Protein AF-0000000065957667 (afdb_homodimer)

Foldseek 3Di:
DFDWFAPVRADLVVQQPWAEEQEDQPLQSVLLQLLLVVLNGHYEYAYQDCDPSVVVCVVVPHNHDHLQVSQLRGQEYEYPDPPLCVLVCCVPRHVVNDDANGEYEYQALLCVQLVSDDDDQRYWYKYKHFPDIRVVLNVQVVVPAHGAIEMATPHDNPVCNRNNRVSSCVSSRRSRVIYGYDYNLVRNLVVQLCCCQPNVNPLVVQLVVQLCVQVVVPDDSLVSLVVRPVCVVVLVVQCVVPNPVRSLVPDDPVCNVCCVPVVCVVCDVVSVVVSVVVSVCSNVCVVVVVVSVCVVVPVVVVVVVVVPCCPDPSNVSCVVCVVVVVVPDDDD/DFDWFAPVRADLVVQQPWEEEQEDQPLQSVLLQLLLVVLNGHYEYAYQDCDPSVVVCVVVPHNHDHLQVSQLRGQEYEYPDPPLCVLVCCVPRHVVNDDANGEYEYQALLCVQLVSDDDDQRYWYKYKHFPDIRVVLNVQVVVPAHGAIEMATPHDNPVCNRNNRVSSCVSSRRSRVIYGYDYNLVRNLVVQLCCCQPNVNPLVVQLVVQLCVQVVVPDDSLVSLVVRPVCVVVLVVQCVVPNPVRSLVPDDPVCNVCCVPVVCVVCDVVSVVVSVVVSVCSNVCVVVVVVSVCVVVPVVVVVVVVVPCCPDPSNVSCVVCVVVVVVPDDDD

Nearest PDB structures (foldseek):
  5yeq-assembly1_B  TM=9.707E-01  e=1.404E-56  Sulfolobus acidocaldarius
  4xeh-assembly1_A  TM=9.376E-01  e=7.202E-48  Ignisphaera aggregans DSM 17230
  7q03-assembly1_A  TM=9.725E-01  e=4.796E-42  Methanothermococcus thermolithotrophicus DSM 2095
  4kqw-assembly1_B  TM=9.805E-01  e=1.858E-39  Slackia exigua ATCC 700122
  1np3-assembly1_A  TM=9.211E-01  e=9.244E-39  Pseudomonas aeruginosa

Organism: Sulfolobus acidocaldarius (strain ATCC 33909 / DSM 639 / JCM 8929 / NBRC 15157 / NCIMB 11770) (NCBI:txid330779)

pLDDT: mean 97.59, std 3.09, range [61.75, 98.94]

Radius of gyration: 26.73 Å; Cα contacts (8 Å, |Δi|>4): 1376; chains: 2; bounding box: 49×82×60 Å

Secondary structure (DSSP, 8-state):
---EE-GGG--SHHHHTSEEEEE--SHHHHHHHHHHHHTT-EEEEEESSSSHHHHHHHHTT---EEHHHHHHT-SEEEE-S-HHHHHHHIIIIIGGG--TT-EEEESSSHHHHTTS----TTSEEEEEEESS-HHHHHHHHHTT----EEEEEEE-SSS-HHHHHHHHHHHTTGGGT-EEE--HHHHHHHHHHHHHHTTTHHHHHHHHHHHHHHHHTT--HHHHHIIIIITHHHHHHHHHHHHHHHHHHHS-HHHHHHHHHHHHHHS-HHHHHHHHHHHHHHHTTHHHHHHHHHHHTT-HHHHHHHHHHHTSHHHHHHHHHHHHHHHSS---/---EE-GGG--SHHHHTSEEEEE--SHHHHHHHHHHHHTT-EEEEEESSSSHHHHHHHHTT---EEHHHHHHT-SEEEE-S-HHHHHHHIIIIIGGG--TT-EEEESSSHHHHTTS----TTSEEEEEEESS-HHHHHHHHHTT----EEEEEEE-SSS-HHHHHHHHHHHTTGGGT-EEE--HHHHHHHHHHHHHHTTTHHHHHHHHHHHHHHHHTT--HHHHHIIIIITHHHHHHHHHHHHHHHHHHHS-HHHHHHHHHHHHHHS-HHHHHHHHHHHHHHHTTHHHHHHHHHHHTT-HHHHHHHHHHHTSHHHHHHHHHHHHHHHTS---

Sequence (664 aa):
MAKIYTDKDVSLDVIKEKRVAVLGYGSQGRAWALNLRDSGIKVSVGLEREGNSWKQAENDGFKPLRTEEAVRNSDIIIFLLPDMIQRTVYLERVKPYLKEGMDLVFAHGFNIHYRLIEPPSNVDVYMIAPKAPGPIVREYFAKGGGVPALVATYQDHSGKALQKALAVAKAIGATRAGVIETTFKEETETDLFGEQVDLVGGVMQLMRYAFQTLVEAGYQPEVAYFETINEMKLIVDLVYEKGFSGMLTAVSDTAKYGGMTVGKMVIDESVKERMKKALDNIRSGKFAEKWVEEYGKGANTIKEGMKEVDNSTEEKVGRSLRDIILRGKPKSMAKIYTDKDVSLDVIKEKRVAVLGYGSQGRAWALNLRDSGIKVSVGLEREGNSWKQAENDGFKPLRTEEAVRNSDIIIFLLPDMIQRTVYLERVKPYLKEGMDLVFAHGFNIHYRLIEPPSNVDVYMIAPKAPGPIVREYFAKGGGVPALVATYQDHSGKALQKALAVAKAIGATRAGVIETTFKEETETDLFGEQVDLVGGVMQLMRYAFQTLVEAGYQPEVAYFETINEMKLIVDLVYEKGFSGMLTAVSDTAKYGGMTVGKMVIDESVKERMKKALDNIRSGKFAEKWVEEYGKGANTIKEGMKEVDNSTEEKVGRSLRDIILRGKPKS

Solvent-accessible surface area (backbone atoms only — not comparable to full-atom values): 32528 Å² total; per-residue (Å²): 129,84,66,70,40,35,59,90,74,52,60,52,73,84,49,48,86,40,34,32,16,34,30,33,51,50,51,51,17,44,23,44,51,53,31,29,41,76,58,63,33,46,66,42,41,12,36,91,61,91,46,71,48,44,53,49,40,41,74,71,70,46,78,68,33,49,39,47,60,26,46,63,69,36,42,33,41,34,53,36,51,61,77,89,50,43,45,60,47,38,66,72,41,35,55,84,57,63,52,81,70,26,32,45,34,29,52,64,27,61,42,58,62,72,62,61,41,80,80,67,80,54,25,25,30,30,25,41,27,61,54,58,49,15,67,54,40,32,50,25,33,78,54,74,11,12,44,32,27,38,30,25,57,78,35,59,55,80,75,45,36,61,58,43,31,46,20,53,32,45,36,43,20,15,18,47,11,29,28,34,75,58,39,41,60,58,48,32,50,45,46,56,41,15,28,13,51,37,31,69,6,16,49,49,44,44,30,49,43,50,28,48,54,39,40,74,73,68,46,59,61,68,58,30,41,44,39,32,50,56,32,42,40,59,52,37,47,31,31,63,76,47,32,64,58,42,31,54,69,48,44,53,70,68,44,43,46,32,14,70,48,46,1,43,62,34,50,30,70,67,35,46,50,39,43,50,51,51,45,50,32,50,74,71,39,53,48,58,53,52,48,55,54,40,49,76,73,63,34,56,68,47,56,53,48,51,51,50,49,56,68,29,69,70,42,49,51,44,64,72,44,40,66,47,38,55,59,2,47,49,78,107,130,85,66,68,40,34,58,89,73,51,59,51,72,83,47,49,85,39,33,33,17,34,30,32,52,50,50,53,18,42,23,44,50,53,31,28,42,76,59,63,33,47,66,43,39,13,35,91,60,89,46,70,48,42,54,50,40,41,74,71,70,47,80,68,33,49,39,48,61,26,45,62,69,35,43,32,40,32,54,36,51,61,76,87,49,43,43,60,46,38,66,71,42,36,56,83,56,63,52,80,72,26,33,45,32,30,53,63,28,60,44,58,62,71,63,61,42,82,77,68,80,55,26,24,30,29,25,42,27,62,53,56,48,16,66,53,40,32,50,25,32,77,54,73,11,11,43,32,26,37,31,26,57,80,35,58,55,81,73,45,36,60,58,44,32,45,19,53,32,44,35,44,20,16,17,48,11,28,28,33,75,56,38,41,59,57,50,31,49,45,47,55,40,16,29,14,53,39,31,69,6,15,48,49,43,45,31,48,42,52,30,48,52,39,40,76,72,69,46,58,61,69,59,30,40,44,40,31,50,56,32,43,41,60,51,37,47,31,32,64,75,46,32,64,59,41,30,55,67,48,45,53,70,67,42,42,45,33,14,70,49,46,2,43,62,35,50,32,71,67,36,46,52,39,42,50,50,52,44,50,32,47,75,72,39,54,47,57,53,52,49,54,54,41,49,75,74,63,33,56,68,47,56,53,48,51,53,50,49,56,69,29,69,69,41,51,51,43,65,73,44,40,67,47,37,54,58,2,46,49,78,110

InterPro domains:
  IPR000506 Ketol-acid reductoisomerase, C-terminal [PF01450] (184-324)
  IPR000506 Ketol-acid reductoisomerase, C-terminal [PS51851] (183-328)
  IPR008927 6-phosphogluconate dehydrogenase-like, C-terminal domain superfamily [SSF48179] (184-325)
  IPR013023 Ketol-acid reductoisomerase [MF_00435] (2-329)
  IPR013023 Ketol-acid reductoisomerase [PTHR21371] (10-325)
  IPR013023 Ketol-acid reductoisomerase [TIGR00465] (15-325)
  IPR013116 Ketol-acid reductoisomerase, N-terminal [PF07991] (14-178)
  IPR013116 Ketol-acid reductoisomerase, N-terminal [PS51850] (2-182)
  IPR014359 Ketol-acid reductoisomerase, prokaryotic [PIRSF000116] (12-324)
  IPR036291 NAD(P)-binding domain superfamily [SSF51735] (3-183)

Structure (mmCIF, N/CA/C/O backbone):
data_AF-0000000065957667-model_v1
#
loop_
_entity.id
_entity.type
_entity.pdbx_description
1 polymer 'Ketol-acid reductoisomerase (NADP(+))'
#
loop_
_atom_site.group_PDB
_atom_site.id
_atom_site.type_symbol
_atom_site.label_atom_id
_atom_site.label_alt_id
_atom_site.label_comp_id
_atom_site.label_asym_id
_atom_site.label_entity_id
_atom_site.label_seq_id
_atom_site.pdbx_PDB_ins_code
_atom_site.Cartn_x
_atom_site.Cartn_y
_atom_site.Cartn_z
_atom_site.occupancy
_atom_site.B_iso_or_equiv
_atom_site.auth_seq_id
_atom_site.auth_comp_id
_atom_site.auth_asym_id
_atom_site.auth_atom_id
_atom_site.pdbx_PDB_model_num
ATOM 1 N N . MET A 1 1 ? 21.766 16.938 4.617 1 71.56 1 MET A N 1
ATOM 2 C CA . MET A 1 1 ? 20.688 16.109 5.129 1 71.56 1 MET A CA 1
ATOM 3 C C . MET A 1 1 ? 19.828 16.891 6.133 1 71.56 1 MET A C 1
ATOM 5 O O . MET A 1 1 ? 20.359 17.672 6.918 1 71.56 1 MET A O 1
ATOM 9 N N . ALA A 1 2 ? 18.438 16.703 5.875 1 83.94 2 ALA A N 1
ATOM 10 C CA . ALA A 1 2 ? 17.562 17.406 6.801 1 83.94 2 ALA A CA 1
ATOM 11 C C . ALA A 1 2 ? 17.766 16.922 8.234 1 83.94 2 ALA A C 1
ATOM 13 O O . ALA A 1 2 ? 18.141 15.773 8.461 1 83.94 2 ALA A O 1
ATOM 14 N N . LYS A 1 3 ? 17.672 17.844 9.188 1 89.44 3 LYS A N 1
ATOM 15 C CA . LYS A 1 3 ? 17.672 17.422 10.594 1 89.44 3 LYS A CA 1
ATOM 16 C C . LYS A 1 3 ? 16.391 16.672 10.945 1 89.44 3 LYS A C 1
ATOM 18 O O . LYS A 1 3 ? 15.289 17.156 10.688 1 89.44 3 LYS A O 1
ATOM 23 N N . ILE A 1 4 ? 16.547 15.477 11.492 1 95.75 4 ILE A N 1
ATOM 24 C CA . ILE A 1 4 ? 15.43 14.633 11.922 1 95.75 4 ILE A CA 1
ATOM 25 C C . ILE A 1 4 ? 15.367 14.609 13.445 1 95.75 4 ILE A C 1
ATOM 27 O O . ILE A 1 4 ? 16.328 14.219 14.109 1 95.75 4 ILE A O 1
ATOM 31 N N . TYR A 1 5 ? 14.289 15.047 14.023 1 98.12 5 TYR A N 1
ATOM 32 C CA . TYR A 1 5 ? 14.078 15.031 15.469 1 98.12 5 TYR A CA 1
ATOM 33 C C . TYR A 1 5 ? 13.422 13.727 15.906 1 98.12 5 TYR A C 1
ATOM 35 O O . TYR A 1 5 ? 12.469 13.266 15.273 1 98.12 5 TYR A O 1
ATOM 43 N N . THR A 1 6 ? 13.969 13.109 16.938 1 97.75 6 THR A N 1
ATOM 44 C CA . THR A 1 6 ? 13.406 11.914 17.547 1 97.75 6 THR A CA 1
ATOM 45 C C . THR A 1 6 ? 13.07 12.164 19.016 1 97.75 6 THR A C 1
ATOM 47 O O . THR A 1 6 ? 13.25 13.273 19.516 1 97.75 6 THR A O 1
ATOM 50 N N . ASP A 1 7 ? 12.617 11.172 19.703 1 97.12 7 ASP A N 1
ATOM 51 C CA . ASP A 1 7 ? 12.18 11.297 21.078 1 97.12 7 ASP A CA 1
ATOM 52 C C . ASP A 1 7 ? 13.297 11.852 21.969 1 97.12 7 ASP A C 1
ATOM 54 O O . ASP A 1 7 ? 13.039 12.586 22.922 1 97.12 7 ASP A O 1
ATOM 58 N N . LYS A 1 8 ? 14.453 11.523 21.625 1 96.62 8 LYS A N 1
ATOM 59 C CA . LYS A 1 8 ? 15.594 11.914 22.453 1 96.62 8 LYS A CA 1
ATOM 60 C C . LYS A 1 8 ? 15.898 13.398 22.297 1 96.62 8 LYS A C 1
ATOM 62 O O . LYS A 1 8 ? 16.562 14 23.141 1 96.62 8 LYS A O 1
ATOM 67 N N . ASP A 1 9 ? 15.352 13.977 21.266 1 98.06 9 ASP A N 1
ATOM 68 C CA . ASP A 1 9 ? 15.703 15.352 20.938 1 98.06 9 ASP A CA 1
ATOM 69 C C . ASP A 1 9 ? 14.672 16.344 21.469 1 98.06 9 ASP A C 1
ATOM 71 O O . ASP A 1 9 ? 14.883 17.547 21.438 1 98.06 9 ASP A O 1
ATOM 75 N N . VAL A 1 10 ? 13.531 15.852 22 1 98.44 10 VAL A N 1
ATOM 76 C CA . VAL A 1 10 ? 12.398 16.734 22.25 1 98.44 10 VAL A CA 1
ATOM 77 C C . VAL A 1 10 ? 11.859 16.516 23.656 1 98.44 10 VAL A C 1
ATOM 79 O O . VAL A 1 10 ? 11.711 15.367 24.094 1 98.44 10 VAL A O 1
ATOM 82 N N . SER A 1 11 ? 11.562 17.594 24.344 1 97.88 11 SER A N 1
ATOM 83 C CA . SER A 1 11 ? 10.961 17.578 25.672 1 97.88 11 SER A CA 1
ATOM 84 C C . SER A 1 11 ? 9.531 18.109 25.625 1 97.88 11 SER A C 1
ATOM 86 O O . SER A 1 11 ? 9.219 19.016 24.844 1 97.88 11 SER A O 1
ATOM 88 N N . LEU A 1 12 ? 8.68 17.625 26.531 1 98.19 12 LEU A N 1
ATOM 89 C CA . LEU A 1 12 ? 7.293 18.062 26.625 1 98.19 12 LEU A CA 1
ATOM 90 C C . LEU A 1 12 ? 7.18 19.281 27.547 1 98.19 12 LEU A C 1
ATOM 92 O O . LEU A 1 12 ? 6.105 19.875 27.672 1 98.19 12 LEU A O 1
ATOM 96 N N . ASP A 1 13 ? 8.18 19.703 28.125 1 97.69 13 ASP A N 1
ATOM 97 C CA . ASP A 1 13 ? 8.188 20.672 29.219 1 97.69 13 ASP A CA 1
ATOM 98 C C . ASP A 1 13 ? 7.516 21.969 28.828 1 97.69 13 ASP A C 1
ATOM 100 O O . ASP A 1 13 ? 6.82 22.594 29.625 1 97.69 13 ASP A O 1
ATOM 104 N N . VAL A 1 14 ? 7.688 22.312 27.578 1 97.69 14 VAL A N 1
ATOM 105 C CA . VAL A 1 14 ? 7.254 23.641 27.156 1 97.69 14 VAL A CA 1
ATOM 106 C C . VAL A 1 14 ? 5.734 23.672 27 1 97.69 14 VAL A C 1
ATOM 108 O O . VAL A 1 14 ? 5.129 24.734 26.969 1 97.69 14 VAL A O 1
ATOM 111 N N . ILE A 1 15 ? 5.078 22.422 27.031 1 98.12 15 ILE A N 1
ATOM 112 C CA . ILE A 1 15 ? 3.629 22.453 26.859 1 98.12 15 ILE A CA 1
ATOM 113 C C . ILE A 1 15 ? 2.951 21.688 27.984 1 98.12 15 ILE A C 1
ATOM 115 O O . ILE A 1 15 ? 1.722 21.641 28.062 1 98.12 15 ILE A O 1
ATOM 119 N N . LYS A 1 16 ? 3.676 21.172 28.906 1 97.31 16 LYS A N 1
ATOM 120 C CA . LYS A 1 16 ? 3.174 20.266 29.922 1 97.31 16 LYS A CA 1
ATOM 121 C C . LYS A 1 16 ? 2.133 20.938 30.797 1 97.31 16 LYS A C 1
ATOM 123 O O . LYS A 1 16 ? 1.164 20.312 31.234 1 97.31 16 LYS A O 1
ATOM 128 N N . GLU A 1 17 ? 2.357 22.203 31.094 1 97.25 17 GLU A N 1
ATOM 129 C CA . GLU A 1 17 ? 1.458 22.922 32 1 97.25 17 GLU A CA 1
ATOM 130 C C . GLU A 1 17 ? 0.449 23.766 31.219 1 97.25 17 GLU A C 1
ATOM 132 O O . GLU A 1 17 ? -0.314 24.531 31.812 1 97.25 17 GLU A O 1
ATOM 137 N N . LYS A 1 18 ? 0.496 23.703 29.938 1 98.31 18 LYS A N 1
ATOM 138 C CA . LYS A 1 18 ? -0.401 24.484 29.094 1 98.31 18 LYS A CA 1
ATOM 139 C C . LYS A 1 18 ? -1.732 23.766 28.891 1 98.31 18 LYS A C 1
ATOM 141 O O . LYS A 1 18 ? -1.795 22.531 28.938 1 98.31 18 LYS A O 1
ATOM 146 N N . ARG A 1 19 ? -2.793 24.578 28.734 1 98.69 19 ARG A N 1
ATOM 147 C CA . ARG A 1 19 ? -4.105 24.062 28.359 1 98.69 19 ARG A CA 1
ATOM 148 C C . ARG A 1 19 ? -4.289 24.094 26.844 1 98.69 19 ARG A C 1
ATOM 150 O O . ARG A 1 19 ? -4.152 25.141 26.219 1 98.69 19 ARG A O 1
ATOM 157 N N . VAL A 1 20 ? -4.543 22.891 26.281 1 98.88 20 VAL A N 1
ATOM 158 C CA . VAL A 1 20 ? -4.652 22.75 24.828 1 98.88 20 VAL A CA 1
ATOM 159 C C . VAL A 1 20 ? -6.117 22.562 24.438 1 98.88 20 VAL A C 1
ATOM 161 O O . VAL A 1 20 ? -6.797 21.688 24.969 1 98.88 20 VAL A O 1
ATOM 164 N N . ALA A 1 21 ? -6.629 23.375 23.562 1 98.88 21 ALA A N 1
ATOM 165 C CA . ALA A 1 21 ? -7.945 23.188 22.969 1 98.88 21 ALA A CA 1
ATOM 166 C C . ALA A 1 21 ? -7.828 22.594 21.562 1 98.88 21 ALA A C 1
ATOM 168 O O . ALA A 1 21 ? -7.246 23.203 20.672 1 98.88 21 ALA A O 1
ATOM 169 N N . VAL A 1 22 ? -8.312 21.375 21.375 1 98.88 22 VAL A N 1
ATOM 170 C CA . VAL A 1 22 ? -8.43 20.766 20.062 1 98.88 22 VAL A CA 1
ATOM 171 C C . VAL A 1 22 ? -9.789 21.094 19.453 1 98.88 22 VAL A C 1
ATOM 173 O O . VAL A 1 22 ? -10.828 20.703 19.984 1 98.88 22 VAL A O 1
ATOM 176 N N . LEU A 1 23 ? -9.766 21.875 18.406 1 98.81 23 LEU A N 1
ATOM 177 C CA . LEU A 1 23 ? -11.008 22.219 17.719 1 98.81 23 LEU A CA 1
ATOM 178 C C . LEU A 1 23 ? -11.336 21.203 16.641 1 98.81 23 LEU A C 1
ATOM 180 O O . LEU A 1 23 ? -10.578 21.031 15.68 1 98.81 23 LEU A O 1
ATOM 184 N N . GLY A 1 24 ? -12.516 20.531 16.766 1 98.19 24 GLY A N 1
ATOM 185 C CA . GLY A 1 24 ? -12.898 19.453 15.859 1 98.19 24 GLY A CA 1
ATOM 186 C C . GLY A 1 24 ? -12.594 18.078 16.406 1 98.19 24 GLY A C 1
ATOM 187 O O . GLY A 1 24 ? -11.609 17.891 17.125 1 98.19 24 GLY A O 1
ATOM 188 N N . TYR A 1 25 ? -13.391 17.141 16.016 1 98.25 25 TYR A N 1
ATOM 189 C CA . TYR A 1 25 ? -13.234 15.758 16.484 1 98.25 25 TYR A CA 1
ATOM 190 C C . TYR A 1 25 ? -13.547 14.766 15.375 1 98.25 25 TYR A C 1
ATOM 192 O O . TYR A 1 25 ? -14.203 13.75 15.617 1 98.25 25 TYR A O 1
ATOM 200 N N . GLY A 1 26 ? -13.086 15.172 14.18 1 95.62 26 GLY A N 1
ATOM 201 C CA . GLY A 1 26 ? -13.023 14.203 13.102 1 95.62 26 GLY A CA 1
ATOM 202 C C . GLY A 1 26 ? -11.859 13.242 13.227 1 95.62 26 GLY A C 1
ATOM 203 O O . GLY A 1 26 ? -11.438 12.914 14.336 1 95.62 26 GLY A O 1
ATOM 204 N N . SER A 1 27 ? -11.344 12.789 12.102 1 94.44 27 SER A N 1
ATOM 205 C CA . SER A 1 27 ? -10.305 11.766 12.047 1 94.44 27 SER A CA 1
ATOM 206 C C . SER A 1 27 ? -9.039 12.227 12.766 1 94.44 27 SER A C 1
ATOM 208 O O . SER A 1 27 ? -8.586 11.578 13.711 1 94.44 27 SER A O 1
ATOM 210 N N . GLN A 1 28 ? -8.445 13.336 12.367 1 97.62 28 GLN A N 1
ATOM 211 C CA . GLN A 1 28 ? -7.234 13.852 12.992 1 97.62 28 GLN A CA 1
ATOM 212 C C . GLN A 1 28 ? -7.531 14.406 14.391 1 97.62 28 GLN A C 1
ATOM 214 O O . GLN A 1 28 ? -6.727 14.242 15.305 1 97.62 28 GLN A O 1
ATOM 219 N N . GLY A 1 29 ? -8.703 15.078 14.516 1 98.44 29 GLY A N 1
ATOM 220 C CA . GLY A 1 29 ? -9.07 15.641 15.805 1 98.44 29 GLY A CA 1
ATOM 221 C C . GLY A 1 29 ? -9.125 14.609 16.906 1 98.44 29 GLY A C 1
ATOM 222 O O . GLY A 1 29 ? -8.57 14.82 18 1 98.44 29 GLY A O 1
ATOM 223 N N . ARG A 1 30 ? -9.805 13.516 16.609 1 98.38 30 ARG A N 1
ATOM 224 C CA . ARG A 1 30 ? -9.891 12.43 17.578 1 98.38 30 ARG A CA 1
ATOM 225 C C . ARG A 1 30 ? -8.508 11.875 17.906 1 98.38 30 ARG A C 1
ATOM 227 O O . ARG A 1 30 ? -8.18 11.672 19.078 1 98.38 30 ARG A O 1
ATOM 234 N N . ALA A 1 31 ? -7.695 11.648 16.906 1 98.69 31 ALA A N 1
ATOM 235 C CA . ALA A 1 31 ? -6.363 11.078 17.109 1 98.69 31 ALA A CA 1
ATOM 236 C C . ALA A 1 31 ? -5.508 11.984 17.984 1 98.69 31 ALA A C 1
ATOM 238 O O . ALA A 1 31 ? -4.887 11.531 18.953 1 98.69 31 ALA A O 1
ATOM 239 N N . TRP A 1 32 ? -5.5 13.312 17.688 1 98.88 32 TRP A N 1
ATOM 240 C CA . TRP A 1 32 ? -4.664 14.25 18.422 1 98.88 32 TRP A CA 1
ATOM 241 C C . TRP A 1 32 ? -5.145 14.391 19.859 1 98.88 32 TRP A C 1
ATOM 243 O O . TRP A 1 32 ? -4.344 14.359 20.797 1 98.88 32 TRP A O 1
ATOM 253 N N . ALA A 1 33 ? -6.469 14.523 20.016 1 98.94 33 ALA A N 1
ATOM 254 C CA . ALA A 1 33 ? -7.02 14.711 21.344 1 98.94 33 ALA A CA 1
ATOM 255 C C . ALA A 1 33 ? -6.672 13.531 22.25 1 98.94 33 ALA A C 1
ATOM 257 O O . ALA A 1 33 ? -6.203 13.719 23.375 1 98.94 33 ALA A O 1
ATOM 258 N N . LEU A 1 34 ? -6.883 12.352 21.734 1 98.88 34 LEU A N 1
ATOM 259 C CA . LEU A 1 34 ? -6.598 11.148 22.516 1 98.88 34 LEU A CA 1
ATOM 260 C C . LEU A 1 34 ? -5.105 11.023 22.797 1 98.88 34 LEU A C 1
ATOM 262 O O . LEU A 1 34 ? -4.707 10.695 23.922 1 98.88 34 LEU A O 1
ATOM 266 N N . ASN A 1 35 ? -4.234 11.281 21.75 1 98.88 35 ASN A N 1
ATOM 267 C CA . ASN A 1 35 ? -2.795 11.133 21.922 1 98.88 35 ASN A CA 1
ATOM 268 C C . ASN A 1 35 ? -2.23 12.164 22.891 1 98.88 35 ASN A C 1
ATOM 270 O O . ASN A 1 35 ? -1.373 11.852 23.719 1 98.88 35 ASN A O 1
ATOM 274 N N . LEU A 1 36 ? -2.693 13.406 22.797 1 98.88 36 LEU A N 1
ATOM 275 C CA . LEU A 1 36 ? -2.26 14.461 23.703 1 98.88 36 LEU A CA 1
ATOM 276 C C . LEU A 1 36 ? -2.648 14.125 25.141 1 98.88 36 LEU A C 1
ATOM 278 O O . LEU A 1 36 ? -1.815 14.203 26.047 1 98.88 36 LEU A O 1
ATOM 282 N N . ARG A 1 37 ? -3.914 13.719 25.344 1 98.75 37 ARG A N 1
ATOM 283 C CA . ARG A 1 37 ? -4.383 13.328 26.672 1 98.75 37 ARG A CA 1
ATOM 284 C C . ARG A 1 37 ? -3.541 12.188 27.234 1 98.75 37 ARG A C 1
ATOM 286 O O . ARG A 1 37 ? -3.109 12.242 28.391 1 98.75 37 ARG A O 1
ATOM 293 N N . ASP A 1 38 ? -3.309 11.227 26.375 1 98.69 38 ASP A N 1
ATOM 294 C CA . ASP A 1 38 ? -2.594 10.031 26.828 1 98.69 38 ASP A CA 1
ATOM 295 C C . ASP A 1 38 ? -1.114 10.336 27.062 1 98.69 38 ASP A C 1
ATOM 297 O O . ASP A 1 38 ? -0.401 9.539 27.672 1 98.69 38 ASP A O 1
ATOM 301 N N . SER A 1 39 ? -0.664 11.477 26.641 1 98.62 39 SER A N 1
ATOM 302 C CA . SER A 1 39 ? 0.708 11.914 26.875 1 98.62 39 SER A CA 1
ATOM 303 C C . SER A 1 39 ? 0.792 12.859 28.078 1 98.62 39 SER A C 1
ATOM 305 O O . SER A 1 39 ? 1.84 13.453 28.328 1 98.62 39 SER A O 1
ATOM 307 N N . GLY A 1 40 ? -0.323 13.086 28.734 1 98.31 40 GLY A N 1
ATOM 308 C CA . GLY A 1 40 ? -0.326 13.852 29.969 1 98.31 40 GLY A CA 1
ATOM 309 C C . GLY A 1 40 ? -0.589 15.328 29.75 1 98.31 40 GLY A C 1
ATOM 310 O O . GLY A 1 40 ? -0.343 16.141 30.641 1 98.31 40 GLY A O 1
ATOM 311 N N . ILE A 1 41 ? -1.013 15.695 28.609 1 98.75 41 ILE A N 1
ATOM 312 C CA . ILE A 1 41 ? -1.31 17.094 28.312 1 98.75 41 ILE A CA 1
ATOM 313 C C . ILE A 1 41 ? -2.76 17.391 28.672 1 98.75 41 ILE A C 1
ATOM 315 O O . ILE A 1 41 ? -3.643 16.562 28.5 1 98.75 41 ILE A O 1
ATOM 319 N N . LYS A 1 42 ? -3.027 18.578 29.234 1 98.44 42 LYS A N 1
ATOM 320 C CA . LYS A 1 42 ? -4.387 19.031 29.516 1 98.44 42 LYS A CA 1
ATOM 321 C C . LYS A 1 42 ? -5.113 19.438 28.25 1 98.44 42 LYS A C 1
ATOM 323 O O . LYS A 1 42 ? -4.824 20.5 27.672 1 98.44 42 LYS A O 1
ATOM 328 N N . VAL A 1 43 ? -6.102 18.594 27.875 1 98.69 43 VAL A N 1
ATOM 329 C CA . VAL A 1 43 ? -6.738 18.781 26.562 1 98.69 43 VAL A CA 1
ATOM 330 C C . VAL A 1 43 ? -8.234 19.016 26.75 1 98.69 43 VAL A C 1
ATOM 332 O O . VAL A 1 43 ? -8.883 18.344 27.562 1 98.69 43 VAL A O 1
ATOM 335 N N . SER A 1 44 ? -8.75 19.984 26.156 1 98.69 44 SER A N 1
ATOM 336 C CA . SER A 1 44 ? -10.188 20.156 25.953 1 98.69 44 SER A CA 1
ATOM 337 C C . SER A 1 44 ? -10.555 20.031 24.469 1 98.69 44 SER A C 1
ATOM 339 O O . SER A 1 44 ? -9.719 20.281 23.609 1 98.69 44 SER A O 1
ATOM 341 N N . VAL A 1 45 ? -11.773 19.594 24.203 1 98.81 45 VAL A N 1
ATOM 342 C CA . VAL A 1 45 ? -12.273 19.438 22.844 1 98.81 45 VAL A CA 1
ATOM 343 C C . VAL A 1 45 ? -13.352 20.484 22.578 1 98.81 45 VAL A C 1
ATOM 345 O O . VAL A 1 45 ? -14.336 20.578 23.312 1 98.81 45 VAL A O 1
ATOM 348 N N . GLY A 1 46 ? -13.133 21.344 21.578 1 98.69 46 GLY A N 1
ATOM 349 C CA . GLY A 1 46 ? -14.102 22.344 21.156 1 98.69 46 GLY A CA 1
ATOM 350 C C . GLY A 1 46 ? -14.891 21.938 19.938 1 98.69 46 GLY A C 1
ATOM 351 O O . GLY A 1 46 ? -14.305 21.672 18.875 1 98.69 46 GLY A O 1
ATOM 352 N N . LEU A 1 47 ? -16.203 21.938 20.016 1 98.38 47 LEU A N 1
ATOM 353 C CA . LEU A 1 47 ? -17.078 21.531 18.922 1 98.38 47 LEU A CA 1
ATOM 354 C C . LEU A 1 47 ? -18.188 22.562 18.703 1 98.38 47 LEU A C 1
ATOM 356 O O . LEU A 1 47 ? -18.594 23.25 19.641 1 98.38 47 LEU A O 1
ATOM 360 N N . GLU A 1 48 ? -18.594 22.672 17.484 1 94.75 48 GLU A N 1
ATOM 361 C CA . GLU A 1 48 ? -19.578 23.688 17.109 1 94.75 48 GLU A CA 1
ATOM 362 C C . GLU A 1 48 ? -21 23.234 17.438 1 94.75 48 GLU A C 1
ATOM 364 O O . GLU A 1 48 ? -21.859 24.062 17.719 1 94.75 48 GLU A O 1
ATOM 369 N N . ARG A 1 49 ? -21.281 21.875 17.281 1 94.38 49 ARG A N 1
ATOM 370 C CA . ARG A 1 49 ? -22.625 21.359 17.484 1 94.38 49 ARG A CA 1
ATOM 371 C C . ARG A 1 49 ? -22.594 20.031 18.25 1 94.38 49 ARG A C 1
ATOM 373 O O . ARG A 1 49 ? -21.562 19.359 18.297 1 94.38 49 ARG A O 1
ATOM 380 N N . GLU A 1 50 ? -23.641 19.75 18.891 1 95.69 50 GLU A N 1
ATOM 381 C CA . GLU A 1 50 ? -23.766 18.484 19.609 1 95.69 50 GLU A CA 1
ATOM 382 C C . GLU A 1 50 ? -24.234 17.359 18.688 1 95.69 50 GLU A C 1
ATOM 384 O O . GLU A 1 50 ? -25.328 16.797 18.875 1 95.69 50 GLU A O 1
ATOM 389 N N . GLY A 1 51 ? -23.484 16.953 17.797 1 95.81 51 GLY A N 1
ATOM 390 C CA . GLY A 1 51 ? -23.781 15.914 16.844 1 95.81 51 GLY A CA 1
ATOM 391 C C . GLY A 1 51 ? -22.953 14.648 17.062 1 95.81 51 GLY A C 1
ATOM 392 O O . GLY A 1 51 ? -22.641 14.305 18.203 1 95.81 51 GLY A O 1
ATOM 393 N N . ASN A 1 52 ? -22.656 13.93 16.031 1 95.62 52 ASN A N 1
ATOM 394 C CA . ASN A 1 52 ? -21.953 12.648 16.109 1 95.62 52 ASN A CA 1
ATOM 395 C C . ASN A 1 52 ? -20.578 12.797 16.75 1 95.62 52 ASN A C 1
ATOM 397 O O . ASN A 1 52 ? -20.156 11.953 17.547 1 95.62 52 ASN A O 1
ATOM 401 N N . SER A 1 53 ? -19.875 13.891 16.406 1 96.94 53 SER A N 1
ATOM 402 C CA . SER A 1 53 ? -18.531 14.117 16.953 1 96.94 53 SER A CA 1
ATOM 403 C C . SER A 1 53 ? -18.609 14.359 18.469 1 96.94 53 SER A C 1
ATOM 405 O O . SER A 1 53 ? -17.719 13.938 19.203 1 96.94 53 SER A O 1
ATOM 407 N N . TRP A 1 54 ? -19.625 15.086 18.891 1 98.12 54 TRP A N 1
ATOM 408 C CA . TRP A 1 54 ? -19.812 15.344 20.328 1 98.12 54 TRP A CA 1
ATOM 409 C C . TRP A 1 54 ? -20 14.039 21.094 1 98.12 54 TRP A C 1
ATOM 411 O O . TRP A 1 54 ? -19.328 13.805 22.094 1 98.12 54 TRP A O 1
ATOM 421 N N . LYS A 1 55 ? -20.891 13.211 20.516 1 98.19 55 LYS A N 1
ATOM 422 C CA . LYS A 1 55 ? -21.172 11.922 21.156 1 98.19 55 LYS A CA 1
ATOM 423 C C . LYS A 1 55 ? -19.922 11.047 21.188 1 98.19 55 LYS A C 1
ATOM 425 O O . LYS A 1 55 ? -19.656 10.375 22.188 1 98.19 55 LYS A O 1
ATOM 430 N N . GLN A 1 56 ? -19.188 11.094 20.125 1 98.06 56 GLN A N 1
ATOM 431 C CA . GLN A 1 56 ? -17.953 10.297 20.047 1 98.06 56 GLN A CA 1
ATOM 432 C C . GLN A 1 56 ? -16.938 10.773 21.078 1 98.06 56 GLN A C 1
ATOM 434 O O . GLN A 1 56 ? -16.266 9.953 21.719 1 98.06 56 GLN A O 1
ATOM 439 N N . ALA A 1 57 ? -16.766 12.055 21.203 1 98.69 57 ALA A N 1
ATOM 440 C CA . ALA A 1 57 ? -15.828 12.609 22.172 1 98.69 57 ALA A CA 1
ATOM 441 C C . ALA A 1 57 ? -16.219 12.219 23.594 1 98.69 57 ALA A C 1
ATOM 443 O O . ALA A 1 57 ? -15.367 11.867 24.422 1 98.69 57 ALA A O 1
ATOM 444 N N . GLU A 1 58 ? -17.531 12.242 23.875 1 98.56 58 GLU A N 1
ATOM 445 C CA . GLU A 1 58 ? -18.016 11.812 25.172 1 98.56 58 GLU A CA 1
ATOM 446 C C . GLU A 1 58 ? -17.703 10.336 25.422 1 98.56 58 GLU A C 1
ATOM 448 O O . GLU A 1 58 ? -17.25 9.969 26.516 1 98.56 58 GLU A O 1
ATOM 453 N N . ASN A 1 59 ? -17.953 9.594 24.375 1 98.38 59 ASN A N 1
ATOM 454 C CA . ASN A 1 59 ? -17.688 8.164 24.469 1 98.38 59 ASN A CA 1
ATOM 455 C C . ASN A 1 59 ? -16.203 7.895 24.734 1 98.38 59 ASN A C 1
ATOM 457 O O . ASN A 1 59 ? -15.859 6.906 25.375 1 98.38 59 ASN A O 1
ATOM 461 N N . ASP A 1 60 ? -15.383 8.82 24.266 1 98.5 60 ASP A N 1
ATOM 462 C CA . ASP A 1 60 ? -13.938 8.656 24.422 1 98.5 60 ASP A CA 1
ATOM 463 C C . ASP A 1 60 ? -13.469 9.242 25.75 1 98.5 60 ASP A C 1
ATOM 465 O O . ASP A 1 60 ? -12.266 9.25 26.047 1 98.5 60 ASP A O 1
ATOM 469 N N . GLY A 1 61 ? -14.375 9.805 26.484 1 98.38 61 GLY A N 1
ATOM 470 C CA . GLY A 1 61 ? -14.055 10.219 27.844 1 98.38 61 GLY A CA 1
ATOM 471 C C . GLY A 1 61 ? -13.828 11.711 27.984 1 98.38 61 GLY A C 1
ATOM 472 O O . GLY A 1 61 ? -13.359 12.188 29.016 1 98.38 61 GLY A O 1
ATOM 473 N N . PHE A 1 62 ? -14.117 12.453 27 1 98.69 62 PHE A N 1
ATOM 474 C CA . PHE A 1 62 ? -14.016 13.906 27.078 1 98.69 62 PHE A CA 1
ATOM 475 C C . PHE A 1 62 ? -15.352 14.516 27.484 1 98.69 62 PHE A C 1
ATOM 477 O O . PHE A 1 62 ? -16.391 13.859 27.422 1 98.69 62 PHE A O 1
ATOM 484 N N . LYS A 1 63 ? -15.297 15.719 28 1 98.19 63 LYS A N 1
ATOM 485 C CA . LYS A 1 63 ? -16.438 16.625 28.125 1 98.19 63 LYS A CA 1
ATOM 486 C C . LYS A 1 63 ? -16.328 17.797 27.172 1 98.19 63 LYS A C 1
ATOM 488 O O . LYS A 1 63 ? -15.867 18.875 27.562 1 98.19 63 LYS A O 1
ATOM 493 N N . PRO A 1 64 ? -16.797 17.547 25.969 1 98.56 64 PRO A N 1
ATOM 494 C CA . PRO A 1 64 ? -16.594 18.594 24.969 1 98.56 64 PRO A CA 1
ATOM 495 C C . PRO A 1 64 ? -17.203 19.922 25.375 1 98.56 64 PRO A C 1
ATOM 497 O O . PRO A 1 64 ? -18.172 19.953 26.125 1 98.56 64 PRO A O 1
ATOM 500 N N . LEU A 1 65 ? -16.641 20.984 24.906 1 98.5 65 LEU A N 1
ATOM 501 C CA . LEU A 1 65 ? -17.094 22.359 25.094 1 98.5 65 LEU A CA 1
ATOM 502 C C . LEU A 1 65 ? -17.453 23 23.75 1 98.5 65 LEU A C 1
ATOM 504 O O . LEU A 1 65 ? -17.047 22.516 22.688 1 98.5 65 LEU A O 1
ATOM 508 N N . ARG A 1 66 ? -18.266 24 23.906 1 97.88 66 ARG A N 1
ATOM 509 C CA . ARG A 1 66 ? -18.391 24.828 22.719 1 97.88 66 ARG A CA 1
ATOM 510 C C . ARG A 1 66 ? -17.062 25.5 22.391 1 97.88 66 ARG A C 1
ATOM 512 O O . ARG A 1 66 ? -16.281 25.844 23.281 1 97.88 66 ARG A O 1
ATOM 519 N N . THR A 1 67 ? -16.828 25.734 21.125 1 98.19 67 THR A N 1
ATOM 520 C CA . THR A 1 67 ? -15.539 26.188 20.625 1 98.19 67 THR A CA 1
ATOM 521 C C . THR A 1 67 ? -15.078 27.438 21.359 1 98.19 67 THR A C 1
ATOM 523 O O . THR A 1 67 ? -13.93 27.516 21.797 1 98.19 67 THR A O 1
ATOM 526 N N . GLU A 1 68 ? -15.961 28.406 21.609 1 97.19 68 GLU A N 1
ATOM 527 C CA . GLU A 1 68 ? -15.594 29.672 22.25 1 97.19 68 GLU A CA 1
ATOM 528 C C . GLU A 1 68 ? -15.125 29.438 23.672 1 97.19 68 GLU A C 1
ATOM 530 O O . GLU A 1 68 ? -14.156 30.062 24.125 1 97.19 68 GLU A O 1
ATOM 535 N N . GLU A 1 69 ? -15.828 28.562 24.328 1 97.75 69 GLU A N 1
ATOM 536 C CA . GLU A 1 69 ? -15.469 28.25 25.719 1 97.75 69 GLU A CA 1
ATOM 537 C C . GLU A 1 69 ? -14.117 27.547 25.797 1 97.75 69 GLU A C 1
ATOM 539 O O . GLU A 1 69 ? -13.297 27.859 26.656 1 97.75 69 GLU A O 1
ATOM 544 N N . ALA A 1 70 ? -13.922 26.562 24.875 1 98.44 70 ALA A N 1
ATOM 545 C CA . ALA A 1 70 ? -12.648 25.859 24.828 1 98.44 70 ALA A CA 1
ATOM 546 C C . ALA A 1 70 ? -11.492 26.828 24.578 1 98.44 70 ALA A C 1
ATOM 548 O O . ALA A 1 70 ? -10.445 26.734 25.219 1 98.44 70 ALA A O 1
ATOM 549 N N . VAL A 1 71 ? -11.695 27.75 23.672 1 98.44 71 VAL A N 1
ATOM 550 C CA . VAL A 1 71 ? -10.672 28.703 23.266 1 98.44 71 VAL A CA 1
ATOM 551 C C . VAL A 1 71 ? -10.367 29.656 24.422 1 98.44 71 VAL A C 1
ATOM 553 O O . VAL A 1 71 ? -9.195 29.906 24.75 1 98.44 71 VAL A O 1
ATOM 556 N N . ARG A 1 72 ? -11.367 30.141 25.141 1 96.88 72 ARG A N 1
ATOM 557 C CA . ARG A 1 72 ? -11.227 31.109 26.219 1 96.88 72 ARG A CA 1
ATOM 558 C C . ARG A 1 72 ? -10.367 30.562 27.344 1 96.88 72 ARG A C 1
ATOM 560 O O . ARG A 1 72 ? -9.625 31.312 27.984 1 96.88 72 ARG A O 1
ATOM 567 N N . ASN A 1 73 ? -10.391 29.297 27.469 1 95.62 73 ASN A N 1
ATOM 568 C CA . ASN A 1 73 ? -9.742 28.672 28.625 1 95.62 73 ASN A CA 1
ATOM 569 C C . ASN A 1 73 ? -8.453 27.969 28.219 1 95.62 73 ASN A C 1
ATOM 571 O O . ASN A 1 73 ? -8 27.047 28.906 1 95.62 73 ASN A O 1
ATOM 575 N N . SER A 1 74 ? -7.867 28.375 27.078 1 98.31 74 SER A N 1
ATOM 576 C CA . SER A 1 74 ? -6.727 27.594 26.594 1 98.31 74 SER A CA 1
ATOM 577 C C . SER A 1 74 ? -5.527 28.5 26.312 1 98.31 74 SER A C 1
ATOM 579 O O . SER A 1 74 ? -5.668 29.719 26.219 1 98.31 74 SER A O 1
ATOM 581 N N . ASP A 1 75 ? -4.367 27.906 26.281 1 98.62 75 ASP A N 1
ATOM 582 C CA . ASP A 1 75 ? -3.111 28.547 25.906 1 98.62 75 ASP A CA 1
ATOM 583 C C . ASP A 1 75 ? -2.742 28.203 24.453 1 98.62 75 ASP A C 1
ATOM 585 O O . ASP A 1 75 ? -2.08 29 23.781 1 98.62 75 ASP A O 1
ATOM 589 N N . ILE A 1 76 ? -3.037 27.016 24 1 98.88 76 ILE A N 1
ATOM 590 C CA . ILE A 1 76 ? -2.734 26.5 22.672 1 98.88 76 ILE A CA 1
ATOM 591 C C . ILE A 1 76 ? -4.027 26.078 21.984 1 98.88 76 ILE A C 1
ATOM 593 O O . ILE A 1 76 ? -4.781 25.25 22.516 1 98.88 76 ILE A O 1
ATOM 597 N N . ILE A 1 77 ? -4.297 26.703 20.859 1 98.94 77 ILE A N 1
ATOM 598 C CA . ILE A 1 77 ? -5.473 26.375 20.062 1 98.94 77 ILE A CA 1
ATOM 599 C C . ILE A 1 77 ? -5.055 25.562 18.828 1 98.94 77 ILE A C 1
ATOM 601 O O . ILE A 1 77 ? -4.301 26.047 17.984 1 98.94 77 ILE A O 1
ATOM 605 N N . ILE A 1 78 ? -5.527 24.312 18.703 1 98.94 78 ILE A N 1
ATOM 606 C CA . ILE A 1 78 ? -5.176 23.438 17.578 1 98.94 78 ILE A CA 1
ATOM 607 C C . ILE A 1 78 ? -6.379 23.266 16.656 1 98.94 78 ILE A C 1
ATOM 609 O O . ILE A 1 78 ? -7.43 22.781 17.078 1 98.94 78 ILE A O 1
ATOM 613 N N . PHE A 1 79 ? -6.219 23.672 15.43 1 98.81 79 PHE A N 1
ATOM 614 C CA . PHE A 1 79 ? -7.254 23.547 14.414 1 98.81 79 PHE A CA 1
ATOM 615 C C . PHE A 1 79 ? -7.223 22.172 13.781 1 98.81 79 PHE A C 1
ATOM 617 O O . PHE A 1 79 ? -6.352 21.875 12.953 1 98.81 79 PHE A O 1
ATOM 624 N N . LEU A 1 80 ? -8.18 21.344 14.094 1 98.5 80 LEU A N 1
ATOM 625 C CA . LEU A 1 80 ? -8.344 20.047 13.461 1 98.5 80 LEU A CA 1
ATOM 626 C C . LEU A 1 80 ? -9.734 19.906 12.852 1 98.5 80 LEU A C 1
ATOM 628 O O . LEU A 1 80 ? -10.383 18.875 12.992 1 98.5 80 LEU A O 1
ATOM 632 N N . LEU A 1 81 ? -10.18 21 12.312 1 97.31 81 LEU A N 1
ATOM 633 C CA . LEU A 1 81 ? -11.391 21.125 11.508 1 97.31 81 LEU A CA 1
ATOM 634 C C . LEU A 1 81 ? -11.078 20.984 10.023 1 97.31 81 LEU A C 1
ATOM 636 O O . LEU A 1 81 ? -9.922 21.141 9.617 1 97.31 81 LEU A O 1
ATOM 640 N N . PRO A 1 82 ? -12.102 20.656 9.195 1 95.56 82 PRO A N 1
ATOM 641 C CA . PRO A 1 82 ? -11.844 20.719 7.754 1 95.56 82 PRO A CA 1
ATOM 642 C C . PRO A 1 82 ? -11.297 22.078 7.316 1 95.56 82 PRO A C 1
ATOM 644 O O . PRO A 1 82 ? -11.727 23.109 7.824 1 95.56 82 PRO A O 1
ATOM 647 N N . ASP A 1 83 ? -10.367 22.031 6.344 1 97 83 ASP A N 1
ATOM 648 C CA . ASP A 1 83 ? -9.695 23.25 5.887 1 97 83 ASP A CA 1
ATOM 649 C C . ASP A 1 83 ? -10.711 24.344 5.555 1 97 83 ASP A C 1
ATOM 651 O O . ASP A 1 83 ? -10.508 25.5 5.906 1 97 83 ASP A O 1
ATOM 655 N N . MET A 1 84 ? -11.82 23.969 4.992 1 96.06 84 MET A N 1
ATOM 656 C CA . MET A 1 84 ? -12.758 24.922 4.398 1 96.06 84 MET A CA 1
ATOM 657 C C . MET A 1 84 ? -13.586 25.609 5.477 1 96.06 84 MET A C 1
ATOM 659 O O . MET A 1 84 ? -14.211 26.641 5.219 1 96.06 84 MET A O 1
ATOM 663 N N . ILE A 1 85 ? -13.492 25.109 6.699 1 95.94 85 ILE A N 1
ATOM 664 C CA . ILE A 1 85 ? -14.336 25.703 7.738 1 95.94 85 ILE A CA 1
ATOM 665 C C . ILE A 1 85 ? -13.469 26.5 8.703 1 95.94 85 ILE A C 1
ATOM 667 O O . ILE A 1 85 ? -13.984 27.297 9.492 1 95.94 85 ILE A O 1
ATOM 671 N N . GLN A 1 86 ? -12.188 26.359 8.633 1 98.12 86 GLN A N 1
ATOM 672 C CA . GLN A 1 86 ? -11.273 26.938 9.609 1 98.12 86 GLN A CA 1
ATOM 673 C C . GLN A 1 86 ? -11.32 28.453 9.594 1 98.12 86 GLN A C 1
ATOM 675 O O . GLN A 1 86 ? -11.234 29.094 10.648 1 98.12 86 GLN A O 1
ATOM 680 N N . ARG A 1 87 ? -11.406 29.016 8.398 1 98 87 ARG A N 1
ATOM 681 C CA . ARG A 1 87 ? -11.438 30.469 8.305 1 98 87 ARG A CA 1
ATOM 682 C C . ARG A 1 87 ? -12.617 31.047 9.086 1 98 87 ARG A C 1
ATOM 684 O O . ARG A 1 87 ? -12.453 31.984 9.867 1 98 87 ARG A O 1
ATOM 691 N N . THR A 1 88 ? -13.805 30.469 8.867 1 97.62 88 THR A N 1
ATOM 692 C CA . THR A 1 88 ? -15.016 30.938 9.539 1 97.62 88 THR A CA 1
ATOM 693 C C . THR A 1 88 ? -14.898 30.766 11.047 1 97.62 88 THR A C 1
ATOM 695 O O . THR A 1 88 ? -15.211 31.688 11.805 1 97.62 88 THR A O 1
ATOM 698 N N . VAL A 1 89 ? -14.43 29.609 11.492 1 98.25 89 VAL A N 1
ATOM 699 C CA . VAL A 1 89 ? -14.289 29.328 12.922 1 98.25 89 VAL A CA 1
ATOM 700 C C . VAL A 1 89 ? -13.273 30.281 13.531 1 98.25 89 VAL A C 1
ATOM 702 O O . VAL A 1 89 ? -13.477 30.812 14.633 1 98.25 89 VAL A O 1
ATOM 705 N N . TYR A 1 90 ? -12.156 30.547 12.828 1 98.62 90 TYR A N 1
ATOM 706 C CA . TYR A 1 90 ? -11.141 31.484 13.297 1 98.62 90 TYR A CA 1
ATOM 707 C C . TYR A 1 90 ? -11.727 32.875 13.516 1 98.62 90 TYR A C 1
ATOM 709 O O . TYR A 1 90 ? -11.555 33.469 14.578 1 98.62 90 TYR A O 1
ATOM 717 N N . LEU A 1 91 ? -12.43 33.375 12.547 1 98.25 91 LEU A N 1
ATOM 718 C CA . LEU A 1 91 ? -12.93 34.75 12.57 1 98.25 91 LEU A CA 1
ATOM 719 C C . LEU A 1 91 ? -14.008 34.906 13.633 1 98.25 91 LEU A C 1
ATOM 721 O O . LEU A 1 91 ? -14.047 35.938 14.328 1 98.25 91 LEU A O 1
ATOM 725 N N . GLU A 1 92 ? -14.805 33.875 13.812 1 97.94 92 GLU A N 1
ATOM 726 C CA . GLU A 1 92 ? -16.016 34.031 14.617 1 97.94 92 GLU A CA 1
ATOM 727 C C . GLU A 1 92 ? -15.805 33.531 16.047 1 97.94 92 GLU A C 1
ATOM 729 O O . GLU A 1 92 ? -16.406 34.031 16.984 1 97.94 92 GLU A O 1
ATOM 734 N N . ARG A 1 93 ? -14.961 32.531 16.156 1 97.81 93 ARG A N 1
ATOM 735 C CA . ARG A 1 93 ? -14.961 31.812 17.422 1 97.81 93 ARG A CA 1
ATOM 736 C C . ARG A 1 93 ? -13.578 31.828 18.062 1 97.81 93 ARG A C 1
ATOM 738 O O . ARG A 1 93 ? -13.438 31.547 19.266 1 97.81 93 ARG A O 1
ATOM 745 N N . VAL A 1 94 ? -12.531 32.188 17.375 1 98.5 94 VAL A N 1
ATOM 746 C CA . VAL A 1 94 ? -11.188 32.125 17.938 1 98.5 94 VAL A CA 1
ATOM 747 C C . VAL A 1 94 ? -10.609 33.531 18.094 1 98.5 94 VAL A C 1
ATOM 749 O O . VAL A 1 94 ? -10.242 33.938 19.203 1 98.5 94 VAL A O 1
ATOM 752 N N . LYS A 1 95 ? -10.648 34.312 17.047 1 98 95 LYS A N 1
ATOM 753 C CA . LYS A 1 95 ? -9.992 35.594 16.984 1 98 95 LYS A CA 1
ATOM 754 C C . LYS A 1 95 ? -10.492 36.531 18.094 1 98 95 LYS A C 1
ATOM 756 O O . LYS A 1 95 ? -9.695 37.219 18.75 1 98 95 LYS A O 1
ATOM 761 N N . PRO A 1 96 ? -11.805 36.531 18.375 1 97.25 96 PRO A N 1
ATOM 762 C CA . PRO A 1 96 ? -12.297 37.469 19.406 1 97.25 96 PRO A CA 1
ATOM 763 C C . PRO A 1 96 ? -11.758 37.125 20.797 1 97.25 96 PRO A C 1
ATOM 765 O O . PRO A 1 96 ? -11.773 38 21.688 1 97.25 96 PRO A O 1
ATOM 768 N N . TYR A 1 97 ? -11.289 35.906 20.969 1 96.94 97 TYR A N 1
ATOM 769 C CA . TYR A 1 97 ? -10.867 35.469 22.297 1 96.94 97 TYR A CA 1
ATOM 770 C C . TYR A 1 97 ? -9.352 35.281 22.359 1 96.94 97 TYR A C 1
ATOM 772 O O . TYR A 1 97 ? -8.812 34.875 23.391 1 96.94 97 TYR A O 1
ATOM 780 N N . LEU A 1 98 ? -8.68 35.531 21.25 1 96.69 98 LEU A N 1
ATOM 781 C CA . LEU A 1 98 ? -7.234 35.375 21.172 1 96.69 98 LEU A CA 1
ATOM 782 C C . LEU A 1 98 ? -6.512 36.406 22.016 1 96.69 98 LEU A C 1
ATOM 784 O O . LEU A 1 98 ? -6.816 37.594 21.953 1 96.69 98 LEU A O 1
ATOM 788 N N . LYS A 1 99 ? -5.668 35.969 22.875 1 95.94 99 LYS A N 1
ATOM 789 C CA . LYS A 1 99 ? -4.871 36.812 23.75 1 95.94 99 LYS A CA 1
ATOM 790 C C . LYS A 1 99 ? -3.387 36.719 23.422 1 95.94 99 LYS A C 1
ATOM 792 O O . LYS A 1 99 ? -2.955 35.75 22.781 1 95.94 99 LYS A O 1
ATOM 797 N N . GLU A 1 100 ? -2.639 37.688 23.891 1 96.19 100 GLU A N 1
ATOM 798 C CA . GLU A 1 100 ? -1.191 37.688 23.703 1 96.19 100 GLU A CA 1
ATOM 799 C C . GLU A 1 100 ? -0.554 36.406 24.281 1 96.19 100 GLU A C 1
ATOM 801 O O . GLU A 1 100 ? -0.885 36 25.406 1 96.19 100 GLU A O 1
ATOM 806 N N . GLY A 1 101 ? 0.258 35.812 23.469 1 95.25 101 GLY A N 1
ATOM 807 C CA . GLY A 1 101 ? 1.039 34.688 23.969 1 95.25 101 GLY A CA 1
ATOM 808 C C . GLY A 1 101 ? 0.404 33.344 23.656 1 95.25 101 GLY A C 1
ATOM 809 O O . GLY A 1 101 ? 1.043 32.312 23.812 1 95.25 101 GLY A O 1
ATOM 810 N N . MET A 1 102 ? -0.846 33.375 23.172 1 98.12 102 MET A N 1
ATOM 811 C CA . MET A 1 102 ? -1.498 32.125 22.781 1 98.12 102 MET A CA 1
ATOM 812 C C . MET A 1 102 ? -0.893 31.562 21.5 1 98.12 102 MET A C 1
ATOM 814 O O . MET A 1 102 ? -0.147 32.25 20.812 1 98.12 102 MET A O 1
ATOM 818 N N . ASP A 1 103 ? -1.095 30.312 21.266 1 98.81 103 ASP A N 1
ATOM 819 C CA . ASP A 1 103 ? -0.591 29.641 20.078 1 98.81 103 ASP A CA 1
ATOM 820 C C . ASP A 1 103 ? -1.734 29.234 19.141 1 98.81 103 ASP A C 1
ATOM 822 O O . ASP A 1 103 ? -2.793 28.797 19.609 1 98.81 103 ASP A O 1
ATOM 826 N N . LEU A 1 104 ? -1.58 29.453 17.875 1 98.94 104 LEU A N 1
ATOM 827 C CA . LEU A 1 104 ? -2.402 28.859 16.828 1 98.94 104 LEU A CA 1
ATOM 828 C C . LEU A 1 104 ? -1.661 27.734 16.125 1 98.94 104 LEU A C 1
ATOM 830 O O . LEU A 1 104 ? -0.576 27.938 15.586 1 98.94 104 LEU A O 1
ATOM 834 N N . VAL A 1 105 ? -2.234 26.547 16.172 1 98.94 105 VAL A N 1
ATOM 835 C CA . VAL A 1 105 ? -1.563 25.344 15.695 1 98.94 105 VAL A CA 1
ATOM 836 C C . VAL A 1 105 ? -2.406 24.688 14.609 1 98.94 105 VAL A C 1
ATOM 838 O O . VAL A 1 105 ? -3.633 24.625 14.719 1 98.94 105 VAL A O 1
ATOM 841 N N . PHE A 1 106 ? -1.789 24.266 13.57 1 98.88 106 PHE A N 1
ATOM 842 C CA . PHE A 1 106 ? -2.449 23.625 12.438 1 98.88 106 PHE A CA 1
ATOM 843 C C . PHE A 1 106 ? -1.832 22.25 12.156 1 98.88 106 PHE A C 1
ATOM 845 O O . PHE A 1 106 ? -0.689 22 12.539 1 98.88 106 PHE A O 1
ATOM 852 N N . ALA A 1 107 ? -2.607 21.359 11.492 1 98.56 107 ALA A N 1
ATOM 853 C CA . ALA A 1 107 ? -2.092 20.062 11.062 1 98.56 107 ALA A CA 1
ATOM 854 C C . ALA A 1 107 ? -1.775 20.062 9.57 1 98.56 107 ALA A C 1
ATOM 856 O O . ALA A 1 107 ? -1.302 19.062 9.031 1 98.56 107 ALA A O 1
ATOM 857 N N . HIS A 1 108 ? -2.109 21.109 8.898 1 98 108 HIS A N 1
ATOM 858 C CA . HIS A 1 108 ? -1.887 21.375 7.484 1 98 108 HIS A CA 1
ATOM 859 C C . HIS A 1 108 ? -1.846 22.875 7.207 1 98 108 HIS A C 1
ATOM 861 O O . HIS A 1 108 ? -2.516 23.656 7.891 1 98 108 HIS A O 1
ATOM 867 N N . GLY A 1 109 ? -1.076 23.328 6.25 1 98.5 109 GLY A N 1
ATOM 868 C CA . GLY A 1 109 ? -0.756 24.734 6.105 1 98.5 109 GLY A CA 1
ATOM 869 C C . GLY A 1 109 ? -1.733 25.484 5.215 1 98.5 109 GLY A C 1
ATOM 870 O O . GLY A 1 109 ? -1.582 26.688 4.988 1 98.5 109 GLY A O 1
ATOM 871 N N . PHE A 1 110 ? -2.809 24.859 4.719 1 98.62 110 PHE A N 1
ATOM 872 C CA . PHE A 1 110 ? -3.682 25.359 3.666 1 98.62 110 PHE A CA 1
ATOM 873 C C . PHE A 1 110 ? -4.137 26.781 3.975 1 98.62 110 PHE A C 1
ATOM 875 O O . PHE A 1 110 ? -3.959 27.688 3.156 1 98.62 110 PHE A O 1
ATOM 882 N N . ASN A 1 111 ? -4.676 27.078 5.156 1 98.69 111 ASN A N 1
ATOM 883 C CA . ASN A 1 111 ? -5.34 28.328 5.457 1 98.69 111 ASN A CA 1
ATOM 884 C C . ASN A 1 111 ? -4.336 29.453 5.695 1 98.69 111 ASN A C 1
ATOM 886 O O . ASN A 1 111 ? -4.613 30.625 5.391 1 98.69 111 ASN A O 1
ATOM 890 N N . ILE A 1 112 ? -3.135 29.078 6.246 1 98.81 112 ILE A N 1
ATOM 891 C CA . ILE A 1 112 ? -2.1 30.078 6.477 1 98.81 112 ILE A CA 1
ATOM 892 C C . ILE A 1 112 ? -1.373 30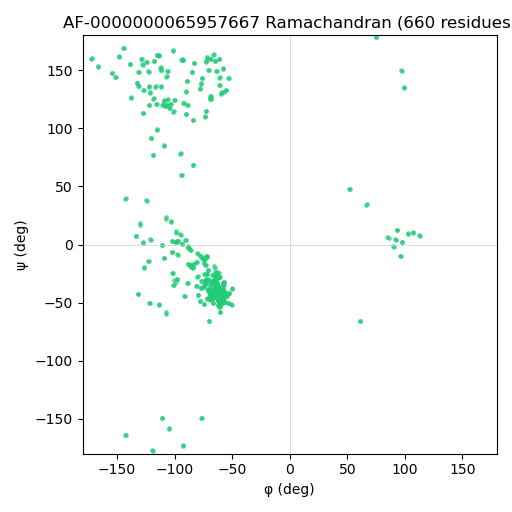.375 5.168 1 98.81 112 ILE A C 1
ATOM 894 O O . ILE A 1 112 ? -1.177 31.547 4.812 1 98.81 112 ILE A O 1
ATOM 898 N N . HIS A 1 113 ? -1.033 29.312 4.379 1 98.69 113 HIS A N 1
ATOM 899 C CA . HIS A 1 113 ? -0.243 29.469 3.162 1 98.69 113 HIS A CA 1
ATOM 900 C C . HIS A 1 113 ? -1 30.266 2.107 1 98.69 113 HIS A C 1
ATOM 902 O O . HIS A 1 113 ? -0.414 31.094 1.418 1 98.69 113 HIS A O 1
ATOM 908 N N . TYR A 1 114 ? -2.303 30.016 1.962 1 98.38 114 TYR A N 1
ATOM 909 C CA . TYR A 1 114 ? -3.086 30.703 0.942 1 98.38 114 TYR A CA 1
ATOM 910 C C . TYR A 1 114 ? -3.779 31.938 1.522 1 98.38 114 TYR A C 1
ATOM 912 O O . TYR A 1 114 ? -4.699 32.5 0.912 1 98.38 114 TYR A O 1
ATOM 920 N N . ARG A 1 115 ? -3.482 32.344 2.76 1 97.56 115 ARG A N 1
ATOM 921 C CA . ARG A 1 115 ? -3.836 33.594 3.412 1 97.56 115 ARG A CA 1
ATOM 922 C C . ARG A 1 115 ? -5.344 33.688 3.637 1 97.56 115 ARG A C 1
ATOM 924 O O . ARG A 1 115 ? -5.934 34.781 3.467 1 97.56 115 ARG A O 1
ATOM 931 N N . LEU A 1 116 ? -5.91 32.5 3.914 1 97.62 116 LEU A N 1
ATOM 932 C CA . LEU A 1 116 ? -7.316 32.5 4.309 1 97.62 116 LEU A CA 1
ATOM 933 C C . LEU A 1 116 ? -7.469 32.875 5.781 1 97.62 116 LEU A C 1
ATOM 935 O O . LEU A 1 116 ? -8.523 33.344 6.195 1 97.62 116 LEU A O 1
ATOM 939 N N . ILE A 1 117 ? -6.48 32.594 6.59 1 98.56 117 ILE A N 1
ATOM 940 C CA . ILE A 1 117 ? -6.359 33.031 7.973 1 98.56 117 ILE A CA 1
ATOM 941 C C . ILE A 1 117 ? -5.113 33.906 8.133 1 98.56 117 ILE A C 1
ATOM 943 O O . ILE A 1 117 ? -4.02 33.531 7.723 1 98.56 117 ILE A O 1
ATOM 947 N N . GLU A 1 118 ? -5.258 35.062 8.648 1 98 118 GLU A N 1
ATOM 948 C CA . GLU A 1 118 ? -4.164 35.969 8.984 1 98 118 GLU A CA 1
ATOM 949 C C . GLU A 1 118 ? -4.082 36.219 10.484 1 98 118 GLU A C 1
ATOM 951 O O . GLU A 1 118 ? -4.809 37.062 11.023 1 98 118 GLU A O 1
ATOM 956 N N . PRO A 1 119 ? -3.193 35.531 11.117 1 98.12 119 PRO A N 1
ATOM 957 C CA . PRO A 1 119 ? -3.094 35.656 12.578 1 98.12 119 PRO A CA 1
ATOM 958 C C . PRO A 1 119 ? -2.521 37 13.008 1 98.12 119 PRO A C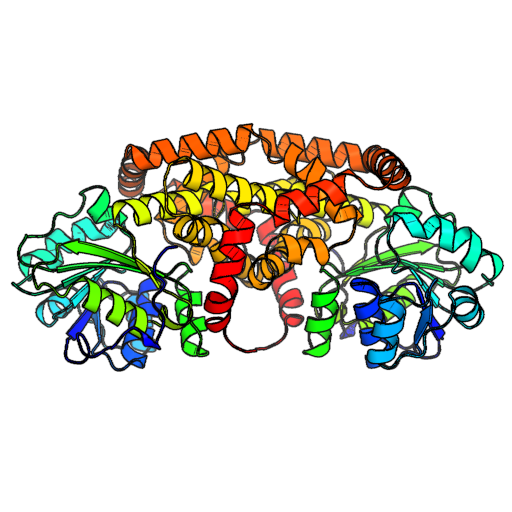 1
ATOM 960 O O . PRO A 1 119 ? -1.765 37.625 12.258 1 98.12 119 PRO A O 1
ATOM 963 N N . PRO A 1 120 ? -2.91 37.5 14.188 1 97.69 120 PRO A N 1
ATOM 964 C CA . PRO A 1 120 ? -2.238 38.688 14.703 1 97.69 120 PRO A CA 1
ATOM 965 C C . PRO A 1 120 ? -0.771 38.438 15.055 1 97.69 120 PRO A C 1
ATOM 967 O O . PRO A 1 120 ? -0.351 37.281 15.172 1 97.69 120 PRO A O 1
ATOM 970 N N . SER A 1 121 ? 0.016 39.469 15.203 1 97.38 121 SER A N 1
ATOM 971 C CA . SER A 1 121 ? 1.467 39.344 15.312 1 97.38 121 SER A CA 1
ATOM 972 C C . SER A 1 121 ? 1.883 38.938 16.719 1 97.38 121 SER A C 1
ATOM 974 O O . SER A 1 121 ? 3.039 38.562 16.938 1 97.38 121 SER A O 1
ATOM 976 N N . ASN A 1 122 ? 0.974 38.906 17.672 1 97.81 122 ASN A N 1
ATOM 977 C CA . ASN A 1 122 ? 1.349 38.688 19.062 1 97.81 122 ASN A CA 1
ATOM 978 C C . ASN A 1 122 ? 1.064 37.281 19.516 1 97.81 122 ASN A C 1
ATOM 980 O O . ASN A 1 122 ? 0.835 37.031 20.703 1 97.81 122 ASN A O 1
ATOM 984 N N . VAL A 1 123 ? 0.921 36.312 18.562 1 98.56 123 VAL A N 1
ATOM 985 C CA . VAL A 1 123 ? 0.731 34.906 18.906 1 98.56 123 VAL A CA 1
ATOM 986 C C . VAL A 1 123 ? 1.763 34.031 18.172 1 98.56 123 VAL A C 1
ATOM 988 O O . VAL A 1 123 ? 2.365 34.5 17.188 1 98.56 123 VAL A O 1
ATOM 991 N N . ASP A 1 124 ? 2.096 32.875 18.703 1 98.75 124 ASP A N 1
ATOM 992 C CA . ASP A 1 124 ? 2.848 31.875 17.938 1 98.75 124 ASP A CA 1
ATOM 993 C C . ASP A 1 124 ? 1.948 31.141 16.938 1 98.75 124 ASP A C 1
ATOM 995 O O . ASP A 1 124 ? 0.786 30.859 17.234 1 98.75 124 ASP A O 1
ATOM 999 N N . VAL A 1 125 ? 2.398 30.891 15.727 1 98.94 125 VAL A N 1
ATOM 1000 C CA . VAL A 1 125 ? 1.711 30.125 14.703 1 98.94 125 VAL A CA 1
ATOM 1001 C C . VAL A 1 125 ? 2.635 29.031 14.172 1 98.94 125 VAL A C 1
ATOM 1003 O O . VAL A 1 125 ? 3.688 29.312 13.602 1 98.94 125 VAL A O 1
ATOM 1006 N N . TYR A 1 126 ? 2.289 27.75 14.438 1 98.94 126 TYR A N 1
ATOM 1007 C CA . TYR A 1 126 ? 3.113 26.641 13.977 1 98.94 126 TYR A CA 1
ATOM 1008 C C . TYR A 1 126 ? 2.25 25.453 13.586 1 98.94 126 TYR A C 1
ATOM 1010 O O . TYR A 1 126 ? 1.023 25.5 13.711 1 98.94 126 TYR A O 1
ATOM 1018 N N . MET A 1 127 ? 2.916 24.484 12.93 1 98.81 127 MET A N 1
ATOM 1019 C CA . MET A 1 127 ? 2.219 23.312 12.391 1 98.81 127 MET A CA 1
ATOM 1020 C C . MET A 1 127 ? 2.945 22.031 12.758 1 98.81 127 MET A C 1
ATOM 1022 O O . MET A 1 127 ? 4.176 22 12.828 1 98.81 127 MET A O 1
ATOM 1026 N N . ILE A 1 128 ? 2.223 21.047 13.109 1 98.88 128 ILE A N 1
ATOM 1027 C CA . ILE A 1 128 ? 2.641 19.656 13.086 1 98.88 128 ILE A CA 1
ATOM 1028 C C . ILE A 1 128 ? 1.789 18.875 12.086 1 98.88 128 ILE A C 1
ATOM 1030 O O . ILE A 1 128 ? 0.558 18.906 12.148 1 98.88 128 ILE A O 1
ATOM 1034 N N . ALA A 1 129 ? 2.402 18.281 11.109 1 98.75 129 ALA A N 1
ATOM 1035 C CA . ALA A 1 129 ? 1.667 17.609 10.047 1 98.75 129 ALA A CA 1
ATOM 1036 C C . ALA A 1 129 ? 2.035 16.125 9.977 1 98.75 129 ALA A C 1
ATOM 1038 O O . ALA A 1 129 ? 2.977 15.75 9.273 1 98.75 129 ALA A O 1
ATOM 1039 N N . PRO A 1 130 ? 1.247 15.289 10.719 1 98.44 130 PRO A N 1
ATOM 1040 C CA . PRO A 1 130 ? 1.498 13.852 10.594 1 98.44 130 PRO A CA 1
ATOM 1041 C C . PRO A 1 130 ? 1.292 13.352 9.164 1 98.44 130 PRO A C 1
ATOM 1043 O O . PRO A 1 130 ? 0.36 13.781 8.484 1 98.44 130 PRO A O 1
ATOM 1046 N N . LYS A 1 131 ? 2.146 12.555 8.719 1 97.62 131 LYS A N 1
ATOM 1047 C CA . LYS A 1 131 ? 2.057 11.992 7.375 1 97.62 131 LYS A CA 1
ATOM 1048 C C . LYS A 1 131 ? 1.351 10.641 7.391 1 97.62 131 LYS A C 1
ATOM 1050 O O . LYS A 1 131 ? 1.918 9.633 6.961 1 97.62 131 LYS A O 1
ATOM 1055 N N . ALA A 1 132 ? 0.127 10.641 7.848 1 96.75 132 ALA A N 1
ATOM 1056 C CA . ALA A 1 132 ? -0.794 9.516 7.941 1 96.75 132 ALA A CA 1
ATOM 1057 C C . ALA A 1 132 ? -2.219 9.992 8.211 1 96.75 132 ALA A C 1
ATOM 1059 O O . ALA A 1 132 ? -2.424 11.047 8.82 1 96.75 132 ALA A O 1
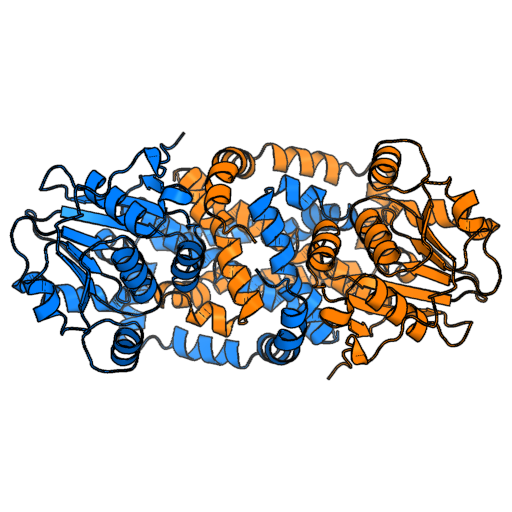ATOM 1060 N N . PRO A 1 133 ? -3.182 9.195 7.793 1 95.69 133 PRO A N 1
ATOM 1061 C CA . PRO A 1 133 ? -4.559 9.5 8.188 1 95.69 133 PRO A CA 1
ATOM 1062 C C . PRO A 1 133 ? -4.781 9.383 9.695 1 95.69 133 PRO A C 1
ATOM 1064 O O . PRO A 1 133 ? -4.047 8.664 10.375 1 95.69 133 PRO A O 1
ATOM 1067 N N . GLY A 1 134 ? -5.781 10.031 10.188 1 96.69 134 GLY A N 1
ATOM 1068 C CA . GLY A 1 134 ? -6.07 10.156 11.602 1 96.69 134 GLY A CA 1
ATOM 1069 C C . GLY A 1 134 ? -6.148 8.812 12.312 1 96.69 134 GLY A C 1
ATOM 1070 O O . GLY A 1 134 ? -5.48 8.602 13.328 1 96.69 134 GLY A O 1
ATOM 1071 N N . PRO A 1 135 ? -6.895 7.879 11.805 1 95.62 135 PRO A N 1
ATOM 1072 C CA . PRO A 1 135 ? -7.035 6.59 12.484 1 95.62 135 PRO A CA 1
ATOM 1073 C C . PRO A 1 135 ? -5.699 5.879 12.688 1 95.62 135 PRO A C 1
ATOM 1075 O O . PRO A 1 135 ? -5.492 5.215 13.703 1 95.62 135 PRO A O 1
ATOM 1078 N N . ILE A 1 136 ? -4.805 6.059 11.766 1 95.94 136 ILE A N 1
ATOM 1079 C CA . ILE A 1 136 ? -3.508 5.395 11.852 1 95.94 136 ILE A CA 1
ATOM 1080 C C . ILE A 1 136 ? -2.627 6.117 12.867 1 95.94 136 ILE A C 1
ATOM 1082 O O . ILE A 1 136 ? -1.845 5.488 13.586 1 95.94 136 ILE A O 1
ATOM 1086 N N . VAL A 1 137 ? -2.732 7.465 12.906 1 98 137 VAL A N 1
ATOM 1087 C CA . VAL A 1 137 ? -2.014 8.234 13.922 1 98 137 VAL A CA 1
ATOM 1088 C C . VAL A 1 137 ? -2.367 7.719 15.312 1 98 137 VAL A C 1
ATOM 1090 O O . VAL A 1 137 ? -1.482 7.496 16.141 1 98 137 VAL A O 1
ATOM 1093 N N . ARG A 1 138 ? -3.648 7.473 15.555 1 98.31 138 ARG A N 1
ATOM 1094 C CA . ARG A 1 138 ? -4.113 6.977 16.844 1 98.31 138 ARG A CA 1
ATOM 1095 C C . ARG A 1 138 ? -3.668 5.535 17.062 1 98.31 138 ARG A C 1
ATOM 1097 O O . ARG A 1 138 ? -3.156 5.195 18.141 1 98.31 138 ARG A O 1
ATOM 1104 N N . GLU A 1 139 ? -3.869 4.73 16.062 1 96.25 139 GLU A N 1
ATOM 1105 C CA . GLU A 1 139 ? -3.566 3.309 16.203 1 96.25 139 GLU A CA 1
ATOM 1106 C C . GLU A 1 139 ? -2.09 3.084 16.516 1 96.25 139 GLU A C 1
ATOM 1108 O O . GLU A 1 139 ? -1.751 2.332 17.422 1 96.25 139 GLU A O 1
ATOM 1113 N N . TYR A 1 140 ? -1.229 3.727 15.68 1 97.25 140 TYR A N 1
ATOM 1114 C CA . TYR A 1 140 ? 0.203 3.557 15.898 1 97.25 140 TYR A CA 1
ATOM 1115 C C . TYR A 1 140 ? 0.606 4.035 17.281 1 97.25 140 TYR A C 1
ATOM 1117 O O . TYR A 1 140 ? 1.361 3.357 17.984 1 97.25 140 TYR A O 1
ATOM 1125 N N . PHE A 1 141 ? 0.051 5.137 17.734 1 98.38 141 PHE A N 1
ATOM 1126 C CA . PHE A 1 141 ? 0.356 5.691 19.047 1 98.38 141 PHE A CA 1
ATOM 1127 C C . PHE A 1 141 ? -0.043 4.723 20.156 1 98.38 141 PHE A C 1
ATOM 1129 O O . PHE A 1 141 ? 0.755 4.426 21.047 1 98.38 141 PHE A O 1
ATOM 1136 N N . ALA A 1 142 ? -1.275 4.223 20.031 1 97.81 142 ALA A N 1
ATOM 1137 C CA . ALA A 1 142 ? -1.831 3.357 21.078 1 97.81 142 ALA A CA 1
ATOM 1138 C C . ALA A 1 142 ? -1.04 2.059 21.188 1 97.81 142 ALA A C 1
ATOM 1140 O O . ALA A 1 142 ? -0.962 1.465 22.266 1 97.81 142 ALA A O 1
ATOM 1141 N N . LYS A 1 143 ? -0.378 1.69 20.141 1 96.44 143 LYS A N 1
ATOM 1142 C CA . LYS A 1 143 ? 0.386 0.446 20.109 1 96.44 143 LYS A CA 1
ATOM 1143 C C . LYS A 1 143 ? 1.868 0.706 20.375 1 96.44 143 LYS A C 1
ATOM 1145 O O . LYS A 1 143 ? 2.709 -0.159 20.109 1 96.44 143 LYS A O 1
ATOM 1150 N N . GLY A 1 144 ? 2.199 1.867 20.766 1 96.62 144 GLY A N 1
ATOM 1151 C CA . GLY A 1 144 ? 3.547 2.188 21.203 1 96.62 144 GLY A CA 1
ATOM 1152 C C . GLY A 1 144 ? 4.426 2.723 20.094 1 96.62 144 GLY A C 1
ATOM 1153 O O . GLY A 1 144 ? 5.617 2.961 20.297 1 96.62 144 GLY A O 1
ATOM 1154 N N . GLY A 1 145 ? 3.822 2.896 18.938 1 97.06 145 GLY A N 1
ATOM 1155 C CA . GLY A 1 145 ? 4.547 3.455 17.797 1 97.06 145 GLY A CA 1
ATOM 1156 C C . GLY A 1 145 ? 4.18 4.898 17.516 1 97.06 145 GLY A C 1
ATOM 1157 O O . GLY A 1 145 ? 3.775 5.633 18.422 1 97.06 145 GLY A O 1
ATOM 1158 N N . GLY A 1 146 ? 4.422 5.312 16.328 1 97.62 146 GLY A N 1
ATOM 1159 C CA . GLY A 1 146 ? 4.121 6.652 15.844 1 97.62 146 GLY A CA 1
ATOM 1160 C C . GLY A 1 146 ? 4.336 6.801 14.352 1 97.62 146 GLY A C 1
ATOM 1161 O O . GLY A 1 146 ? 5.004 5.973 13.727 1 97.62 146 GLY A O 1
ATOM 1162 N N . VAL A 1 147 ? 3.738 7.797 13.766 1 97.69 147 VAL A N 1
ATOM 1163 C CA . VAL A 1 147 ? 3.938 8.094 12.352 1 97.69 147 VAL A CA 1
ATOM 1164 C C . VAL A 1 147 ? 4.812 9.336 12.203 1 97.69 147 VAL A C 1
ATOM 1166 O O . VAL A 1 147 ? 4.781 10.227 13.047 1 97.69 147 VAL A O 1
ATOM 1169 N N . PRO A 1 148 ? 5.598 9.438 11.141 1 97.75 148 PRO A N 1
ATOM 1170 C CA . PRO A 1 148 ? 6.406 10.641 10.914 1 97.75 148 PRO A CA 1
ATOM 1171 C C . PRO A 1 148 ? 5.562 11.898 10.75 1 97.75 148 PRO A C 1
ATOM 1173 O O . PRO A 1 148 ? 4.379 11.82 10.414 1 97.75 148 PRO A O 1
ATOM 1176 N N . ALA A 1 149 ? 6.234 13 10.977 1 98.62 149 ALA A N 1
ATOM 1177 C CA . ALA A 1 149 ? 5.539 14.273 10.805 1 98.62 149 ALA A CA 1
ATOM 1178 C C . ALA A 1 149 ? 6.496 15.367 10.336 1 98.62 149 ALA A C 1
ATOM 1180 O O . ALA A 1 149 ? 7.715 15.188 10.375 1 98.62 149 ALA A O 1
ATOM 1181 N N . LEU A 1 150 ? 5.945 16.391 9.836 1 98.75 150 LEU A N 1
ATOM 1182 C CA . LEU A 1 150 ? 6.652 17.641 9.555 1 98.75 150 LEU A CA 1
ATOM 1183 C C . LEU A 1 150 ? 6.246 18.734 10.547 1 98.75 150 LEU A C 1
ATOM 1185 O O . LEU A 1 150 ? 5.094 18.781 10.984 1 98.75 150 LEU A O 1
ATOM 1189 N N . VAL A 1 151 ? 7.188 19.547 10.898 1 98.81 151 VAL A N 1
ATOM 1190 C CA . VAL A 1 151 ? 6.871 20.719 11.719 1 98.81 151 VAL A CA 1
ATOM 1191 C C . VAL A 1 151 ? 7.312 21.984 11 1 98.81 151 VAL A C 1
ATOM 1193 O O . VAL A 1 151 ? 8.266 21.969 10.219 1 98.81 151 VAL A O 1
ATOM 1196 N N . ALA A 1 152 ? 6.621 23.016 11.219 1 98.81 152 ALA A N 1
ATOM 1197 C CA . ALA A 1 152 ? 6.945 24.312 10.625 1 98.81 152 ALA A CA 1
ATOM 1198 C C . ALA A 1 152 ? 6.477 25.453 11.516 1 98.81 152 ALA A C 1
ATOM 1200 O O . ALA A 1 152 ? 5.434 25.359 12.172 1 98.81 152 ALA A O 1
ATOM 1201 N N . THR A 1 153 ? 7.234 26.547 11.57 1 98.75 153 THR A N 1
ATOM 1202 C CA . THR A 1 153 ? 6.867 27.781 12.25 1 98.75 153 THR A CA 1
ATOM 1203 C C . THR A 1 153 ? 6.559 28.891 11.242 1 98.75 153 THR A C 1
ATOM 1205 O O . THR A 1 153 ? 7.332 29.125 10.312 1 98.75 153 THR A O 1
ATOM 1208 N N . TYR A 1 154 ? 5.387 29.453 11.32 1 98.75 154 TYR A N 1
ATOM 1209 C CA . TYR A 1 154 ? 5.031 30.609 10.5 1 98.75 154 TYR A CA 1
ATOM 1210 C C . TYR A 1 154 ? 5.363 31.906 11.211 1 98.75 154 TYR A C 1
ATOM 1212 O O . TYR A 1 154 ? 5.875 32.844 10.594 1 98.75 154 TYR A O 1
ATOM 1220 N N . GLN A 1 155 ? 5.02 32 12.531 1 98.62 155 GLN A N 1
ATOM 1221 C CA . GLN A 1 155 ? 5.219 33.188 13.383 1 98.62 155 GLN A CA 1
ATOM 1222 C C . GLN A 1 155 ? 5.723 32.781 14.758 1 98.62 155 GLN A C 1
ATOM 1224 O O . GLN A 1 155 ? 5.125 31.922 15.422 1 98.62 155 GLN A O 1
ATOM 1229 N N . ASP A 1 156 ? 6.828 33.344 15.211 1 98.56 156 ASP A N 1
ATOM 1230 C CA . ASP A 1 156 ? 7.477 33.031 16.484 1 98.56 156 ASP A CA 1
ATOM 1231 C C . ASP A 1 156 ? 7.523 34.25 17.391 1 98.56 156 ASP A C 1
ATOM 1233 O O . ASP A 1 156 ? 8.586 34.812 17.594 1 98.56 156 ASP A O 1
ATOM 1237 N N . HIS A 1 157 ? 6.391 34.531 17.969 1 98.25 157 HIS A N 1
ATOM 1238 C CA . HIS A 1 157 ? 6.289 35.688 18.859 1 98.25 157 HIS A CA 1
ATOM 1239 C C . HIS A 1 157 ? 7.047 35.469 20.156 1 98.25 157 HIS A C 1
ATOM 1241 O O . HIS A 1 157 ? 7.699 36.375 20.672 1 98.25 157 HIS A O 1
ATOM 1247 N N . SER A 1 158 ? 6.98 34.281 20.672 1 97.56 158 SER A N 1
ATOM 1248 C CA . SER A 1 158 ? 7.523 33.969 22 1 97.56 158 SER A CA 1
ATOM 1249 C C . SER A 1 158 ? 9.008 33.625 21.922 1 97.56 158 SER A C 1
ATOM 1251 O O . SER A 1 158 ? 9.703 33.625 22.922 1 97.56 158 SER A O 1
ATOM 1253 N N . GLY A 1 159 ? 9.461 33.281 20.766 1 98.12 159 GLY A N 1
ATOM 1254 C CA . GLY A 1 159 ? 10.812 32.75 20.609 1 98.12 159 GLY A CA 1
ATOM 1255 C C . GLY A 1 159 ? 10.922 31.266 20.859 1 98.12 159 GLY A C 1
ATOM 1256 O O . GLY A 1 159 ? 12.008 30.703 20.797 1 98.12 159 GLY A O 1
ATOM 1257 N N . LYS A 1 160 ? 9.766 30.578 21.062 1 98.25 160 LYS A N 1
ATOM 1258 C CA . LYS A 1 160 ? 9.781 29.172 21.406 1 98.25 160 LYS A CA 1
ATOM 1259 C C . LYS A 1 160 ? 8.836 28.375 20.516 1 98.25 160 LYS A C 1
ATOM 1261 O O . LYS A 1 160 ? 8.445 27.25 20.875 1 98.25 160 LYS A O 1
ATOM 1266 N N . ALA A 1 161 ? 8.469 28.953 19.406 1 98.56 161 ALA A N 1
ATOM 1267 C CA . ALA A 1 161 ? 7.438 28.328 18.578 1 98.56 161 ALA A CA 1
ATOM 1268 C C . ALA A 1 161 ? 7.875 26.953 18.078 1 98.56 161 ALA A C 1
ATOM 1270 O O . ALA A 1 161 ? 7.09 26 18.094 1 98.56 161 ALA A O 1
ATOM 1271 N N . LEU A 1 162 ? 9.148 26.844 17.656 1 98.56 162 LEU A N 1
ATOM 1272 C CA . LEU A 1 162 ? 9.633 25.562 17.156 1 98.56 162 LEU A CA 1
ATOM 1273 C C . LEU A 1 162 ? 9.672 24.516 18.281 1 98.56 162 LEU A C 1
ATOM 1275 O O . LEU A 1 162 ? 9.305 23.359 18.078 1 98.56 162 LEU A O 1
ATOM 1279 N N . GLN A 1 163 ? 10.117 24.922 19.453 1 98.69 163 GLN A N 1
ATOM 1280 C CA . GLN A 1 163 ? 10.156 24.016 20.594 1 98.69 163 GLN A CA 1
ATOM 1281 C C . GLN A 1 163 ? 8.758 23.516 20.953 1 98.69 163 GLN A C 1
ATOM 1283 O O . GLN A 1 163 ? 8.578 22.344 21.281 1 98.69 163 GLN A O 1
ATOM 1288 N N . LYS A 1 164 ? 7.828 24.438 20.891 1 98.88 164 LYS A N 1
ATOM 1289 C CA . LYS A 1 164 ? 6.441 24.078 21.156 1 98.88 164 LYS A CA 1
ATOM 1290 C C . LYS A 1 164 ? 5.906 23.109 20.094 1 98.88 164 LYS A C 1
ATOM 1292 O O . LYS A 1 164 ? 5.223 22.141 20.422 1 98.88 164 LYS A O 1
ATOM 1297 N N . ALA A 1 165 ? 6.25 23.359 18.812 1 98.88 165 ALA A N 1
ATOM 1298 C CA . ALA A 1 165 ? 5.824 22.484 17.719 1 98.88 165 ALA A CA 1
ATOM 1299 C C . ALA A 1 165 ? 6.363 21.062 17.906 1 98.88 165 ALA A C 1
ATOM 1301 O O . ALA A 1 165 ? 5.625 20.094 17.766 1 98.88 165 ALA A O 1
ATOM 1302 N N . LEU A 1 166 ? 7.629 21 18.266 1 98.88 166 LEU A N 1
ATOM 1303 C CA . LEU A 1 166 ? 8.273 19.703 18.484 1 98.88 166 LEU A CA 1
ATOM 1304 C C . LEU A 1 166 ? 7.668 18.984 19.688 1 98.88 166 LEU A C 1
ATOM 1306 O O . LEU A 1 166 ? 7.488 17.766 19.672 1 98.88 166 LEU A O 1
ATOM 1310 N N . ALA A 1 167 ? 7.352 19.781 20.719 1 98.94 167 ALA A N 1
ATOM 1311 C CA . ALA A 1 167 ? 6.738 19.188 21.906 1 98.94 167 ALA A CA 1
ATOM 1312 C C . ALA A 1 167 ? 5.371 18.594 21.578 1 98.94 167 ALA A C 1
ATOM 1314 O O . ALA A 1 167 ? 5.031 17.5 22.031 1 98.94 167 ALA A O 1
ATOM 1315 N N . VAL A 1 168 ? 4.559 19.312 20.781 1 98.94 168 VAL A N 1
ATOM 1316 C CA . VAL A 1 168 ? 3.266 18.781 20.359 1 98.94 168 VAL A CA 1
ATOM 1317 C C . VAL A 1 168 ? 3.473 17.531 19.5 1 98.94 168 VAL A C 1
ATOM 1319 O O . VAL A 1 168 ? 2.748 16.547 19.656 1 98.94 168 VAL A O 1
ATOM 1322 N N . ALA A 1 169 ? 4.477 17.531 18.609 1 98.94 169 ALA A N 1
ATOM 1323 C CA . ALA A 1 169 ? 4.793 16.375 17.781 1 98.94 169 ALA A CA 1
ATOM 1324 C C . ALA A 1 169 ? 5.121 15.156 18.641 1 98.94 169 ALA A C 1
ATOM 1326 O O . ALA A 1 169 ? 4.672 14.039 18.359 1 98.94 169 ALA A O 1
ATOM 1327 N N . LYS A 1 170 ? 5.879 15.391 19.719 1 98.81 170 LYS A N 1
ATOM 1328 C CA . LYS A 1 170 ? 6.211 14.312 20.641 1 98.81 170 LYS A CA 1
ATOM 1329 C C . LYS A 1 170 ? 4.965 13.797 21.359 1 98.81 170 LYS A C 1
ATOM 1331 O O . LYS A 1 170 ? 4.773 12.586 21.484 1 98.81 170 LYS A O 1
ATOM 1336 N N . ALA A 1 171 ? 4.152 14.727 21.75 1 98.88 171 ALA A N 1
ATOM 1337 C CA . ALA A 1 171 ? 2.963 14.375 22.516 1 98.88 171 ALA A CA 1
ATOM 1338 C C . ALA A 1 171 ? 2.002 13.531 21.688 1 98.88 171 ALA A C 1
ATOM 1340 O O . ALA A 1 171 ? 1.295 12.672 22.219 1 98.88 171 ALA A O 1
ATOM 1341 N N . ILE A 1 172 ? 2.027 13.695 20.344 1 98.81 172 ILE A N 1
ATOM 1342 C CA . ILE A 1 172 ? 1.11 12.906 19.531 1 98.81 172 ILE A CA 1
ATOM 1343 C C . ILE A 1 172 ? 1.831 11.68 18.984 1 98.81 172 ILE A C 1
ATOM 1345 O O . ILE A 1 172 ? 1.28 10.945 18.156 1 98.81 172 ILE A O 1
ATOM 1349 N N . GLY A 1 173 ? 3.062 11.469 19.344 1 98.44 173 GLY A N 1
ATOM 1350 C CA . GLY A 1 173 ? 3.777 10.234 19.078 1 98.44 173 GLY A CA 1
ATOM 1351 C C . GLY A 1 173 ? 4.664 10.32 17.844 1 98.44 173 GLY A C 1
ATOM 1352 O O . GLY A 1 173 ? 5.41 9.383 17.547 1 98.44 173 GLY A O 1
ATOM 1353 N N . ALA A 1 174 ? 4.754 11.438 17.172 1 98.75 174 ALA A N 1
ATOM 1354 C CA . ALA A 1 174 ? 5.395 11.539 15.859 1 98.75 174 ALA A CA 1
ATOM 1355 C C . ALA A 1 174 ? 6.91 11.406 15.984 1 98.75 174 ALA A C 1
ATOM 1357 O O . ALA A 1 174 ? 7.57 10.891 15.078 1 98.75 174 ALA A O 1
ATOM 1358 N N . THR A 1 175 ? 7.5 11.828 17.109 1 98.56 175 THR A N 1
ATOM 1359 C CA . THR A 1 175 ? 8.953 11.812 17.25 1 98.56 175 THR A CA 1
ATOM 1360 C C . THR A 1 175 ? 9.469 10.383 17.391 1 98.56 175 THR A C 1
ATOM 1362 O O . THR A 1 175 ? 10.672 10.141 17.297 1 98.56 175 THR A O 1
ATOM 1365 N N . ARG A 1 176 ? 8.562 9.445 17.578 1 97.69 176 ARG A N 1
ATOM 1366 C CA . ARG A 1 176 ? 8.945 8.039 17.594 1 97.69 176 ARG A CA 1
ATOM 1367 C C . ARG A 1 176 ? 9.336 7.555 16.203 1 97.69 176 ARG A C 1
ATOM 1369 O O . ARG A 1 176 ? 10.031 6.547 16.062 1 97.69 176 ARG A O 1
ATOM 1376 N N . ALA A 1 177 ? 8.859 8.258 15.164 1 97.25 177 ALA A N 1
ATOM 1377 C CA . ALA A 1 177 ? 9.086 7.855 13.781 1 97.25 177 ALA A CA 1
ATOM 1378 C C . ALA A 1 177 ? 9.82 8.945 13.008 1 97.25 177 ALA A C 1
ATOM 1380 O O . ALA A 1 177 ? 10.008 8.828 11.789 1 97.25 177 ALA A O 1
ATOM 1381 N N . GLY A 1 178 ? 10.18 9.992 13.711 1 97.06 178 GLY A N 1
ATOM 1382 C CA . GLY A 1 178 ? 10.977 11.047 13.094 1 97.06 178 GLY A CA 1
ATOM 1383 C C . GLY A 1 178 ? 10.148 12.242 12.664 1 97.06 178 GLY A C 1
ATOM 1384 O O . GLY A 1 178 ? 9.055 12.078 12.109 1 97.06 178 GLY A O 1
ATOM 1385 N N . VAL A 1 179 ? 10.672 13.43 12.977 1 98.44 179 VAL A N 1
ATOM 1386 C CA . VAL A 1 179 ? 10.031 14.688 12.625 1 98.44 179 VAL A CA 1
ATOM 1387 C C . VAL A 1 179 ? 11.016 15.586 11.891 1 98.44 179 VAL A C 1
ATOM 1389 O O . VAL A 1 179 ? 12.164 15.742 12.312 1 98.44 179 VAL A O 1
ATOM 1392 N N . ILE A 1 180 ? 10.555 16.141 10.789 1 98.19 180 ILE A N 1
ATOM 1393 C CA . ILE A 1 180 ? 11.422 17 9.977 1 98.19 180 ILE A CA 1
ATOM 1394 C C . ILE A 1 180 ? 10.875 18.422 9.953 1 98.19 180 ILE A C 1
ATOM 1396 O O . ILE A 1 180 ? 9.656 18.625 9.852 1 98.19 180 ILE A O 1
ATOM 1400 N N . GLU A 1 181 ? 11.766 19.328 10.109 1 98.25 181 GLU A N 1
ATOM 1401 C CA . GLU A 1 181 ? 11.398 20.75 10.016 1 98.25 181 GLU A CA 1
ATOM 1402 C C . GLU A 1 181 ? 11.242 21.172 8.562 1 98.25 181 GLU A C 1
ATOM 1404 O O . GLU A 1 181 ? 12.047 20.797 7.707 1 98.25 181 GLU A O 1
ATOM 1409 N N . THR A 1 182 ? 10.227 21.875 8.266 1 98.25 182 THR A N 1
ATOM 1410 C CA . THR A 1 182 ? 9.945 22.453 6.957 1 98.25 182 THR A CA 1
ATOM 1411 C C . THR A 1 182 ? 9.305 23.828 7.098 1 98.25 182 THR A C 1
ATOM 1413 O O . THR A 1 182 ? 9.531 24.531 8.086 1 98.25 182 THR A O 1
ATOM 1416 N N . THR A 1 183 ? 8.695 24.375 6.078 1 98.44 183 THR A N 1
ATOM 1417 C CA . THR A 1 183 ? 7.945 25.641 6.117 1 98.44 183 THR A CA 1
ATOM 1418 C C . THR A 1 183 ? 6.469 25.391 5.832 1 98.44 183 THR A C 1
ATOM 1420 O O . THR A 1 183 ? 6.094 24.328 5.32 1 98.44 183 THR A O 1
ATOM 1423 N N . PHE A 1 184 ? 5.652 26.359 6.18 1 98.75 184 PHE A N 1
ATOM 1424 C CA . PHE A 1 184 ? 4.234 26.266 5.855 1 98.75 184 PHE A CA 1
ATOM 1425 C C . PHE A 1 184 ? 4.031 26.109 4.352 1 98.75 184 PHE A C 1
ATOM 1427 O O . PHE A 1 184 ? 3.207 25.312 3.91 1 98.75 184 PHE A O 1
ATOM 1434 N N . LYS A 1 185 ? 4.777 26.844 3.586 1 98.69 185 LYS A N 1
ATOM 1435 C CA . LYS A 1 185 ? 4.707 26.766 2.129 1 98.69 185 LYS A CA 1
ATOM 1436 C C . LYS A 1 185 ? 5.066 25.359 1.642 1 98.69 185 LYS A C 1
ATOM 1438 O O . LYS A 1 185 ? 4.309 24.75 0.894 1 98.69 185 LYS A O 1
ATOM 1443 N N . GLU A 1 186 ? 6.18 24.859 2.021 1 98.69 186 GLU A N 1
ATOM 1444 C CA . GLU A 1 186 ? 6.664 23.562 1.539 1 98.69 186 GLU A CA 1
ATOM 1445 C C . GLU A 1 186 ? 5.727 22.438 1.947 1 98.69 186 GLU A C 1
ATOM 1447 O O . GLU A 1 186 ? 5.379 21.578 1.126 1 98.69 186 GLU A O 1
ATOM 1452 N N . GLU A 1 187 ? 5.328 22.438 3.221 1 98.75 187 GLU A N 1
ATOM 1453 C CA . GLU A 1 187 ? 4.414 21.391 3.678 1 98.75 187 GLU A CA 1
ATOM 1454 C C . GLU A 1 187 ? 3.107 21.422 2.887 1 98.75 187 GLU A C 1
ATOM 1456 O O . GLU A 1 187 ? 2.631 20.391 2.424 1 98.75 187 GLU A O 1
ATOM 1461 N N . THR A 1 188 ? 2.506 22.594 2.713 1 98.88 188 THR A N 1
ATOM 1462 C CA . THR A 1 188 ? 1.212 22.703 2.049 1 98.88 188 THR A CA 1
ATOM 1463 C C . THR A 1 188 ? 1.296 22.203 0.609 1 98.88 188 THR A C 1
ATOM 1465 O O . THR A 1 188 ? 0.462 21.406 0.173 1 98.88 188 THR A O 1
ATOM 1468 N N . GLU A 1 189 ? 2.312 22.672 -0.078 1 98.88 189 GLU A N 1
ATOM 1469 C CA . GLU A 1 189 ? 2.434 22.359 -1.499 1 98.88 189 GLU A CA 1
ATOM 1470 C C . GLU A 1 189 ? 2.736 20.891 -1.716 1 98.88 189 GLU A C 1
ATOM 1472 O O . GLU A 1 189 ? 2.139 20.25 -2.584 1 98.88 189 GLU A O 1
ATOM 1477 N N . THR A 1 190 ? 3.646 20.312 -0.929 1 98.81 190 THR A N 1
ATOM 1478 C CA . THR A 1 190 ? 4.035 18.922 -1.126 1 98.81 190 THR A CA 1
ATOM 1479 C C . THR A 1 190 ? 2.932 17.984 -0.648 1 98.81 190 THR A C 1
ATOM 1481 O O . THR A 1 190 ? 2.705 16.922 -1.248 1 98.81 190 THR A O 1
ATOM 1484 N N . ASP A 1 191 ? 2.203 18.391 0.417 1 98.62 191 ASP A N 1
ATOM 1485 C CA . ASP A 1 191 ? 1.101 17.578 0.928 1 98.62 191 ASP A CA 1
ATOM 1486 C C . ASP A 1 191 ? -0.041 17.5 -0.084 1 98.62 191 ASP A C 1
ATOM 1488 O O . ASP A 1 191 ? -0.528 16.422 -0.4 1 98.62 191 ASP A O 1
ATOM 1492 N N . LEU A 1 192 ? -0.479 18.688 -0.598 1 98.81 192 LEU A N 1
ATOM 1493 C CA . LEU A 1 192 ? -1.523 18.734 -1.616 1 98.81 192 LEU A CA 1
ATOM 1494 C C . LEU A 1 192 ? -1.112 17.922 -2.846 1 98.81 192 LEU A C 1
ATOM 1496 O O . LEU A 1 192 ? -1.92 17.172 -3.402 1 98.81 192 LEU A O 1
ATOM 1500 N N . PHE A 1 193 ? 0.131 18.078 -3.227 1 98.88 193 PHE A N 1
ATOM 1501 C CA . PHE A 1 193 ? 0.651 17.391 -4.406 1 98.88 193 PHE A CA 1
ATOM 1502 C C . PHE A 1 193 ? 0.589 15.883 -4.23 1 98.88 193 PHE A C 1
ATOM 1504 O O . PHE A 1 193 ? 0.026 15.18 -5.07 1 98.88 193 PHE A O 1
ATOM 1511 N N . GLY A 1 194 ? 1.126 15.336 -3.141 1 98.62 194 GLY A N 1
ATOM 1512 C CA . GLY A 1 194 ? 1.146 13.906 -2.891 1 98.62 194 GLY A CA 1
ATOM 1513 C C . GLY A 1 194 ? -0.237 13.289 -2.861 1 98.62 194 GLY A C 1
ATOM 1514 O O . GLY A 1 194 ? -0.48 12.266 -3.506 1 98.62 194 GLY A O 1
ATOM 1515 N N . GLU A 1 195 ? -1.164 13.914 -2.156 1 98.06 195 GLU A N 1
ATOM 1516 C CA . GLU A 1 195 ? -2.521 13.398 -2.023 1 98.06 195 GLU A CA 1
ATOM 1517 C C . GLU A 1 195 ? -3.229 13.344 -3.375 1 98.06 195 GLU A C 1
ATOM 1519 O O . GLU A 1 195 ? -4.035 12.453 -3.627 1 98.06 195 GLU A O 1
ATOM 1524 N N . GLN A 1 196 ? -2.906 14.32 -4.238 1 98.62 196 GLN A N 1
ATOM 1525 C CA . GLN A 1 196 ? -3.549 14.438 -5.543 1 98.62 196 GLN A CA 1
ATOM 1526 C C . GLN A 1 196 ? -2.971 13.43 -6.531 1 98.62 196 GLN A C 1
ATOM 1528 O O . GLN A 1 196 ? -3.707 12.641 -7.133 1 98.62 196 GLN A O 1
ATOM 1533 N N . VAL A 1 197 ? -1.631 13.312 -6.656 1 98.81 197 VAL A N 1
ATOM 1534 C CA . VAL A 1 197 ? -1.066 12.727 -7.867 1 98.81 197 VAL A CA 1
ATOM 1535 C C . VAL A 1 197 ? -0.738 11.258 -7.625 1 98.81 197 VAL A C 1
ATOM 1537 O O . VAL A 1 197 ? -0.668 10.469 -8.57 1 98.81 197 VAL A O 1
ATOM 1540 N N . ASP A 1 198 ? -0.41 10.867 -6.379 1 97.44 198 ASP A N 1
ATOM 1541 C CA . ASP A 1 198 ? -0.126 9.445 -6.188 1 97.44 198 ASP A CA 1
ATOM 1542 C C . ASP A 1 198 ? -0.872 8.898 -4.973 1 97.44 198 ASP A C 1
ATOM 1544 O O . ASP A 1 198 ? -1.597 7.902 -5.082 1 97.44 198 ASP A O 1
ATOM 1548 N N . LEU A 1 199 ? -0.849 9.766 -3.836 1 97.19 199 LEU A N 1
ATOM 1549 C CA . LEU A 1 199 ? -1.602 9.312 -2.672 1 97.19 199 LEU A CA 1
ATOM 1550 C C . LEU A 1 199 ? -3.098 9.516 -2.877 1 97.19 199 LEU A C 1
ATOM 1552 O O . LEU A 1 199 ? -3.514 10.469 -3.541 1 97.19 199 LEU A O 1
ATOM 1556 N N . VAL A 1 200 ? -4.012 8.75 -2.492 1 97.69 200 VAL A N 1
ATOM 1557 C CA . VAL A 1 200 ? -5.469 8.781 -2.586 1 97.69 200 VAL A CA 1
ATOM 1558 C C . VAL A 1 200 ? -5.895 8.789 -4.051 1 97.69 200 VAL A C 1
ATOM 1560 O O . VAL A 1 200 ? -6.371 7.777 -4.57 1 97.69 200 VAL A O 1
ATOM 1563 N N . GLY A 1 201 ? -5.527 10.031 -4.887 1 98.44 201 GLY A N 1
ATOM 1564 C CA . GLY A 1 201 ? -6.004 10.18 -6.25 1 98.44 201 GLY A CA 1
ATOM 1565 C C . GLY A 1 201 ? -5.355 9.203 -7.219 1 98.44 201 GLY A C 1
ATOM 1566 O O . GLY A 1 201 ? -6.035 8.375 -7.824 1 98.44 201 GLY A O 1
ATOM 1567 N N . GLY A 1 202 ? -4.023 9.344 -7.449 1 98.69 202 GLY A N 1
ATOM 1568 C CA . GLY A 1 202 ? -3.309 8.555 -8.445 1 98.69 202 GLY A CA 1
ATOM 1569 C C . GLY A 1 202 ? -3.424 7.059 -8.219 1 98.69 202 GLY A C 1
ATOM 1570 O O . GLY A 1 202 ? -3.777 6.312 -9.133 1 98.69 202 GLY A O 1
ATOM 1571 N N . VAL A 1 203 ? -3.18 6.59 -7 1 98.81 203 VAL A N 1
ATOM 1572 C CA . VAL A 1 203 ? -3.133 5.156 -6.73 1 98.81 203 VAL A CA 1
ATOM 1573 C C . VAL A 1 203 ? -4.539 4.57 -6.809 1 98.81 203 VAL A C 1
ATOM 1575 O O . VAL A 1 203 ? -4.73 3.459 -7.305 1 98.81 203 VAL A O 1
ATOM 1578 N N . MET A 1 204 ? -5.574 5.285 -6.312 1 98.75 204 MET A N 1
ATOM 1579 C CA . MET A 1 204 ? -6.949 4.809 -6.414 1 98.75 204 MET A CA 1
ATOM 1580 C C . MET A 1 204 ? -7.359 4.641 -7.871 1 98.75 204 MET A C 1
ATOM 1582 O O . MET A 1 204 ? -7.898 3.598 -8.258 1 98.75 204 MET A O 1
ATOM 1586 N N . GLN A 1 205 ? -7.09 5.688 -8.672 1 98.81 205 GLN A N 1
ATOM 1587 C CA . GLN A 1 205 ? -7.48 5.629 -10.078 1 98.81 205 GLN A CA 1
ATOM 1588 C C . GLN A 1 205 ? -6.703 4.547 -10.82 1 98.81 205 GLN A C 1
ATOM 1590 O O . GLN A 1 205 ? -7.246 3.893 -11.719 1 98.81 205 GLN A O 1
ATOM 1595 N N . LEU A 1 206 ? -5.391 4.402 -10.5 1 98.94 206 LEU A N 1
ATOM 1596 C CA . LEU A 1 206 ? -4.551 3.363 -11.094 1 98.94 206 LEU A CA 1
ATOM 1597 C C . LEU A 1 206 ? -5.145 1.98 -10.844 1 98.94 206 LEU A C 1
ATOM 1599 O O . LEU A 1 206 ? -5.297 1.188 -11.781 1 98.94 206 LEU A O 1
ATOM 1603 N N . MET A 1 207 ? -5.523 1.628 -9.617 1 98.88 207 MET A N 1
ATOM 1604 C CA . MET A 1 207 ? -6.098 0.334 -9.258 1 98.88 207 MET A CA 1
ATOM 1605 C C . MET A 1 207 ? -7.457 0.136 -9.922 1 98.88 207 MET A C 1
ATOM 1607 O O . MET A 1 207 ? -7.762 -0.954 -10.406 1 98.88 207 MET A O 1
ATOM 1611 N N . ARG A 1 208 ? -8.281 1.224 -9.945 1 98.81 208 ARG A N 1
ATOM 1612 C CA . ARG A 1 208 ? -9.609 1.119 -10.531 1 98.81 208 ARG A CA 1
ATOM 1613 C C . ARG A 1 208 ? -9.531 0.838 -12.023 1 98.81 208 ARG A C 1
ATOM 1615 O O . ARG A 1 208 ? -10.25 -0.025 -12.539 1 98.81 208 ARG A O 1
ATOM 1622 N N . TYR A 1 209 ? -8.617 1.584 -12.758 1 98.88 209 TYR A N 1
ATOM 1623 C CA . TYR A 1 209 ? -8.453 1.354 -14.188 1 98.88 209 TYR A CA 1
ATOM 1624 C C . TYR A 1 209 ? -7.945 -0.057 -14.453 1 98.88 209 TYR A C 1
ATOM 1626 O O . TYR A 1 209 ? -8.375 -0.706 -15.414 1 98.88 209 TYR A O 1
ATOM 1634 N N . ALA A 1 210 ? -6.996 -0.559 -13.648 1 98.94 210 ALA A N 1
ATOM 1635 C CA . ALA A 1 210 ? -6.484 -1.915 -13.82 1 98.94 210 ALA A CA 1
ATOM 1636 C C . ALA A 1 210 ? -7.594 -2.947 -13.656 1 98.94 210 ALA A C 1
ATOM 1638 O O . ALA A 1 210 ? -7.766 -3.828 -14.5 1 98.94 210 ALA A O 1
ATOM 1639 N N . PHE A 1 211 ? -8.391 -2.82 -12.562 1 98.94 211 PHE A N 1
ATOM 1640 C CA . PHE A 1 211 ? -9.523 -3.707 -12.305 1 98.94 211 PHE A CA 1
ATOM 1641 C C . PHE A 1 211 ? -10.516 -3.668 -13.461 1 98.94 211 PHE A C 1
ATOM 1643 O O . PHE A 1 211 ? -10.922 -4.715 -13.969 1 98.94 211 PHE A O 1
ATOM 1650 N N . GLN A 1 212 ? -10.875 -2.451 -13.883 1 98.88 212 GLN A N 1
ATOM 1651 C CA . GLN A 1 212 ? -11.875 -2.268 -14.93 1 98.88 212 GLN A CA 1
ATOM 1652 C C . GLN A 1 212 ? -11.406 -2.863 -16.25 1 98.88 212 GLN A C 1
ATOM 1654 O O . GLN A 1 212 ? -12.203 -3.465 -16.984 1 98.88 212 GLN A O 1
ATOM 1659 N N . THR A 1 213 ? -10.109 -2.695 -16.547 1 98.94 213 THR A N 1
ATOM 1660 C CA . THR A 1 213 ? -9.562 -3.238 -17.797 1 98.94 213 THR A CA 1
ATOM 1661 C C . THR A 1 213 ? -9.734 -4.754 -17.844 1 98.94 213 THR A C 1
ATOM 1663 O O . THR A 1 213 ? -10.156 -5.305 -18.859 1 98.94 213 THR A O 1
ATOM 1666 N N . LEU A 1 214 ? -9.477 -5.461 -16.734 1 98.94 214 LEU A N 1
ATOM 1667 C CA . LEU A 1 214 ? -9.617 -6.914 -16.672 1 98.94 214 LEU A CA 1
ATOM 1668 C C . LEU A 1 214 ? -11.078 -7.328 -16.781 1 98.94 214 LEU A C 1
ATOM 1670 O O . LEU A 1 214 ? -11.422 -8.227 -17.547 1 98.94 214 LEU A O 1
ATOM 1674 N N . VAL A 1 215 ? -11.961 -6.652 -16.016 1 98.81 215 VAL A N 1
ATOM 1675 C CA . VAL A 1 215 ? -13.375 -7.02 -15.984 1 98.81 215 VAL A CA 1
ATOM 1676 C C . VAL A 1 215 ? -14.008 -6.766 -17.359 1 98.81 215 VAL A C 1
ATOM 1678 O O . VAL A 1 215 ? -14.789 -7.582 -17.844 1 98.81 215 VAL A O 1
ATOM 1681 N N . GLU A 1 216 ? -13.648 -5.621 -17.984 1 98.75 216 GLU A N 1
ATOM 1682 C CA . GLU A 1 216 ? -14.172 -5.297 -19.312 1 98.75 216 GLU A CA 1
ATOM 1683 C C . GLU A 1 216 ? -13.695 -6.309 -20.359 1 98.75 216 GLU A C 1
ATOM 1685 O O . GLU A 1 216 ? -14.375 -6.531 -21.359 1 98.75 216 GLU A O 1
ATOM 1690 N N . ALA A 1 217 ? -12.555 -6.953 -20.125 1 98.75 217 ALA A N 1
ATOM 1691 C CA . ALA A 1 217 ? -12 -7.941 -21.047 1 98.75 217 ALA A CA 1
ATOM 1692 C C . ALA A 1 217 ? -12.578 -9.328 -20.781 1 98.75 217 ALA A C 1
ATOM 1694 O O . ALA A 1 217 ? -12.242 -10.289 -21.484 1 98.75 217 ALA A O 1
ATOM 1695 N N . GLY A 1 218 ? -13.398 -9.523 -19.734 1 98.44 218 GLY A N 1
ATOM 1696 C CA . GLY A 1 218 ? -14.164 -10.75 -19.547 1 98.44 218 GLY A CA 1
ATOM 1697 C C . GLY A 1 218 ? -13.625 -11.625 -18.422 1 98.44 218 GLY A C 1
ATOM 1698 O O . GLY A 1 218 ? -14.102 -12.742 -18.234 1 98.44 218 GLY A O 1
ATOM 1699 N N . TYR A 1 219 ? -12.734 -11.133 -17.641 1 98.5 219 TYR A N 1
ATOM 1700 C CA . TYR A 1 219 ? -12.203 -11.922 -16.547 1 98.5 219 TYR A CA 1
ATOM 1701 C C . TYR A 1 219 ? -13.125 -11.852 -15.328 1 98.5 219 TYR A C 1
ATOM 1703 O O . TYR A 1 219 ? -13.898 -10.906 -15.188 1 98.5 219 TYR A O 1
ATOM 1711 N N . GLN A 1 220 ? -13.016 -12.914 -14.461 1 98 220 GLN A N 1
ATOM 1712 C CA . GLN A 1 220 ? -13.805 -12.93 -13.227 1 98 220 GLN A CA 1
ATOM 1713 C C . GLN A 1 220 ? -13.477 -11.719 -12.359 1 98 220 GLN A C 1
ATOM 1715 O O . GLN A 1 220 ? -12.312 -11.445 -12.078 1 98 220 GLN A O 1
ATOM 1720 N N . PRO A 1 221 ? -14.523 -10.984 -11.891 1 98.25 221 PRO A N 1
ATOM 1721 C CA . PRO A 1 221 ? -14.281 -9.797 -11.07 1 98.25 221 PRO A CA 1
ATOM 1722 C C . PRO A 1 221 ? -13.484 -10.117 -9.805 1 98.25 221 PRO A C 1
ATOM 1724 O O . PRO A 1 221 ? -12.641 -9.312 -9.383 1 98.25 221 PRO A O 1
ATOM 1727 N N . GLU A 1 222 ? -13.719 -11.258 -9.156 1 97.94 222 GLU A N 1
ATOM 1728 C CA . GLU A 1 222 ? -13 -11.633 -7.938 1 97.94 222 GLU A CA 1
ATOM 1729 C C . GLU A 1 222 ? -11.516 -11.852 -8.211 1 97.94 222 GLU A C 1
ATOM 1731 O O . GLU A 1 222 ? -10.664 -11.469 -7.406 1 97.94 222 GLU A O 1
ATOM 1736 N N . VAL A 1 223 ? -11.195 -12.461 -9.375 1 98.06 223 VAL A N 1
ATOM 1737 C CA . VAL A 1 223 ? -9.805 -12.656 -9.773 1 98.06 223 VAL A CA 1
ATOM 1738 C C . VAL A 1 223 ? -9.148 -11.312 -10.055 1 98.06 223 VAL A C 1
ATOM 1740 O O . VAL A 1 223 ? -8.031 -11.055 -9.609 1 98.06 223 VAL A O 1
ATOM 1743 N N . ALA A 1 224 ? -9.898 -10.461 -10.789 1 98.56 224 ALA A N 1
ATOM 1744 C CA . ALA A 1 224 ? -9.398 -9.109 -11.07 1 98.56 224 ALA A CA 1
ATOM 1745 C C . ALA A 1 224 ? -9.109 -8.352 -9.781 1 98.56 224 ALA A C 1
ATOM 1747 O O . ALA A 1 224 ? -8.109 -7.633 -9.688 1 98.56 224 ALA A O 1
ATOM 1748 N N . TYR A 1 225 ? -9.961 -8.484 -8.797 1 98.25 225 TYR A N 1
ATOM 1749 C CA . TYR A 1 225 ? -9.805 -7.793 -7.52 1 98.25 225 TYR A CA 1
ATOM 1750 C C . TYR A 1 225 ? -8.539 -8.242 -6.805 1 98.25 225 TYR A C 1
ATOM 1752 O O . TYR A 1 225 ? -7.766 -7.41 -6.32 1 98.25 225 TYR A O 1
ATOM 1760 N N . PHE A 1 226 ? -8.242 -9.516 -6.762 1 96.81 226 PHE A N 1
ATOM 1761 C CA . PHE A 1 226 ? -7.051 -10.031 -6.102 1 96.81 226 PHE A CA 1
ATOM 1762 C C . PHE A 1 226 ? -5.789 -9.547 -6.812 1 96.81 226 PHE A C 1
ATOM 1764 O O . PHE A 1 226 ? -4.816 -9.164 -6.164 1 96.81 226 PHE A O 1
ATOM 1771 N N . GLU A 1 227 ? -5.891 -9.469 -8.148 1 97.31 227 GLU A N 1
ATOM 1772 C CA . GLU A 1 227 ? -4.703 -9.25 -8.969 1 97.31 227 GLU A CA 1
ATOM 1773 C C . GLU A 1 227 ? -4.355 -7.766 -9.055 1 97.31 227 GLU A C 1
ATOM 1775 O O . GLU A 1 227 ? -3.236 -7.406 -9.422 1 97.31 227 GLU A O 1
ATOM 1780 N N . THR A 1 228 ? -5.336 -6.859 -8.766 1 98.5 228 THR A N 1
ATOM 1781 C CA . THR A 1 228 ? -5.07 -5.461 -9.086 1 98.5 228 THR A CA 1
ATOM 1782 C C . THR A 1 228 ? -5.293 -4.574 -7.859 1 98.5 228 THR A C 1
ATOM 1784 O O . THR A 1 228 ? -4.852 -3.426 -7.832 1 98.5 228 THR A O 1
ATOM 1787 N N . ILE A 1 229 ? -6.039 -5.078 -6.863 1 98.56 229 ILE A N 1
ATOM 1788 C CA . ILE A 1 229 ? -6.379 -4.23 -5.73 1 98.56 229 ILE A CA 1
ATOM 1789 C C . ILE A 1 229 ? -5.875 -4.867 -4.438 1 98.56 229 ILE A C 1
ATOM 1791 O O . ILE A 1 229 ? -5.086 -4.262 -3.707 1 98.56 229 ILE A O 1
ATOM 1795 N N . ASN A 1 230 ? -6.16 -6.125 -4.199 1 97.5 230 ASN A N 1
ATOM 1796 C CA . ASN A 1 230 ? -5.832 -6.77 -2.934 1 97.5 230 ASN A CA 1
ATOM 1797 C C . ASN A 1 230 ? -4.324 -6.883 -2.736 1 97.5 230 ASN A C 1
ATOM 1799 O O . ASN A 1 230 ? -3.814 -6.605 -1.65 1 97.5 230 ASN A O 1
ATOM 1803 N N . GLU A 1 231 ? -3.627 -7.281 -3.783 1 97.19 231 GLU A N 1
ATOM 1804 C CA . GLU A 1 231 ? -2.201 -7.574 -3.668 1 97.19 231 GLU A CA 1
ATOM 1805 C C . GLU A 1 231 ? -1.381 -6.293 -3.543 1 97.19 231 GLU A C 1
ATOM 1807 O O . GLU A 1 231 ? -0.197 -6.34 -3.205 1 97.19 231 GLU A O 1
ATOM 1812 N N . MET A 1 232 ? -1.981 -5.109 -3.811 1 98.31 232 MET A N 1
ATOM 1813 C CA . MET A 1 232 ? -1.271 -3.836 -3.732 1 98.31 232 MET A CA 1
ATOM 1814 C C . MET A 1 232 ? -0.696 -3.619 -2.336 1 98.31 232 MET A C 1
ATOM 1816 O O . MET A 1 232 ? 0.424 -3.127 -2.191 1 98.31 232 MET A O 1
ATOM 1820 N N . LYS A 1 233 ? -1.459 -3.984 -1.298 1 97.44 233 LYS A N 1
ATOM 1821 C CA . LYS A 1 233 ? -1.022 -3.805 0.084 1 97.44 233 LYS A CA 1
ATOM 1822 C C . LYS A 1 233 ? 0.308 -4.508 0.336 1 97.44 233 LYS A C 1
ATOM 1824 O O . LYS A 1 233 ? 1.209 -3.941 0.955 1 97.44 233 LYS A O 1
ATOM 1829 N N . LEU A 1 234 ? 0.491 -5.695 -0.17 1 96.25 234 LEU A N 1
ATOM 1830 C CA . LEU A 1 234 ? 1.67 -6.508 0.119 1 96.25 234 LEU A CA 1
ATOM 1831 C C . LEU A 1 234 ? 2.893 -5.969 -0.616 1 96.25 234 LEU A C 1
ATOM 1833 O O . LEU A 1 234 ? 4.008 -6.023 -0.096 1 96.25 234 LEU A O 1
ATOM 1837 N N . ILE A 1 235 ? 2.652 -5.43 -1.853 1 97.81 235 ILE A N 1
ATOM 1838 C CA . ILE A 1 235 ? 3.723 -4.809 -2.627 1 97.81 235 ILE A CA 1
ATOM 1839 C C . ILE A 1 235 ? 4.199 -3.541 -1.921 1 97.81 235 ILE A C 1
ATOM 1841 O O . ILE A 1 235 ? 5.402 -3.348 -1.727 1 97.81 235 ILE A O 1
ATOM 1845 N N . VAL A 1 236 ? 3.277 -2.729 -1.479 1 98.25 236 VAL A N 1
ATOM 1846 C CA . VAL A 1 236 ? 3.598 -1.444 -0.864 1 98.25 236 VAL A CA 1
ATOM 1847 C C . VAL A 1 236 ? 4.195 -1.67 0.523 1 98.25 236 VAL A C 1
ATOM 1849 O O . VAL A 1 236 ? 5.074 -0.923 0.956 1 98.25 236 VAL A O 1
ATOM 1852 N N . ASP A 1 237 ? 3.781 -2.734 1.25 1 96.44 237 ASP A N 1
ATOM 1853 C CA . ASP A 1 237 ? 4.418 -3.098 2.512 1 96.44 237 ASP A CA 1
ATOM 1854 C C . ASP A 1 237 ? 5.91 -3.35 2.32 1 96.44 237 ASP A C 1
ATOM 1856 O O . ASP A 1 237 ? 6.727 -2.947 3.152 1 96.44 237 ASP A O 1
ATOM 1860 N N . LEU A 1 238 ? 6.242 -4.012 1.242 1 97.25 238 LEU A N 1
ATOM 1861 C CA . LEU A 1 238 ? 7.648 -4.297 0.974 1 97.25 238 LEU A CA 1
ATOM 1862 C C . LEU A 1 238 ? 8.414 -3.016 0.674 1 97.25 238 LEU A C 1
ATOM 1864 O O . LEU A 1 238 ? 9.555 -2.852 1.116 1 97.25 238 LEU A O 1
ATOM 1868 N N . VAL A 1 239 ? 7.789 -2.141 -0.105 1 98.25 239 VAL A N 1
ATOM 1869 C CA . VAL A 1 239 ? 8.438 -0.864 -0.39 1 98.25 239 VAL A CA 1
ATOM 1870 C C . VAL A 1 239 ? 8.672 -0.1 0.911 1 98.25 239 VAL A C 1
ATOM 1872 O O . VAL A 1 239 ? 9.734 0.489 1.109 1 98.25 239 VAL A O 1
ATOM 1875 N N . TYR A 1 240 ? 7.656 -0.09 1.807 1 97.38 240 TYR A N 1
ATOM 1876 C CA . TYR A 1 240 ? 7.73 0.605 3.086 1 97.38 240 TYR A CA 1
ATOM 1877 C C . TYR A 1 240 ? 8.859 0.051 3.945 1 97.38 240 TYR A C 1
ATOM 1879 O O . TYR A 1 240 ? 9.625 0.812 4.547 1 97.38 240 TYR A O 1
ATOM 1887 N N . GLU A 1 241 ? 9.055 -1.261 3.945 1 96.44 241 GLU A N 1
ATOM 1888 C CA . GLU A 1 241 ? 9.969 -1.92 4.867 1 96.44 241 GLU A CA 1
ATOM 1889 C C . GLU A 1 241 ? 11.383 -1.983 4.285 1 96.44 241 GLU A C 1
ATOM 1891 O O . GLU A 1 241 ? 12.367 -1.923 5.027 1 96.44 241 GLU A O 1
ATOM 1896 N N . LYS A 1 242 ? 11.453 -2.129 2.889 1 97.06 242 LYS A N 1
ATOM 1897 C CA . LYS A 1 242 ? 12.758 -2.488 2.342 1 97.06 242 LYS A CA 1
ATOM 1898 C C . LYS A 1 242 ? 13.117 -1.615 1.143 1 97.06 242 LYS A C 1
ATOM 1900 O O . LYS A 1 242 ? 14.125 -1.844 0.479 1 97.06 242 LYS A O 1
ATOM 1905 N N . GLY A 1 243 ? 12.312 -0.617 0.877 1 98.06 243 GLY A N 1
ATOM 1906 C CA . GLY A 1 243 ? 12.539 0.226 -0.286 1 98.06 243 GLY A CA 1
ATOM 1907 C C . GLY A 1 243 ? 12.148 -0.44 -1.592 1 98.06 243 GLY A C 1
ATOM 1908 O O . GLY A 1 243 ? 11.703 -1.59 -1.6 1 98.06 243 GLY A O 1
ATOM 1909 N N . PHE A 1 244 ? 12.305 0.313 -2.682 1 98.5 244 PHE A N 1
ATOM 1910 C CA . PHE A 1 244 ? 12.008 -0.225 -4.004 1 98.5 244 PHE A CA 1
ATOM 1911 C C . PHE A 1 244 ? 12.922 -1.405 -4.324 1 98.5 244 PHE A C 1
ATOM 1913 O O . PHE A 1 244 ? 12.477 -2.4 -4.898 1 98.5 244 PHE A O 1
ATOM 1920 N N . SER A 1 245 ? 14.219 -1.28 -3.955 1 98.12 245 SER A N 1
ATOM 1921 C CA . SER A 1 245 ? 15.18 -2.352 -4.207 1 98.12 245 SER A CA 1
ATOM 1922 C C . SER A 1 245 ? 14.773 -3.633 -3.48 1 98.12 245 SER A C 1
ATOM 1924 O O . SER A 1 245 ? 14.859 -4.723 -4.047 1 98.12 245 SER A O 1
ATOM 1926 N N . GLY A 1 246 ? 14.367 -3.467 -2.207 1 97.25 246 GLY A N 1
ATOM 1927 C CA . GLY A 1 246 ? 13.922 -4.625 -1.447 1 97.25 246 GLY A CA 1
ATOM 1928 C C . GLY A 1 246 ? 12.68 -5.273 -2.021 1 97.25 246 GLY A C 1
ATOM 1929 O O . GLY A 1 246 ? 12.594 -6.504 -2.094 1 97.25 246 GLY A O 1
ATOM 1930 N N . MET A 1 247 ? 11.695 -4.465 -2.424 1 98 247 MET A N 1
ATOM 1931 C CA . MET A 1 247 ? 10.492 -4.98 -3.062 1 98 247 MET A CA 1
ATOM 1932 C C . MET A 1 247 ? 10.828 -5.734 -4.344 1 98 247 MET A C 1
ATOM 1934 O O . MET A 1 247 ? 10.344 -6.844 -4.562 1 98 247 MET A O 1
ATOM 1938 N N . LEU A 1 248 ? 11.711 -5.172 -5.184 1 97.88 248 LEU A N 1
ATOM 1939 C CA . LEU A 1 248 ? 12.094 -5.797 -6.445 1 97.88 248 LEU A CA 1
ATOM 1940 C C . LEU A 1 248 ? 12.844 -7.105 -6.199 1 97.88 248 LEU A C 1
ATOM 1942 O O . LEU A 1 248 ? 12.719 -8.047 -6.984 1 97.88 248 LEU A O 1
ATOM 1946 N N . THR A 1 249 ? 13.547 -7.203 -5.121 1 96.25 249 THR A N 1
ATOM 1947 C CA . THR A 1 249 ? 14.258 -8.43 -4.789 1 96.25 249 THR A CA 1
ATOM 1948 C C . THR A 1 249 ? 13.281 -9.523 -4.363 1 96.25 249 THR A C 1
ATOM 1950 O O . THR A 1 249 ? 13.555 -10.711 -4.551 1 96.25 249 THR A O 1
ATOM 1953 N N . ALA A 1 250 ? 12.148 -9.141 -3.879 1 95.81 250 ALA A N 1
ATOM 1954 C CA . ALA A 1 250 ? 11.195 -10.086 -3.293 1 95.81 250 ALA A CA 1
ATOM 1955 C C . ALA A 1 250 ? 10.258 -10.641 -4.355 1 95.81 250 ALA A C 1
ATOM 1957 O O . ALA A 1 250 ? 9.594 -11.656 -4.133 1 95.81 250 ALA A O 1
ATOM 1958 N N . VAL A 1 251 ? 10.156 -10 -5.531 1 96.69 251 VAL A N 1
ATOM 1959 C CA . VAL A 1 251 ? 9.234 -10.461 -6.562 1 96.69 251 VAL A CA 1
ATOM 1960 C C . VAL A 1 251 ? 10 -11.234 -7.637 1 96.69 251 VAL A C 1
ATOM 1962 O O . VAL A 1 251 ? 11.234 -11.234 -7.652 1 96.69 251 VAL A O 1
ATOM 1965 N N . SER A 1 252 ? 9.312 -11.945 -8.492 1 96.69 252 SER A N 1
ATOM 1966 C CA . SER A 1 252 ? 9.93 -12.797 -9.5 1 96.69 252 SER A CA 1
ATOM 1967 C C . SER A 1 252 ? 10.641 -11.977 -10.562 1 96.69 252 SER A C 1
ATOM 1969 O O . SER A 1 252 ? 10.352 -10.789 -10.734 1 96.69 252 SER A O 1
ATOM 1971 N N . ASP A 1 253 ? 11.562 -12.586 -11.281 1 96.94 253 ASP A N 1
ATOM 1972 C CA . ASP A 1 253 ? 12.242 -11.922 -12.391 1 96.94 253 ASP A CA 1
ATOM 1973 C C . ASP A 1 253 ? 11.242 -11.508 -13.477 1 96.94 253 ASP A C 1
ATOM 1975 O O . ASP A 1 253 ? 11.406 -10.469 -14.109 1 96.94 253 ASP A O 1
ATOM 1979 N N . THR A 1 254 ? 10.234 -12.328 -13.695 1 97.81 254 THR A N 1
ATOM 1980 C CA . THR A 1 254 ? 9.188 -11.984 -14.656 1 97.81 254 THR A CA 1
ATOM 1981 C C . THR A 1 254 ? 8.461 -10.711 -14.234 1 97.81 254 THR A C 1
ATOM 1983 O O . THR A 1 254 ? 8.18 -9.844 -15.07 1 97.81 254 THR A O 1
ATOM 1986 N N . ALA A 1 255 ? 8.133 -10.562 -12.945 1 97.88 255 ALA A N 1
ATOM 1987 C CA . ALA A 1 255 ? 7.488 -9.359 -12.422 1 97.88 255 ALA A CA 1
ATOM 1988 C C . ALA A 1 255 ? 8.406 -8.148 -12.555 1 97.88 255 ALA A C 1
ATOM 1990 O O . ALA A 1 255 ? 7.957 -7.055 -12.891 1 97.88 255 ALA A O 1
ATOM 1991 N N . LYS A 1 256 ? 9.75 -8.352 -12.312 1 98.19 256 LYS A N 1
ATOM 1992 C CA . LYS A 1 256 ? 10.719 -7.266 -12.477 1 98.19 256 LYS A CA 1
ATOM 1993 C C . LYS A 1 256 ? 10.75 -6.762 -13.914 1 98.19 256 LYS A C 1
ATOM 1995 O O . LYS A 1 256 ? 10.648 -5.559 -14.156 1 98.19 256 LYS A O 1
ATOM 2000 N N . TYR A 1 257 ? 10.867 -7.754 -14.781 1 98.44 257 TYR A N 1
ATOM 2001 C CA . TYR A 1 257 ? 10.977 -7.406 -16.203 1 98.44 257 TYR A CA 1
ATOM 2002 C C . TYR A 1 257 ? 9.734 -6.652 -16.672 1 98.44 257 TYR A C 1
ATOM 2004 O O . TYR A 1 257 ? 9.844 -5.586 -17.281 1 98.44 257 TYR A O 1
ATOM 2012 N N . GLY A 1 258 ? 8.547 -7.164 -16.359 1 98.19 258 GLY A N 1
ATOM 2013 C CA . GLY A 1 258 ? 7.309 -6.484 -16.703 1 98.19 258 GLY A CA 1
ATOM 2014 C C . GLY A 1 258 ? 7.176 -5.121 -16.047 1 98.19 258 GLY A C 1
ATOM 2015 O O . GLY A 1 258 ? 6.727 -4.164 -16.688 1 98.19 258 GLY A O 1
ATOM 2016 N N . GLY A 1 259 ? 7.559 -5.043 -14.742 1 97.12 259 GLY A N 1
ATOM 2017 C CA . GLY A 1 259 ? 7.469 -3.789 -14.008 1 97.12 259 GLY A CA 1
ATOM 2018 C C . GLY A 1 259 ? 8.367 -2.705 -14.578 1 97.12 259 GLY A C 1
ATOM 2019 O O . GLY A 1 259 ? 7.977 -1.535 -14.625 1 97.12 259 GLY A O 1
ATOM 2020 N N . MET A 1 260 ? 9.547 -3.094 -15.07 1 97.38 260 MET A N 1
ATOM 2021 C CA . MET A 1 260 ? 10.547 -2.131 -15.516 1 97.38 260 MET A CA 1
ATOM 2022 C C . MET A 1 260 ? 10.32 -1.741 -16.969 1 97.38 260 MET A C 1
ATOM 2024 O O . MET A 1 260 ? 10.852 -0.735 -17.438 1 97.38 260 MET A O 1
ATOM 2028 N N . THR A 1 261 ? 9.555 -2.537 -17.703 1 98.19 261 THR A N 1
ATOM 2029 C CA . THR A 1 261 ? 9.312 -2.229 -19.109 1 98.19 261 THR A CA 1
ATOM 2030 C C . THR A 1 261 ? 7.887 -1.728 -19.312 1 98.19 261 THR A C 1
ATOM 2032 O O . THR A 1 261 ? 7.672 -0.541 -19.578 1 98.19 261 THR A O 1
ATOM 2035 N N . VAL A 1 262 ? 6.91 -2.564 -18.953 1 98.69 262 VAL A N 1
ATOM 2036 C CA . VAL A 1 262 ? 5.516 -2.227 -19.203 1 98.69 262 VAL A CA 1
ATOM 2037 C C . VAL A 1 262 ? 5.055 -1.161 -18.203 1 98.69 262 VAL A C 1
ATOM 2039 O O . VAL A 1 262 ? 4.242 -0.296 -18.547 1 98.69 262 VAL A O 1
ATOM 2042 N N . GLY A 1 263 ? 5.543 -1.235 -16.922 1 98.06 263 GLY A N 1
ATOM 2043 C CA . GLY A 1 263 ? 5.219 -0.205 -15.945 1 98.06 263 GLY A CA 1
ATOM 2044 C C . GLY A 1 263 ? 5.52 1.198 -16.438 1 98.06 263 GLY A C 1
ATOM 2045 O O . GLY A 1 263 ? 4.691 2.102 -16.297 1 98.06 263 GLY A O 1
ATOM 2046 N N . LYS A 1 264 ? 6.688 1.348 -17.125 1 97.56 264 LYS A N 1
ATOM 2047 C CA . LYS A 1 264 ? 7.113 2.643 -17.641 1 97.56 264 LYS A CA 1
ATOM 2048 C C . LYS A 1 264 ? 6.285 3.049 -18.859 1 97.56 264 LYS A C 1
ATOM 2050 O O . LYS A 1 264 ? 6.086 4.238 -19.109 1 97.56 264 LYS A O 1
ATOM 2055 N N . MET A 1 265 ? 5.867 2.006 -19.562 1 98.5 265 MET A N 1
ATOM 2056 C CA . MET A 1 265 ? 5.016 2.275 -20.719 1 98.5 265 MET A CA 1
ATOM 2057 C C . MET A 1 265 ? 3.645 2.775 -20.281 1 98.5 265 MET A C 1
ATOM 2059 O O . MET A 1 265 ? 3.09 3.693 -20.891 1 98.5 265 MET A O 1
ATOM 2063 N N . VAL A 1 266 ? 3.072 2.221 -19.25 1 98.81 266 VAL A N 1
ATOM 2064 C CA . VAL A 1 266 ? 1.738 2.557 -18.766 1 98.81 266 VAL A CA 1
ATOM 2065 C C . VAL A 1 266 ? 1.772 3.908 -18.062 1 98.81 266 VAL A C 1
ATOM 2067 O O . VAL A 1 266 ? 0.922 4.77 -18.312 1 98.81 266 VAL A O 1
ATOM 2070 N N . ILE A 1 267 ? 2.725 4.066 -17.094 1 98.88 267 ILE A N 1
ATOM 2071 C CA . ILE A 1 267 ? 3.002 5.344 -16.453 1 98.88 267 ILE A CA 1
ATOM 2072 C C . ILE A 1 267 ? 4.148 6.051 -17.172 1 98.88 267 ILE A C 1
ATOM 2074 O O . ILE A 1 267 ? 5.273 6.09 -16.656 1 98.88 267 ILE A O 1
ATOM 2078 N N . ASP A 1 268 ? 3.863 6.672 -18.297 1 98.62 268 ASP A N 1
ATOM 2079 C CA . ASP A 1 268 ? 4.914 7.223 -19.156 1 98.62 268 ASP A CA 1
ATOM 2080 C C . ASP A 1 268 ? 5.176 8.695 -18.812 1 98.62 268 ASP A C 1
ATOM 2082 O O . ASP A 1 268 ? 4.656 9.211 -17.828 1 98.62 268 ASP A O 1
ATOM 2086 N N . GLU A 1 269 ? 5.996 9.359 -19.609 1 98.5 269 GLU A N 1
ATOM 2087 C CA . GLU A 1 269 ? 6.453 10.719 -19.328 1 98.5 269 GLU A CA 1
ATOM 2088 C C . GLU A 1 269 ? 5.289 11.711 -19.344 1 98.5 269 GLU A C 1
ATOM 2090 O O . GLU A 1 269 ? 5.344 12.75 -18.688 1 98.5 269 GLU A O 1
ATOM 2095 N N . SER A 1 270 ? 4.23 11.367 -20.062 1 98.81 270 SER A N 1
ATOM 2096 C CA . SER A 1 270 ? 3.076 12.266 -20.078 1 98.81 270 SER A CA 1
ATOM 2097 C C . SER A 1 270 ? 2.406 12.32 -18.703 1 98.81 270 SER A C 1
ATOM 2099 O O . SER A 1 270 ? 1.827 13.336 -18.328 1 98.81 270 SER A O 1
ATOM 2101 N N . VAL A 1 271 ? 2.449 11.203 -17.922 1 98.88 271 VAL A N 1
ATOM 2102 C CA . VAL A 1 271 ? 1.928 11.203 -16.547 1 98.88 271 VAL A CA 1
ATOM 2103 C C . VAL A 1 271 ? 2.734 12.172 -15.688 1 98.88 271 VAL A C 1
ATOM 2105 O O . VAL A 1 271 ? 2.164 12.961 -14.93 1 98.88 271 VAL A O 1
ATOM 2108 N N . LYS A 1 272 ? 4.094 12.172 -15.82 1 98.75 272 LYS A N 1
ATOM 2109 C CA . LYS A 1 272 ? 4.949 13.094 -15.07 1 98.75 272 LYS A CA 1
ATOM 2110 C C . LYS A 1 272 ? 4.668 14.539 -15.445 1 98.75 272 LYS A C 1
ATOM 2112 O O . LYS A 1 272 ? 4.699 15.43 -14.594 1 98.75 272 LYS A O 1
ATOM 2117 N N . GLU A 1 273 ? 4.418 14.734 -16.75 1 98.88 273 GLU A N 1
ATOM 2118 C CA . GLU A 1 273 ? 4.078 16.078 -17.203 1 98.88 273 GLU A CA 1
ATOM 2119 C C . GLU A 1 273 ? 2.781 16.562 -16.562 1 98.88 273 GLU A C 1
ATOM 2121 O O . GLU A 1 273 ? 2.666 17.734 -16.203 1 98.88 273 GLU A O 1
ATOM 2126 N N . ARG A 1 274 ? 1.812 15.727 -16.422 1 98.88 274 ARG A N 1
ATOM 2127 C CA . ARG A 1 274 ? 0.554 16.094 -15.781 1 98.88 274 ARG A CA 1
ATOM 2128 C C . ARG A 1 274 ? 0.744 16.312 -14.289 1 98.88 274 ARG A C 1
ATOM 2130 O O . ARG A 1 274 ? 0.067 17.141 -13.68 1 98.88 274 ARG A O 1
ATOM 2137 N N . MET A 1 275 ? 1.724 15.578 -13.656 1 98.94 275 MET A N 1
ATOM 2138 C CA . MET A 1 275 ? 2.074 15.844 -12.266 1 98.94 275 MET A CA 1
ATOM 2139 C C . MET A 1 275 ? 2.656 17.25 -12.109 1 98.94 275 MET A C 1
ATOM 2141 O O . MET A 1 275 ? 2.342 17.938 -11.141 1 98.94 275 MET A O 1
ATOM 2145 N N . LYS A 1 276 ? 3.531 17.641 -13.055 1 98.94 276 LYS A N 1
ATOM 2146 C CA . LYS A 1 276 ? 4.094 18.984 -13.016 1 98.94 276 LYS A CA 1
ATOM 2147 C C . LYS A 1 276 ? 3.002 20.047 -13.133 1 98.94 276 LYS A C 1
ATOM 2149 O O . LYS A 1 276 ? 3.055 21.078 -12.461 1 98.94 276 LYS A O 1
ATOM 2154 N N . LYS A 1 277 ? 2.049 19.766 -13.984 1 98.88 277 LYS A N 1
ATOM 2155 C CA . LYS A 1 277 ? 0.921 20.688 -14.125 1 98.88 277 LYS A CA 1
ATOM 2156 C C . LYS A 1 277 ? 0.127 20.781 -12.828 1 98.88 277 LYS A C 1
ATOM 2158 O O . LYS A 1 277 ? -0.297 21.875 -12.438 1 98.88 277 LYS A O 1
ATOM 2163 N N . ALA A 1 278 ? -0.113 19.688 -12.18 1 98.88 278 ALA A N 1
ATOM 2164 C CA . ALA A 1 278 ? -0.797 19.672 -10.891 1 98.88 278 ALA A CA 1
ATOM 2165 C C . ALA A 1 278 ? -0.043 20.516 -9.867 1 98.88 278 ALA A C 1
ATOM 2167 O O . ALA A 1 278 ? -0.651 21.281 -9.117 1 98.88 278 ALA A O 1
ATOM 2168 N N . LEU A 1 279 ? 1.311 20.344 -9.82 1 98.94 279 LEU A N 1
ATOM 2169 C CA . LEU A 1 279 ? 2.143 21.109 -8.891 1 98.94 279 LEU A CA 1
ATOM 2170 C C . LEU A 1 279 ? 2.051 22.594 -9.172 1 98.94 279 LEU A C 1
ATOM 2172 O O . LEU A 1 279 ? 1.967 23.406 -8.25 1 98.94 279 LEU A O 1
ATOM 2176 N N . ASP A 1 280 ? 2.027 22.953 -10.461 1 98.88 280 ASP A N 1
ATOM 2177 C CA . ASP A 1 280 ? 1.901 24.344 -10.852 1 98.88 280 ASP A CA 1
ATOM 2178 C C . ASP A 1 280 ? 0.574 24.938 -10.375 1 98.88 280 ASP A C 1
ATOM 2180 O O . ASP A 1 280 ? 0.521 26.078 -9.922 1 98.88 280 ASP A O 1
ATOM 2184 N N . ASN A 1 281 ? -0.459 24.172 -10.5 1 98.81 281 ASN A N 1
ATOM 2185 C CA . ASN A 1 281 ? -1.776 24.625 -10.062 1 98.81 281 ASN A CA 1
ATOM 2186 C C . ASN A 1 281 ? -1.824 24.828 -8.547 1 98.81 281 ASN A C 1
ATOM 2188 O O . ASN A 1 281 ? -2.531 25.703 -8.062 1 98.81 281 ASN A O 1
ATOM 2192 N N . ILE A 1 282 ? -1.082 24.016 -7.832 1 98.88 282 ILE A N 1
ATOM 2193 C CA . ILE A 1 282 ? -1.007 24.141 -6.383 1 98.88 282 ILE A CA 1
ATOM 2194 C C . ILE A 1 282 ? -0.21 25.391 -6.012 1 98.88 282 ILE A C 1
ATOM 2196 O O . ILE A 1 282 ? -0.659 26.203 -5.199 1 98.88 282 ILE A O 1
ATOM 2200 N N . ARG A 1 283 ? 0.942 25.625 -6.637 1 98.81 283 ARG A N 1
ATOM 2201 C CA . ARG A 1 283 ? 1.859 26.719 -6.324 1 98.81 283 ARG A CA 1
ATOM 2202 C C . ARG A 1 283 ? 1.251 28.062 -6.688 1 98.81 283 ARG A C 1
ATOM 2204 O O . ARG A 1 283 ? 1.486 29.062 -6.004 1 98.81 283 ARG A O 1
ATOM 2211 N N . SER A 1 284 ? 0.448 28.078 -7.73 1 98.56 284 SER A N 1
ATOM 2212 C CA . SER A 1 284 ? -0.143 29.328 -8.188 1 98.56 284 SER A CA 1
ATOM 2213 C C . SER A 1 284 ? -1.365 29.703 -7.355 1 98.56 284 SER A C 1
ATOM 2215 O O . SER A 1 284 ? -1.846 30.844 -7.418 1 98.56 284 SER A O 1
ATOM 2217 N N . GLY A 1 285 ? -1.888 28.734 -6.586 1 98.38 285 GLY A N 1
ATOM 2218 C CA . GLY A 1 285 ? -3.088 28.969 -5.801 1 98.38 285 GLY A CA 1
ATOM 2219 C C . GLY A 1 285 ? -4.363 28.641 -6.543 1 98.38 285 GLY A C 1
ATOM 2220 O O . GLY A 1 285 ? -5.457 28.688 -5.969 1 98.38 285 GLY A O 1
ATOM 2221 N N . LYS A 1 286 ? -4.242 28.219 -7.809 1 98.56 286 LYS A N 1
ATOM 2222 C CA . LYS A 1 286 ? -5.406 27.891 -8.633 1 98.56 286 LYS A CA 1
ATOM 2223 C C . LYS A 1 286 ? -6.207 26.75 -8.031 1 98.56 286 LYS A C 1
ATOM 2225 O O . LYS A 1 286 ? -7.441 26.781 -8.031 1 98.56 286 LYS A O 1
ATOM 2230 N N . PHE A 1 287 ? -5.559 25.734 -7.551 1 98.44 287 PHE A N 1
ATOM 2231 C CA . PHE A 1 287 ? -6.254 24.625 -6.914 1 98.44 287 PHE A CA 1
ATOM 2232 C C . PHE A 1 287 ? -7.062 25.109 -5.715 1 98.44 287 PHE A C 1
ATOM 2234 O O . PHE A 1 287 ? -8.227 24.75 -5.555 1 98.44 287 PHE A O 1
ATOM 2241 N N . ALA A 1 288 ? -6.375 25.875 -4.824 1 98.31 288 ALA A N 1
ATOM 2242 C CA . ALA A 1 288 ? -7.023 26.375 -3.613 1 98.31 288 ALA A CA 1
ATOM 2243 C C . ALA A 1 288 ? -8.266 27.203 -3.955 1 98.31 288 ALA A C 1
ATOM 2245 O O . ALA A 1 288 ? -9.312 27.047 -3.318 1 98.31 288 ALA A O 1
ATOM 2246 N N . GLU A 1 289 ? -8.102 28.047 -4.961 1 97.94 289 GLU A N 1
ATOM 2247 C CA . GLU A 1 289 ? -9.219 28.891 -5.383 1 97.94 289 GLU A CA 1
ATOM 2248 C C . GLU A 1 289 ? -10.398 28.047 -5.844 1 97.94 289 GLU A C 1
ATOM 2250 O O . GLU A 1 289 ? -11.539 28.281 -5.43 1 97.94 289 GLU A O 1
ATOM 2255 N N . LYS A 1 290 ? -10.18 27.062 -6.688 1 98 290 LYS A N 1
ATOM 2256 C CA . LYS A 1 290 ? -11.227 26.203 -7.207 1 98 290 LYS A CA 1
ATOM 2257 C C . LYS A 1 290 ? -11.883 25.391 -6.086 1 98 290 LYS A C 1
ATOM 2259 O O . LYS A 1 290 ? -13.102 25.203 -6.082 1 98 290 LYS A O 1
ATOM 2264 N N . TRP A 1 291 ? -11.07 24.938 -5.16 1 98.12 291 TRP A N 1
ATOM 2265 C CA . TRP A 1 291 ? -11.578 24.109 -4.07 1 98.12 291 TRP A CA 1
ATOM 2266 C C . TRP A 1 291 ? -12.461 24.938 -3.135 1 98.12 291 TRP A C 1
ATOM 2268 O O . TRP A 1 291 ? -13.531 24.484 -2.721 1 98.12 291 TRP A O 1
ATOM 2278 N N . VAL A 1 292 ? -12.023 26.141 -2.797 1 97.25 292 VAL A N 1
ATOM 2279 C CA . VAL A 1 292 ? -12.805 27.031 -1.951 1 97.25 292 VAL A CA 1
ATOM 2280 C C . VAL A 1 292 ? -14.156 27.312 -2.602 1 97.25 292 VAL A C 1
ATOM 2282 O O . VAL A 1 292 ? -15.195 27.266 -1.937 1 97.25 292 VAL A O 1
ATOM 2285 N N . GLU A 1 293 ? -14.102 27.594 -3.908 1 97.31 293 GLU A N 1
ATOM 2286 C CA . GLU A 1 293 ? -15.328 27.844 -4.648 1 97.31 293 GLU A CA 1
ATOM 2287 C C . GLU A 1 293 ? -16.234 26.625 -4.656 1 97.31 293 GLU A C 1
ATOM 2289 O O . GLU A 1 293 ? -17.438 26.734 -4.395 1 97.31 293 GLU A O 1
ATOM 2294 N N . GLU A 1 294 ? -15.703 25.469 -4.953 1 97.81 294 GLU A N 1
ATOM 2295 C CA . GLU A 1 294 ? -16.453 24.219 -5.008 1 97.81 294 GLU A CA 1
ATOM 2296 C C . GLU A 1 294 ? -17.094 23.891 -3.654 1 97.81 294 GLU A C 1
ATOM 2298 O O . GLU A 1 294 ? -18.234 23.453 -3.588 1 97.81 294 GLU A O 1
ATOM 2303 N N . TYR A 1 295 ? -16.328 24.047 -2.586 1 97.44 295 TYR A N 1
ATOM 2304 C CA . TYR A 1 295 ? -16.844 23.781 -1.246 1 97.44 295 TYR A CA 1
ATOM 2305 C C . TYR A 1 295 ? -18.016 24.703 -0.919 1 97.44 295 TYR A C 1
ATOM 2307 O O . TYR A 1 295 ? -19.016 24.266 -0.331 1 97.44 295 TYR A O 1
ATOM 2315 N N . GLY A 1 296 ? -17.875 25.969 -1.311 1 96.25 296 GLY A N 1
ATOM 2316 C CA . GLY A 1 296 ? -18.938 26.938 -1.088 1 96.25 296 GLY A CA 1
ATOM 2317 C C . GLY A 1 296 ? -20.234 26.578 -1.805 1 96.25 296 GLY A C 1
ATOM 2318 O O . GLY A 1 296 ? -21.312 26.984 -1.373 1 96.25 296 GLY A O 1
ATOM 2319 N N . LYS A 1 297 ? -20.141 25.797 -2.881 1 97.31 297 LYS A N 1
ATOM 2320 C CA . LYS A 1 297 ? -21.297 25.406 -3.676 1 97.31 297 LYS A CA 1
ATOM 2321 C C . LYS A 1 297 ? -21.859 24.062 -3.205 1 97.31 297 LYS A C 1
ATOM 2323 O O . LYS A 1 297 ? -22.797 23.531 -3.801 1 97.31 297 LYS A O 1
ATOM 2328 N N . GLY A 1 298 ? -21.234 23.531 -2.197 1 96.81 298 GLY A N 1
ATOM 2329 C CA . GLY A 1 298 ? -21.797 22.328 -1.606 1 96.81 298 GLY A CA 1
ATOM 2330 C C . GLY A 1 298 ? -20.953 21.094 -1.816 1 96.81 298 GLY A C 1
ATOM 2331 O O . GLY A 1 298 ? -21.359 19.984 -1.489 1 96.81 298 GLY A O 1
ATOM 2332 N N . ALA A 1 299 ? -19.734 21.25 -2.359 1 97.62 299 ALA A N 1
ATOM 2333 C CA . ALA A 1 299 ? -18.766 20.172 -2.553 1 97.62 299 ALA A CA 1
ATOM 2334 C C . ALA A 1 299 ? -19.406 18.984 -3.291 1 97.62 299 ALA A C 1
ATOM 2336 O O . ALA A 1 299 ? -19.281 17.844 -2.857 1 97.62 299 ALA A O 1
ATOM 2337 N N . ASN A 1 300 ? -20.109 19.234 -4.359 1 97.94 300 ASN A N 1
ATOM 2338 C CA . ASN A 1 300 ? -20.844 18.234 -5.109 1 97.94 300 ASN A CA 1
ATOM 2339 C C . ASN A 1 300 ? -19.922 17.188 -5.719 1 97.94 300 ASN A C 1
ATOM 2341 O O . ASN A 1 300 ? -20.281 16.016 -5.844 1 97.94 300 ASN A O 1
ATOM 2345 N N . THR A 1 301 ? -18.719 17.578 -6.086 1 97.94 301 THR A N 1
ATOM 2346 C CA . THR A 1 301 ? -17.75 16.656 -6.648 1 97.94 301 THR A CA 1
ATOM 2347 C C . THR A 1 301 ? -17.453 15.516 -5.668 1 97.94 301 THR A C 1
ATOM 2349 O O . THR A 1 301 ? -17.375 14.352 -6.062 1 97.94 301 THR A O 1
ATOM 2352 N N . ILE A 1 302 ? -17.328 15.844 -4.398 1 98.12 302 ILE A N 1
ATOM 2353 C CA . ILE A 1 302 ? -17.031 14.852 -3.373 1 98.12 302 ILE A CA 1
ATOM 2354 C C . ILE A 1 302 ? -18.25 13.938 -3.189 1 98.12 302 ILE A C 1
ATOM 2356 O O . ILE A 1 302 ? -18.109 12.711 -3.15 1 98.12 302 ILE A O 1
ATOM 2360 N N . LYS A 1 303 ? -19.422 14.57 -3.08 1 97.94 303 LYS A N 1
ATOM 2361 C CA . LYS A 1 303 ? -20.641 13.797 -2.857 1 97.94 303 LYS A CA 1
ATOM 2362 C C . LYS A 1 303 ? -20.891 12.805 -3.99 1 97.94 303 LYS A C 1
ATOM 2364 O O . LYS A 1 303 ? -21.125 11.617 -3.742 1 97.94 303 LYS A O 1
ATOM 2369 N N . GLU A 1 304 ? -20.797 13.273 -5.191 1 98.25 304 GLU A N 1
ATOM 2370 C CA . GLU A 1 304 ? -21.031 12.43 -6.363 1 98.25 304 GLU A CA 1
ATOM 2371 C C . GLU A 1 304 ? -19.922 11.383 -6.504 1 98.25 304 GLU A C 1
ATOM 2373 O O . GLU A 1 304 ? -20.188 10.242 -6.875 1 98.25 304 GLU A O 1
ATOM 2378 N N . GLY A 1 305 ? -18.656 11.797 -6.246 1 98.25 305 GLY A N 1
ATOM 2379 C CA . GLY A 1 305 ? -17.547 10.867 -6.316 1 98.25 305 GLY A CA 1
ATOM 2380 C C . GLY A 1 305 ? -17.641 9.734 -5.312 1 98.25 305 GLY A C 1
ATOM 2381 O O . GLY A 1 305 ? -17.359 8.578 -5.645 1 98.25 305 GLY A O 1
ATOM 2382 N N . MET A 1 306 ? -18.062 10.086 -4.051 1 98.44 306 MET A N 1
ATOM 2383 C CA . MET A 1 306 ? -18.234 9.078 -3.014 1 98.44 306 MET A CA 1
ATOM 2384 C C . MET A 1 306 ? -19.297 8.062 -3.418 1 98.44 306 MET A C 1
ATOM 2386 O O . MET A 1 306 ? -19.125 6.859 -3.236 1 98.44 306 MET A O 1
ATOM 2390 N N . LYS A 1 307 ? -20.375 8.578 -3.92 1 98.44 307 LYS A N 1
ATOM 2391 C CA . LYS A 1 307 ? -21.469 7.711 -4.371 1 98.44 307 LYS A CA 1
ATOM 2392 C C . LYS A 1 307 ? -21.016 6.805 -5.512 1 98.44 307 LYS A C 1
ATOM 2394 O O . LYS A 1 307 ? -21.328 5.613 -5.527 1 98.44 307 LYS A O 1
ATOM 2399 N N . GLU A 1 308 ? -20.328 7.359 -6.441 1 98.62 308 GLU A N 1
ATOM 2400 C CA . GLU A 1 308 ? -19.844 6.598 -7.586 1 98.62 308 GLU A CA 1
ATOM 2401 C C . GLU A 1 308 ? -18.906 5.477 -7.145 1 98.62 308 GLU A C 1
ATOM 2403 O O . GLU A 1 308 ? -19.047 4.336 -7.59 1 98.62 308 GLU A O 1
ATOM 2408 N N . VAL A 1 309 ? -17.938 5.758 -6.281 1 98.5 309 VAL A N 1
ATOM 2409 C CA . VAL A 1 309 ? -16.969 4.77 -5.809 1 98.5 309 VAL A CA 1
ATOM 2410 C C . VAL A 1 309 ? -17.688 3.682 -5.016 1 98.5 309 VAL A C 1
ATOM 2412 O O . VAL A 1 309 ? -17.438 2.49 -5.219 1 98.5 309 VAL A O 1
ATOM 2415 N N . ASP A 1 310 ? -18.609 4.09 -4.164 1 98.19 310 ASP A N 1
ATOM 2416 C CA . ASP A 1 310 ? -19.328 3.156 -3.301 1 98.19 310 ASP A CA 1
ATOM 2417 C C . ASP A 1 310 ? -20.156 2.174 -4.125 1 98.19 310 ASP A C 1
ATOM 2419 O O . ASP A 1 310 ? -20.391 1.038 -3.703 1 98.19 310 ASP A O 1
ATOM 2423 N N . ASN A 1 311 ? -20.578 2.602 -5.293 1 98.31 311 ASN A N 1
ATOM 2424 C CA . ASN A 1 311 ? -21.469 1.777 -6.113 1 98.31 311 ASN A CA 1
ATOM 2425 C C . ASN A 1 311 ? -20.703 1.096 -7.246 1 98.31 311 ASN A C 1
ATOM 2427 O O . ASN A 1 311 ? -21.297 0.387 -8.062 1 98.31 311 ASN A O 1
ATOM 2431 N N . SER A 1 312 ? -19.453 1.297 -7.266 1 98.44 312 SER A N 1
ATOM 2432 C CA . SER A 1 312 ? -18.656 0.726 -8.344 1 98.44 312 SER A CA 1
ATOM 2433 C C . SER A 1 312 ? -18.516 -0.785 -8.188 1 98.44 312 SER A C 1
ATOM 2435 O O . SER A 1 312 ? -18.672 -1.317 -7.086 1 98.44 312 SER A O 1
ATOM 2437 N N . THR A 1 313 ? -18.234 -1.522 -9.258 1 98.44 313 THR A N 1
ATOM 2438 C CA . THR A 1 313 ? -18.094 -2.975 -9.266 1 98.44 313 THR A CA 1
ATOM 2439 C C . THR A 1 313 ? -16.922 -3.41 -8.383 1 98.44 313 THR A C 1
ATOM 2441 O O . THR A 1 313 ? -17.047 -4.379 -7.629 1 98.44 313 THR A O 1
ATOM 2444 N N . GLU A 1 314 ? -15.805 -2.697 -8.461 1 98.25 314 GLU A N 1
ATOM 2445 C CA . GLU A 1 314 ? -14.633 -3.078 -7.676 1 98.25 314 GLU A CA 1
ATOM 2446 C C . GLU A 1 314 ? -14.898 -2.939 -6.18 1 98.25 314 GLU A C 1
ATOM 2448 O O . GLU A 1 314 ? -14.422 -3.742 -5.383 1 98.25 314 GLU A O 1
ATOM 2453 N N . GLU A 1 315 ? -15.641 -1.87 -5.797 1 98.38 315 GLU A N 1
ATOM 2454 C CA . GLU A 1 315 ? -15.969 -1.702 -4.383 1 98.38 315 GLU A CA 1
ATOM 2455 C C . GLU A 1 315 ? -16.938 -2.783 -3.906 1 98.38 315 GLU A C 1
ATOM 2457 O O . GLU A 1 315 ? -16.797 -3.301 -2.795 1 98.38 315 GLU A O 1
ATOM 2462 N N . LYS A 1 316 ? -17.938 -3.176 -4.715 1 98 316 LYS A N 1
ATOM 2463 C CA . LYS A 1 316 ? -18.891 -4.227 -4.367 1 98 316 LYS A CA 1
ATOM 2464 C C . LYS A 1 316 ? -18.203 -5.578 -4.238 1 98 316 LYS A C 1
ATOM 2466 O O . LYS A 1 316 ? -18.469 -6.332 -3.301 1 98 316 LYS A O 1
ATOM 2471 N N . VAL A 1 317 ? -17.344 -5.871 -5.148 1 97.69 317 VAL A N 1
ATOM 2472 C CA . VAL A 1 317 ? -16.594 -7.109 -5.102 1 97.69 317 VAL A CA 1
ATOM 2473 C C . VAL A 1 317 ? -15.719 -7.133 -3.844 1 97.69 317 VAL A C 1
ATOM 2475 O O . VAL A 1 317 ? -15.664 -8.141 -3.139 1 97.69 317 VAL A O 1
ATOM 2478 N N . GLY A 1 318 ? -15.023 -5.977 -3.59 1 97.44 318 GLY A N 1
ATOM 2479 C CA . GLY A 1 318 ? -14.195 -5.883 -2.396 1 97.44 318 GLY A CA 1
ATOM 2480 C C . GLY A 1 318 ? -14.969 -6.129 -1.115 1 97.44 318 GLY A C 1
ATOM 2481 O O . GLY A 1 318 ? -14.477 -6.793 -0.202 1 97.44 318 GLY A O 1
ATOM 2482 N N . ARG A 1 319 ? -16.172 -5.609 -1.024 1 96.5 319 ARG A N 1
ATOM 2483 C CA . ARG A 1 319 ? -17 -5.793 0.163 1 96.5 319 ARG A CA 1
ATOM 2484 C C . ARG A 1 319 ? -17.328 -7.266 0.378 1 96.5 319 ARG A C 1
ATOM 2486 O O . ARG A 1 319 ? -17.391 -7.734 1.517 1 96.5 319 ARG A O 1
ATOM 2493 N N . SER A 1 320 ? -17.531 -7.961 -0.674 1 95 320 SER A N 1
ATOM 2494 C CA . SER A 1 320 ? -17.906 -9.367 -0.592 1 95 320 SER A CA 1
ATOM 2495 C C . SER A 1 320 ? -16.719 -10.234 -0.186 1 95 320 SER A C 1
ATOM 2497 O O . SER A 1 320 ? -16.891 -11.297 0.414 1 95 320 SER A O 1
ATOM 2499 N N . LEU A 1 321 ? -15.516 -9.781 -0.468 1 95.94 321 LEU A N 1
ATOM 2500 C CA . LEU A 1 321 ? -14.336 -10.625 -0.271 1 95.94 321 LEU A CA 1
ATOM 2501 C C . LEU A 1 321 ? -13.602 -10.242 1.01 1 95.94 321 LEU A C 1
ATOM 2503 O O . LEU A 1 321 ? -12.859 -11.047 1.573 1 95.94 321 LEU A O 1
ATOM 2507 N N . ARG A 1 322 ? -13.773 -9.016 1.458 1 95.69 322 ARG A N 1
ATOM 2508 C CA . ARG A 1 322 ? -12.867 -8.422 2.438 1 95.69 322 ARG A CA 1
ATOM 2509 C C . ARG A 1 322 ? -12.945 -9.148 3.773 1 95.69 322 ARG A C 1
ATOM 2511 O O . ARG A 1 322 ? -11.93 -9.32 4.453 1 95.69 322 ARG A O 1
ATOM 2518 N N . ASP A 1 323 ? -14.109 -9.602 4.133 1 93.88 323 ASP A N 1
ATOM 2519 C CA . ASP A 1 323 ? -14.242 -10.312 5.402 1 93.88 323 ASP A CA 1
ATOM 2520 C C . ASP A 1 323 ? -13.391 -11.586 5.414 1 93.88 323 ASP A C 1
ATOM 2522 O O . ASP A 1 323 ? -12.742 -11.898 6.414 1 93.88 323 ASP A O 1
ATOM 2526 N N . ILE A 1 324 ? -13.43 -12.297 4.363 1 93.75 324 ILE A N 1
ATOM 2527 C CA . ILE A 1 324 ? -12.695 -13.555 4.266 1 93.75 324 ILE A CA 1
ATOM 2528 C C . ILE A 1 324 ? -11.195 -13.273 4.195 1 93.75 324 ILE A C 1
ATOM 2530 O O . ILE A 1 324 ? -10.398 -13.938 4.859 1 93.75 324 ILE A O 1
ATOM 2534 N N . ILE A 1 325 ? -10.789 -12.266 3.43 1 95.5 325 ILE A N 1
ATOM 2535 C CA . ILE A 1 325 ? -9.391 -11.891 3.26 1 95.5 325 ILE A CA 1
ATOM 2536 C C . ILE A 1 325 ? -8.797 -11.477 4.605 1 95.5 325 ILE A C 1
ATOM 2538 O O . ILE A 1 325 ? -7.691 -11.891 4.957 1 95.5 325 ILE A O 1
ATOM 2542 N N . LEU A 1 326 ? -9.609 -10.734 5.352 1 95.44 326 LEU A N 1
ATOM 2543 C CA . LEU A 1 326 ? -9.109 -10.18 6.602 1 95.44 326 LEU A CA 1
ATOM 2544 C C . LEU A 1 326 ? -8.984 -11.266 7.668 1 95.44 326 LEU A C 1
ATOM 2546 O O . LEU A 1 326 ? -8.25 -11.102 8.648 1 95.44 326 LEU A O 1
ATOM 2550 N N . ARG A 1 327 ? -9.633 -12.398 7.496 1 92.69 327 ARG A N 1
ATOM 2551 C CA . ARG A 1 327 ? -9.445 -13.539 8.391 1 92.69 327 ARG A CA 1
ATOM 2552 C C . ARG A 1 327 ? -8.039 -14.109 8.25 1 92.69 327 ARG A C 1
ATOM 2554 O O . ARG A 1 327 ? -7.512 -14.711 9.188 1 92.69 327 ARG A O 1
ATOM 2561 N N . GLY A 1 328 ? -7.484 -13.891 7.078 1 93.88 328 GLY A N 1
ATOM 2562 C CA . GLY A 1 328 ? -6.141 -14.391 6.836 1 93.88 328 GLY A CA 1
ATOM 2563 C C . GLY A 1 328 ? -5.055 -13.461 7.348 1 93.88 328 GLY A C 1
ATOM 2564 O O . GLY A 1 328 ? -3.893 -13.852 7.449 1 93.88 328 GLY A O 1
ATOM 2565 N N . LYS A 1 329 ? -5.406 -12.227 7.609 1 92.81 329 LYS A N 1
ATOM 2566 C CA . LYS A 1 329 ? -4.426 -11.266 8.117 1 92.81 329 LYS A CA 1
ATOM 2567 C C . LYS A 1 329 ? -3.998 -11.617 9.539 1 92.81 329 LYS A C 1
ATOM 2569 O O . LYS A 1 329 ? -4.84 -11.812 10.414 1 92.81 329 LYS A O 1
ATOM 2574 N N . PRO A 1 330 ? -2.668 -11.703 9.719 1 89.75 330 PRO A N 1
ATOM 2575 C CA . PRO A 1 330 ? -2.232 -12 11.086 1 89.75 330 PRO A CA 1
ATOM 2576 C C . PRO A 1 330 ? -2.775 -11.016 12.117 1 89.75 330 PRO A C 1
ATOM 2578 O O . PRO A 1 330 ? -2.885 -9.82 11.828 1 89.75 330 PRO A O 1
ATOM 2581 N N . LYS A 1 331 ? -3.291 -11.539 13.211 1 76.06 331 LYS A N 1
ATOM 2582 C CA . LYS A 1 331 ? -3.754 -10.695 14.305 1 76.06 331 LYS A CA 1
ATOM 2583 C C . LYS A 1 331 ? -2.578 -10.086 15.062 1 76.06 331 LYS A C 1
ATOM 2585 O O . LYS A 1 331 ? -1.526 -10.719 15.195 1 76.06 331 LYS A O 1
ATOM 2590 N N . SER A 1 332 ? -2.293 -8.609 15.102 1 62.22 332 SER A N 1
ATOM 2591 C CA . SER A 1 332 ? -1.261 -7.938 15.883 1 62.22 332 SER A CA 1
ATOM 2592 C C . SER A 1 332 ? -1.311 -8.359 17.344 1 62.22 332 SER A C 1
ATOM 2594 O O . SER A 1 332 ? -2.375 -8.711 17.859 1 62.22 332 SER A O 1
ATOM 2596 N N . MET B 1 1 ? -21.516 -15.305 -8.375 1 71.94 1 MET B N 1
ATOM 2597 C CA . MET B 1 1 ? -20.359 -15.133 -7.508 1 71.94 1 MET B CA 1
ATOM 2598 C C . MET B 1 1 ? -19.453 -16.375 -7.539 1 71.94 1 MET B C 1
ATOM 2600 O O . MET B 1 1 ? -19.953 -17.5 -7.605 1 71.94 1 MET B O 1
ATOM 2604 N N . ALA B 1 2 ? -18.078 -16 -7.684 1 84.19 2 ALA B N 1
ATOM 2605 C CA . ALA B 1 2 ? -17.156 -17.125 -7.719 1 84.19 2 ALA B CA 1
ATOM 2606 C C . ALA B 1 2 ? -17.234 -17.922 -6.418 1 84.19 2 ALA B C 1
ATOM 2608 O O . ALA B 1 2 ? -17.531 -17.375 -5.359 1 84.19 2 ALA B O 1
ATOM 2609 N N . LYS B 1 3 ? -17.094 -19.234 -6.52 1 89.69 3 LYS B N 1
ATOM 2610 C CA . LYS B 1 3 ? -16.953 -20.047 -5.312 1 89.69 3 LYS B CA 1
ATOM 2611 C C . LYS B 1 3 ? -15.625 -19.781 -4.609 1 89.69 3 LYS B C 1
ATOM 2613 O O . LYS B 1 3 ? -14.57 -19.844 -5.234 1 89.69 3 LYS B O 1
ATOM 2618 N N . ILE B 1 4 ? -15.688 -19.438 -3.34 1 95.81 4 ILE B N 1
ATOM 2619 C CA . ILE B 1 4 ? -14.516 -19.188 -2.514 1 95.81 4 ILE B CA 1
ATOM 2620 C C . ILE B 1 4 ? -14.32 -20.344 -1.53 1 95.81 4 ILE B C 1
ATOM 2622 O O . ILE B 1 4 ? -15.211 -20.641 -0.728 1 95.81 4 ILE B O 1
ATOM 2626 N N . TYR B 1 5 ? -13.227 -21.016 -1.582 1 98.12 5 TYR B N 1
ATOM 2627 C CA . TYR B 1 5 ? -12.898 -22.109 -0.669 1 98.12 5 TYR B CA 1
ATOM 2628 C C . TYR B 1 5 ? -12.164 -21.594 0.56 1 98.12 5 TYR B C 1
ATOM 2630 O O . TYR B 1 5 ? -11.242 -20.766 0.443 1 98.12 5 TYR B O 1
ATOM 2638 N N . THR B 1 6 ? -12.602 -22 1.729 1 97.75 6 THR B N 1
ATOM 2639 C CA . THR B 1 6 ? -11.953 -21.688 2.996 1 97.75 6 THR B CA 1
ATOM 2640 C C . THR B 1 6 ? -11.508 -22.953 3.711 1 97.75 6 THR B C 1
ATOM 2642 O O . THR B 1 6 ? -11.68 -24.062 3.193 1 97.75 6 THR B O 1
ATOM 2645 N N . ASP B 1 7 ? -10.953 -22.828 4.867 1 97.06 7 ASP B N 1
ATOM 2646 C CA . ASP B 1 7 ? -10.398 -23.953 5.613 1 97.06 7 ASP B CA 1
ATOM 2647 C C . ASP B 1 7 ? -11.453 -25.031 5.844 1 97.06 7 ASP B C 1
ATOM 2649 O O . ASP B 1 7 ? -11.141 -26.219 5.859 1 97.06 7 ASP B O 1
ATOM 2653 N N . LYS B 1 8 ? -12.633 -24.594 5.973 1 96.56 8 LYS B N 1
ATOM 2654 C CA . LYS B 1 8 ? -13.711 -25.531 6.289 1 96.56 8 LYS B CA 1
ATOM 2655 C C . LYS B 1 8 ? -14.086 -26.375 5.074 1 96.56 8 LYS B C 1
ATOM 2657 O O . LYS B 1 8 ? -14.703 -27.422 5.211 1 96.56 8 LYS B O 1
ATOM 2662 N N . ASP B 1 9 ? -13.656 -25.938 3.941 1 98.06 9 ASP B N 1
ATOM 2663 C CA . ASP B 1 9 ? -14.094 -26.578 2.701 1 98.06 9 ASP B CA 1
ATOM 2664 C C . ASP B 1 9 ? -13.055 -27.594 2.209 1 98.06 9 ASP B C 1
ATOM 2666 O O . ASP B 1 9 ? -13.32 -28.344 1.276 1 98.06 9 ASP B O 1
ATOM 2670 N N . VAL B 1 10 ? -11.852 -27.641 2.816 1 98.44 10 VAL B N 1
ATOM 2671 C CA . VAL B 1 10 ? -10.734 -28.344 2.199 1 98.44 10 VAL B CA 1
ATOM 2672 C C . VAL B 1 10 ? -10.078 -29.266 3.225 1 98.44 10 VAL B C 1
ATOM 2674 O O . VAL B 1 10 ? -9.852 -28.875 4.371 1 98.44 10 VAL B O 1
ATOM 2677 N N . SER B 1 11 ? -9.773 -30.469 2.805 1 97.88 11 SER B N 1
ATOM 2678 C CA . SER B 1 11 ? -9.055 -31.453 3.611 1 97.88 11 SER B CA 1
ATOM 2679 C C . SER B 1 11 ? -7.66 -31.719 3.061 1 97.88 11 SER B C 1
ATOM 2681 O O . SER B 1 11 ? -7.445 -31.656 1.848 1 97.88 11 SER B O 1
ATOM 2683 N N . LEU B 1 12 ? -6.719 -32.062 3.943 1 98.12 12 LEU B N 1
ATOM 2684 C CA . LEU B 1 12 ? -5.352 -32.375 3.549 1 98.12 12 LEU B CA 1
ATOM 2685 C C . LEU B 1 12 ? -5.207 -33.844 3.188 1 98.12 12 LEU B C 1
ATOM 2687 O O . LEU B 1 12 ? -4.148 -34.281 2.723 1 98.12 12 LEU B O 1
ATOM 2691 N N . ASP B 1 13 ? -6.168 -34.594 3.307 1 97.69 13 ASP B N 1
ATOM 2692 C CA . ASP B 1 13 ? -6.121 -36.062 3.275 1 97.69 13 ASP B CA 1
ATOM 2693 C C . ASP B 1 13 ? -5.527 -36.562 1.961 1 97.69 13 ASP B C 1
ATOM 2695 O O . ASP B 1 13 ? -4.789 -37.562 1.945 1 97.69 13 ASP B O 1
ATOM 2699 N N . VAL B 1 14 ? -5.816 -35.844 0.922 1 97.75 14 VAL B N 1
ATOM 2700 C CA . VAL B 1 14 ? -5.465 -36.344 -0.4 1 97.75 14 VAL B CA 1
ATOM 2701 C C . VAL B 1 14 ? -3.965 -36.188 -0.634 1 97.75 14 VAL B C 1
ATOM 2703 O O . VAL B 1 14 ? -3.4 -36.812 -1.526 1 97.75 14 VAL B O 1
ATOM 2706 N N . ILE B 1 15 ? -3.26 -35.375 0.282 1 98.12 15 ILE B N 1
ATOM 2707 C CA . ILE B 1 15 ? -1.833 -35.219 0.03 1 98.12 15 ILE B CA 1
ATOM 2708 C C . ILE B 1 15 ? -1.039 -35.562 1.285 1 98.12 15 ILE B C 1
ATOM 2710 O O . ILE B 1 15 ? 0.193 -35.531 1.278 1 98.12 15 ILE B O 1
ATOM 2714 N N . LYS B 1 16 ? -1.674 -35.969 2.33 1 97.25 16 LYS B N 1
ATOM 2715 C CA . LYS B 1 16 ? -1.059 -36.156 3.641 1 97.25 16 LYS B CA 1
ATOM 2716 C C . LYS B 1 16 ? 0.025 -37.219 3.588 1 97.25 16 LYS B C 1
ATOM 2718 O O . LYS B 1 16 ? 1.046 -37.125 4.27 1 97.25 16 LYS B O 1
ATOM 2723 N N . GLU B 1 17 ? -0.216 -38.25 2.805 1 97.19 17 GLU B N 1
ATOM 2724 C CA . GLU B 1 17 ? 0.728 -39.375 2.758 1 97.19 17 GLU B CA 1
ATOM 2725 C C . GLU B 1 17 ? 1.638 -39.281 1.537 1 97.19 17 GLU B C 1
ATOM 2727 O O . GLU B 1 17 ? 2.418 -40.188 1.263 1 97.19 17 GLU B O 1
ATOM 2732 N N . LYS B 1 18 ? 1.488 -38.25 0.782 1 98.31 18 LYS B N 1
ATOM 2733 C CA . LYS B 1 18 ? 2.283 -38.062 -0.429 1 98.31 18 LYS B CA 1
ATOM 2734 C C . LYS B 1 18 ? 3.619 -37.406 -0.114 1 98.31 18 LYS B C 1
ATOM 2736 O O . LYS B 1 18 ? 3.729 -36.656 0.854 1 98.31 18 LYS B O 1
ATOM 2741 N N . ARG B 1 19 ? 4.637 -37.781 -0.931 1 98.69 19 ARG B N 1
ATOM 2742 C CA . ARG B 1 19 ? 5.93 -37.094 -0.878 1 98.69 19 ARG B CA 1
ATOM 2743 C C . ARG B 1 19 ? 5.988 -35.938 -1.876 1 98.69 19 ARG B C 1
ATOM 2745 O O . ARG B 1 19 ? 5.766 -36.125 -3.072 1 98.69 19 ARG B O 1
ATOM 2752 N N . VAL B 1 20 ? 6.242 -34.719 -1.338 1 98.88 20 VAL B N 1
ATOM 2753 C CA . VAL B 1 20 ? 6.238 -33.531 -2.156 1 98.88 20 VAL B CA 1
ATOM 2754 C C . VAL B 1 20 ? 7.672 -33.031 -2.375 1 98.88 20 VAL B C 1
ATOM 2756 O O . VAL B 1 20 ? 8.422 -32.875 -1.415 1 98.88 20 VAL B O 1
ATOM 2759 N N . ALA B 1 21 ? 8.078 -32.875 -3.6 1 98.88 21 ALA B N 1
ATOM 2760 C CA . ALA B 1 21 ? 9.352 -32.25 -3.936 1 98.88 21 ALA B CA 1
ATOM 2761 C C . ALA B 1 21 ? 9.141 -30.797 -4.355 1 98.88 21 ALA B C 1
ATOM 2763 O O . ALA B 1 21 ? 8.469 -30.516 -5.355 1 98.88 21 ALA B O 1
ATOM 2764 N N . VAL B 1 22 ? 9.656 -29.859 -3.592 1 98.88 22 VAL B N 1
ATOM 2765 C CA . VAL B 1 22 ? 9.688 -28.453 -3.961 1 98.88 22 VAL B CA 1
ATOM 2766 C C . VAL B 1 22 ? 10.977 -28.141 -4.715 1 98.88 22 VAL B C 1
ATOM 2768 O O . VAL B 1 22 ? 12.07 -28.266 -4.156 1 98.88 22 VAL B O 1
ATOM 2771 N N . LEU B 1 23 ? 10.844 -27.844 -5.969 1 98.81 23 LEU B N 1
ATOM 2772 C CA . LEU B 1 23 ? 12.008 -27.484 -6.77 1 98.81 23 LEU B CA 1
ATOM 2773 C C . LEU B 1 23 ? 12.289 -25.984 -6.703 1 98.81 23 LEU B C 1
ATOM 2775 O O . LEU B 1 23 ? 11.461 -25.188 -7.129 1 98.81 23 LEU B O 1
ATOM 2779 N N . GLY B 1 24 ? 13.492 -25.609 -6.219 1 98.19 24 GLY B N 1
ATOM 2780 C CA . GLY B 1 24 ? 13.844 -24.219 -6 1 98.19 24 GLY B CA 1
ATOM 2781 C C . GLY B 1 24 ? 13.633 -23.766 -4.566 1 98.19 24 GLY B C 1
ATOM 2782 O O . GLY B 1 24 ? 12.719 -24.234 -3.891 1 98.19 24 GLY B O 1
ATOM 2783 N N . TYR B 1 25 ? 14.438 -22.828 -4.148 1 98.25 25 TYR B N 1
ATOM 2784 C CA . TYR B 1 25 ? 14.367 -22.312 -2.783 1 98.25 25 TYR B CA 1
ATOM 2785 C C . TYR B 1 25 ? 14.625 -20.812 -2.752 1 98.25 25 TYR B C 1
ATOM 2787 O O . TYR B 1 25 ? 15.336 -20.312 -1.871 1 98.25 25 TYR B O 1
ATOM 2795 N N . GLY B 1 26 ? 14.047 -20.172 -3.785 1 95.75 26 GLY B N 1
ATOM 2796 C CA . GLY B 1 26 ? 13.938 -18.719 -3.725 1 95.75 26 GLY B CA 1
ATOM 2797 C C . GLY B 1 26 ? 12.828 -18.25 -2.809 1 95.75 26 GLY B C 1
ATOM 2798 O O . GLY B 1 26 ? 12.516 -18.906 -1.812 1 95.75 26 GLY B O 1
ATOM 2799 N N . SER B 1 27 ? 12.25 -17.109 -3.137 1 94.56 27 SER B N 1
ATOM 2800 C CA . SER B 1 27 ? 11.25 -16.453 -2.297 1 94.56 27 SER B CA 1
ATOM 2801 C C . SER B 1 27 ? 10.031 -17.344 -2.09 1 94.56 27 SER B C 1
ATOM 2803 O O . SER B 1 27 ? 9.68 -17.672 -0.954 1 94.56 27 SER B O 1
ATOM 2805 N N . GLN B 1 28 ? 9.359 -17.766 -3.143 1 97.69 28 GLN B N 1
ATOM 2806 C CA . GLN B 1 28 ? 8.188 -18.625 -3.041 1 97.69 28 GLN B CA 1
ATOM 2807 C C . GLN B 1 28 ? 8.57 -20.031 -2.602 1 97.69 28 GLN B C 1
ATOM 2809 O O . GLN B 1 28 ? 7.848 -20.672 -1.824 1 97.69 28 GLN B O 1
ATOM 2814 N N . GLY B 1 29 ? 9.711 -20.516 -3.143 1 98.44 29 GLY B N 1
ATOM 2815 C CA . GLY B 1 29 ? 10.164 -21.859 -2.789 1 98.44 29 GLY B CA 1
ATOM 2816 C C . GLY B 1 29 ? 10.344 -22.047 -1.295 1 98.44 29 GLY B C 1
ATOM 2817 O O . GLY B 1 29 ? 9.875 -23.031 -0.728 1 98.44 29 GLY B O 1
ATOM 2818 N N . ARG B 1 30 ? 11.047 -21.109 -0.701 1 98.44 30 ARG B N 1
ATOM 2819 C CA . ARG B 1 30 ? 11.258 -21.156 0.742 1 98.44 30 ARG B CA 1
ATOM 2820 C C . ARG B 1 30 ? 9.93 -21.109 1.491 1 98.44 30 ARG B C 1
ATOM 2822 O O . ARG B 1 30 ? 9.703 -21.891 2.416 1 98.44 30 ARG B O 1
ATOM 2829 N N . ALA B 1 31 ? 9.047 -20.219 1.101 1 98.69 31 ALA B N 1
ATOM 2830 C CA . ALA B 1 31 ? 7.758 -20.062 1.773 1 98.69 31 ALA B CA 1
ATOM 2831 C C . ALA B 1 31 ? 6.945 -21.344 1.701 1 98.69 31 ALA B C 1
ATOM 2833 O O . ALA B 1 31 ? 6.422 -21.812 2.715 1 98.69 31 ALA B O 1
ATOM 2834 N N . TRP B 1 32 ? 6.855 -21.953 0.493 1 98.88 32 TRP B N 1
ATOM 2835 C CA . TRP B 1 32 ? 6.051 -23.156 0.305 1 98.88 32 TRP B CA 1
ATOM 2836 C C . TRP B 1 32 ? 6.645 -24.328 1.073 1 98.88 32 TRP B C 1
ATOM 2838 O O . TRP B 1 32 ? 5.922 -25.062 1.756 1 98.88 32 TRP B O 1
ATOM 2848 N N . ALA B 1 33 ? 7.973 -24.484 0.958 1 98.94 33 ALA B N 1
ATOM 2849 C CA . ALA B 1 33 ? 8.625 -25.609 1.624 1 98.94 33 ALA B CA 1
ATOM 2850 C C . ALA B 1 33 ? 8.391 -25.562 3.131 1 98.94 33 ALA B C 1
ATOM 2852 O O . ALA B 1 33 ? 8.008 -26.562 3.738 1 98.94 33 ALA B O 1
ATOM 2853 N N . LEU B 1 34 ? 8.602 -24.422 3.691 1 98.88 34 LEU B N 1
ATOM 2854 C CA . LEU B 1 34 ? 8.43 -24.25 5.129 1 98.88 34 LEU B CA 1
ATOM 2855 C C . LEU B 1 34 ? 6.965 -24.453 5.527 1 98.88 34 LEU B C 1
ATOM 2857 O O . LEU B 1 34 ? 6.672 -25.109 6.52 1 98.88 34 LEU B O 1
ATOM 2861 N N . ASN B 1 35 ? 6.008 -23.828 4.734 1 98.88 35 ASN B N 1
ATOM 2862 C CA . ASN B 1 35 ? 4.59 -23.922 5.078 1 98.88 35 ASN B CA 1
ATOM 2863 C C . ASN B 1 35 ? 4.07 -25.344 4.941 1 98.88 35 ASN B C 1
ATOM 2865 O O . ASN B 1 35 ? 3.297 -25.812 5.777 1 98.88 35 ASN B O 1
ATOM 2869 N N . LEU B 1 36 ? 4.469 -26.047 3.889 1 98.88 36 LEU B N 1
ATOM 2870 C CA . LEU B 1 36 ? 4.07 -27.438 3.695 1 98.88 36 LEU B CA 1
ATOM 2871 C C . LEU B 1 36 ? 4.59 -28.312 4.832 1 98.88 36 LEU B C 1
ATOM 2873 O O . LEU B 1 36 ? 3.83 -29.094 5.414 1 98.88 36 LEU B O 1
ATOM 2877 N N . ARG B 1 37 ? 5.883 -28.172 5.172 1 98.75 37 ARG B N 1
ATOM 2878 C CA . ARG B 1 37 ? 6.473 -28.922 6.273 1 98.75 37 ARG B CA 1
ATOM 2879 C C . ARG B 1 37 ? 5.723 -28.672 7.578 1 98.75 37 ARG B C 1
ATOM 2881 O O . ARG B 1 37 ? 5.387 -29.609 8.305 1 98.75 37 ARG B O 1
ATOM 2888 N N . ASP B 1 38 ? 5.461 -27.391 7.797 1 98.69 38 ASP B N 1
ATOM 2889 C CA . ASP B 1 38 ? 4.832 -27.016 9.055 1 98.69 38 ASP B CA 1
ATOM 2890 C C . ASP B 1 38 ? 3.365 -27.438 9.086 1 98.69 38 ASP B C 1
ATOM 2892 O O . ASP B 1 38 ? 2.736 -27.438 10.148 1 98.69 38 ASP B O 1
ATOM 2896 N N . SER B 1 39 ? 2.836 -27.859 7.984 1 98.62 39 SER B N 1
ATOM 2897 C CA . SER B 1 39 ? 1.472 -28.375 7.902 1 98.62 39 SER B CA 1
ATOM 2898 C C . SER B 1 39 ? 1.45 -29.906 7.945 1 98.62 39 SER B C 1
ATOM 2900 O O . SER B 1 39 ? 0.406 -30.516 7.73 1 98.62 39 SER B O 1
ATOM 2902 N N . GLY B 1 40 ? 2.611 -30.516 8.102 1 98.31 40 GLY B N 1
ATOM 2903 C CA . GLY B 1 40 ? 2.686 -31.953 8.297 1 98.31 40 GLY B CA 1
ATOM 2904 C C . GLY B 1 40 ? 2.875 -32.719 7 1 98.31 40 GLY B C 1
ATOM 2905 O O . GLY B 1 40 ? 2.678 -33.938 6.961 1 98.31 40 GLY B O 1
ATOM 2906 N N . ILE B 1 41 ? 3.186 -32.062 5.965 1 98.75 41 ILE B N 1
ATOM 2907 C CA . ILE B 1 41 ? 3.404 -32.719 4.676 1 98.75 41 ILE B CA 1
ATOM 2908 C C . ILE B 1 41 ? 4.867 -33.125 4.551 1 98.75 41 ILE B C 1
ATOM 2910 O O . ILE B 1 41 ? 5.766 -32.438 5.016 1 98.75 41 ILE B O 1
ATOM 2914 N N . LYS B 1 42 ? 5.137 -34.312 3.975 1 98.44 42 LYS B N 1
ATOM 2915 C CA . LYS B 1 42 ? 6.496 -34.75 3.703 1 98.44 42 LYS B CA 1
ATOM 2916 C C . LYS B 1 42 ? 7.102 -34 2.518 1 98.44 42 LYS B C 1
ATOM 2918 O O . LYS B 1 42 ? 6.727 -34.25 1.368 1 98.44 42 LYS B O 1
ATOM 2923 N N . VAL B 1 43 ? 8.078 -33.156 2.852 1 98.69 43 VAL B N 1
ATOM 2924 C CA . VAL B 1 43 ? 8.602 -32.25 1.828 1 98.69 43 VAL B CA 1
ATOM 2925 C C . VAL B 1 43 ? 10.102 -32.469 1.646 1 98.69 43 VAL B C 1
ATOM 2927 O O . VAL B 1 43 ? 10.828 -32.656 2.623 1 98.69 43 VAL B O 1
ATOM 2930 N N . SER B 1 44 ? 10.539 -32.625 0.485 1 98.69 44 SER B N 1
ATOM 2931 C CA . SER B 1 44 ? 11.945 -32.5 0.111 1 98.69 44 SER B CA 1
ATOM 2932 C C . SER B 1 44 ? 12.195 -31.281 -0.765 1 98.69 44 SER B C 1
ATOM 2934 O O . SER B 1 44 ? 11.289 -30.797 -1.439 1 98.69 44 SER B O 1
ATOM 2936 N N . VAL B 1 45 ? 13.398 -30.75 -0.702 1 98.81 45 VAL B N 1
ATOM 2937 C CA . VAL B 1 45 ? 13.797 -29.594 -1.496 1 98.81 45 VAL B CA 1
ATOM 2938 C C . VAL B 1 45 ? 14.805 -30.016 -2.559 1 98.81 45 VAL B C 1
ATOM 2940 O O . VAL B 1 45 ? 15.844 -30.594 -2.238 1 98.81 45 VAL B O 1
ATOM 2943 N N . GLY B 1 46 ? 14.477 -29.797 -3.82 1 98.69 46 GLY B N 1
ATOM 2944 C CA . GLY B 1 46 ? 15.367 -30.078 -4.934 1 98.69 46 GLY B CA 1
ATOM 2945 C C . GLY B 1 46 ? 16.062 -28.844 -5.473 1 98.69 46 GLY B C 1
ATOM 2946 O O . GLY B 1 46 ? 15.406 -27.891 -5.891 1 98.69 46 GLY B O 1
ATOM 2947 N N . LEU B 1 47 ? 17.375 -28.859 -5.52 1 98.38 47 LEU B N 1
ATOM 2948 C CA . LEU B 1 47 ? 18.172 -27.734 -5.98 1 98.38 47 LEU B CA 1
ATOM 2949 C C . LEU B 1 47 ? 19.219 -28.172 -7 1 98.38 47 LEU B C 1
ATOM 2951 O O . LEU B 1 47 ? 19.688 -29.312 -6.949 1 98.38 47 LEU B O 1
ATOM 2955 N N . GLU B 1 48 ? 19.516 -27.297 -7.902 1 94.69 48 GLU B N 1
ATOM 2956 C CA . GLU B 1 48 ? 20.422 -27.625 -8.992 1 94.69 48 GLU B CA 1
ATOM 2957 C C . GLU B 1 48 ? 21.875 -27.531 -8.547 1 94.69 48 GLU B C 1
ATOM 2959 O O . GLU B 1 48 ? 22.734 -28.25 -9.07 1 94.69 48 GLU B O 1
ATOM 2964 N N . ARG B 1 49 ? 22.203 -26.531 -7.641 1 94.31 49 ARG B N 1
ATOM 2965 C CA . ARG B 1 49 ? 23.578 -26.312 -7.223 1 94.31 49 ARG B CA 1
ATOM 2966 C C . ARG B 1 49 ? 23.672 -26.031 -5.727 1 94.31 49 ARG B C 1
ATOM 2968 O O . ARG B 1 49 ? 22.672 -25.688 -5.098 1 94.31 49 ARG B O 1
ATOM 2975 N N . GLU B 1 50 ? 24.781 -26.297 -5.18 1 95.75 50 GLU B N 1
ATOM 2976 C CA . GLU B 1 50 ? 25.016 -26.031 -3.762 1 95.75 50 GLU B CA 1
ATOM 2977 C C . GLU B 1 50 ? 25.438 -24.578 -3.533 1 95.75 50 GLU B C 1
ATOM 2979 O O . GLU B 1 50 ? 26.562 -24.328 -3.094 1 95.75 50 GLU B O 1
ATOM 2984 N N . GLY B 1 51 ? 24.641 -23.688 -3.721 1 95.81 51 GLY B N 1
ATOM 2985 C CA . GLY B 1 51 ? 24.891 -22.266 -3.553 1 95.81 51 GLY B CA 1
ATOM 2986 C C . GLY B 1 51 ? 24.141 -21.672 -2.373 1 95.81 51 GLY B C 1
ATOM 2987 O O . GLY B 1 51 ? 23.938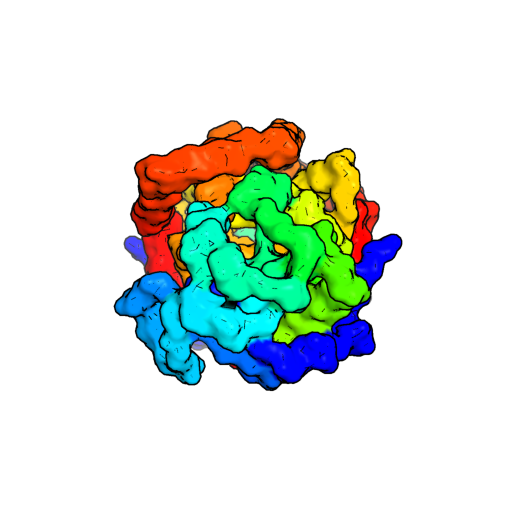 -22.344 -1.359 1 95.81 51 GLY B O 1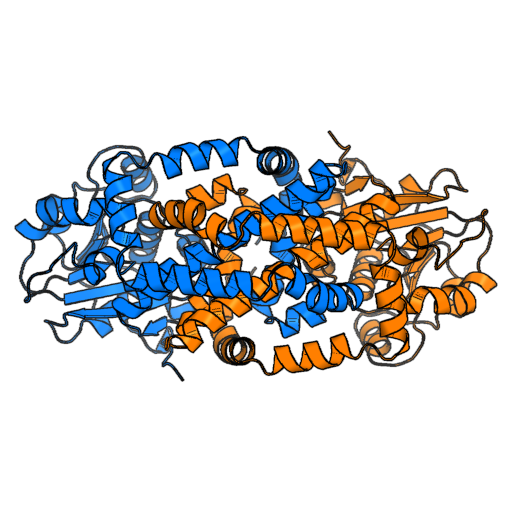
ATOM 2988 N N . ASN B 1 52 ? 23.766 -20.422 -2.455 1 95.56 52 ASN B N 1
ATOM 2989 C CA . ASN B 1 52 ? 23.141 -19.703 -1.36 1 95.56 52 ASN B CA 1
ATOM 2990 C C . ASN B 1 52 ? 21.812 -20.328 -0.957 1 95.56 52 ASN B C 1
ATOM 2992 O O . ASN B 1 52 ? 21.5 -20.422 0.232 1 95.56 52 ASN B O 1
ATOM 2996 N N . SER B 1 53 ? 21.031 -20.781 -1.955 1 97 53 SER B N 1
ATOM 2997 C CA . SER B 1 53 ? 19.75 -21.406 -1.66 1 97 53 SER B CA 1
ATOM 2998 C C . SER B 1 53 ? 19.922 -22.719 -0.896 1 97 53 SER B C 1
ATOM 3000 O O . SER B 1 53 ? 19.125 -23.047 -0.026 1 97 53 SER B O 1
ATOM 3002 N N . TRP B 1 54 ? 20.953 -23.469 -1.268 1 98.12 54 TRP B N 1
ATOM 3003 C CA . TRP B 1 54 ? 21.25 -24.719 -0.571 1 98.12 54 TRP B CA 1
ATOM 3004 C C . TRP B 1 54 ? 21.547 -24.469 0.903 1 98.12 54 TRP B C 1
ATOM 3006 O O . TRP B 1 54 ? 20.984 -25.125 1.779 1 98.12 54 TRP B O 1
ATOM 3016 N N . LYS B 1 55 ? 22.422 -23.469 1.107 1 98.25 55 LYS B N 1
ATOM 3017 C CA . LYS B 1 55 ? 22.797 -23.109 2.471 1 98.25 55 LYS B CA 1
ATOM 3018 C C . LYS B 1 55 ? 21.594 -22.625 3.27 1 98.25 55 LYS B C 1
ATOM 3020 O O . LYS B 1 55 ? 21.438 -22.984 4.441 1 98.25 55 LYS B O 1
ATOM 3025 N N . GLN B 1 56 ? 20.766 -21.875 2.619 1 98.06 56 GLN B N 1
ATOM 3026 C CA . GLN B 1 56 ? 19.578 -21.359 3.283 1 98.06 56 GLN B CA 1
ATOM 3027 C C . GLN B 1 56 ? 18.625 -22.5 3.662 1 98.06 56 GLN B C 1
ATOM 3029 O O . GLN B 1 56 ? 18.031 -22.484 4.746 1 98.06 56 GLN B O 1
ATOM 3034 N N . ALA B 1 57 ? 18.406 -23.406 2.768 1 98.69 57 ALA B N 1
ATOM 3035 C CA . ALA B 1 57 ? 17.547 -24.562 3.039 1 98.69 57 ALA 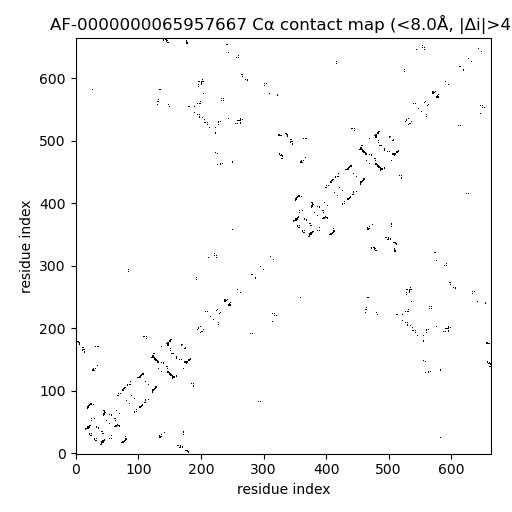B CA 1
ATOM 3036 C C . ALA B 1 57 ? 18.078 -25.375 4.211 1 98.69 57 ALA B C 1
ATOM 3038 O O . ALA B 1 57 ? 17.297 -25.812 5.07 1 98.69 57 ALA B O 1
ATOM 3039 N N . GLU B 1 58 ? 19.375 -25.562 4.254 1 98.56 58 GLU B N 1
ATOM 3040 C CA . GLU B 1 58 ? 20 -26.266 5.375 1 98.56 58 GLU B CA 1
ATOM 3041 C C . GLU B 1 58 ? 19.75 -25.516 6.688 1 98.56 58 GLU B C 1
ATOM 3043 O O . GLU B 1 58 ? 19.422 -26.125 7.703 1 98.56 58 GLU B O 1
ATOM 3048 N N . ASN B 1 59 ? 19.969 -24.219 6.57 1 98.44 59 ASN B N 1
ATOM 3049 C CA . ASN B 1 59 ? 19.75 -23.391 7.754 1 98.44 59 ASN B CA 1
ATOM 3050 C C . ASN B 1 59 ? 18.312 -23.469 8.25 1 98.44 59 ASN B C 1
ATOM 3052 O O . ASN B 1 59 ? 18.062 -23.344 9.445 1 98.44 59 ASN B O 1
ATOM 3056 N N . ASP B 1 60 ? 17.406 -23.734 7.305 1 98.5 60 ASP B N 1
ATOM 3057 C CA . ASP B 1 60 ? 15.992 -23.812 7.652 1 98.5 60 ASP B CA 1
ATOM 3058 C C . ASP B 1 60 ? 15.609 -25.234 8.086 1 98.5 60 ASP B C 1
ATOM 3060 O O . ASP B 1 60 ? 14.445 -25.516 8.359 1 98.5 60 ASP B O 1
ATOM 3064 N N . GLY B 1 61 ? 16.562 -26.125 8.062 1 98.44 61 GLY B N 1
ATOM 3065 C CA . GLY B 1 61 ? 16.344 -27.438 8.633 1 98.44 61 GLY B CA 1
ATOM 3066 C C . GLY B 1 61 ? 16.078 -28.516 7.59 1 98.44 61 GLY B C 1
ATOM 3067 O O . GLY B 1 61 ? 15.672 -29.625 7.926 1 98.44 61 GLY B O 1
ATOM 3068 N N . PHE B 1 62 ? 16.25 -28.219 6.363 1 98.69 62 PHE B N 1
ATOM 3069 C CA . PHE B 1 62 ? 16.094 -29.219 5.305 1 98.69 62 PHE B CA 1
ATOM 3070 C C . PHE B 1 62 ? 17.438 -29.875 4.984 1 98.69 62 PHE B C 1
ATOM 3072 O O . PHE B 1 62 ? 18.484 -29.359 5.363 1 98.69 62 PHE B O 1
ATOM 3079 N N . LYS B 1 63 ? 17.375 -31.031 4.402 1 98.19 63 LYS B N 1
ATOM 3080 C CA . LYS B 1 63 ? 18.484 -31.672 3.703 1 98.19 63 LYS B CA 1
ATOM 3081 C C . LYS B 1 63 ? 18.25 -31.688 2.195 1 98.19 63 LYS B C 1
ATOM 3083 O O . LYS B 1 63 ? 17.797 -32.688 1.649 1 98.19 63 LYS B O 1
ATOM 3088 N N . PRO B 1 64 ? 18.625 -30.594 1.58 1 98.56 64 PRO B N 1
ATOM 3089 C CA . PRO B 1 64 ? 18.312 -30.5 0.155 1 98.56 64 PRO B CA 1
ATOM 3090 C C . PRO B 1 64 ? 18.906 -31.641 -0.667 1 98.56 64 PRO B C 1
ATOM 3092 O O . PRO B 1 64 ? 19.938 -32.188 -0.293 1 98.56 64 PRO B O 1
ATOM 3095 N N . LEU B 1 65 ? 18.266 -31.969 -1.722 1 98.5 65 LEU B N 1
ATOM 3096 C CA . LEU B 1 65 ? 18.688 -32.969 -2.695 1 98.5 65 LEU B CA 1
ATOM 3097 C C . LEU B 1 65 ? 18.906 -32.344 -4.066 1 98.5 65 LEU B C 1
ATOM 3099 O O . LEU B 1 65 ? 18.422 -31.234 -4.328 1 98.5 65 LEU B O 1
ATOM 3103 N N . ARG B 1 66 ? 19.688 -33.062 -4.805 1 97.88 66 ARG B N 1
ATOM 3104 C CA . ARG B 1 66 ? 19.672 -32.688 -6.211 1 97.88 66 ARG B CA 1
ATOM 3105 C C . ARG B 1 66 ? 18.297 -32.906 -6.836 1 97.88 66 ARG B C 1
ATOM 3107 O O . ARG B 1 66 ? 17.594 -33.844 -6.461 1 97.88 66 ARG B O 1
ATOM 3114 N N . THR B 1 67 ? 17.953 -32.125 -7.797 1 98.19 67 THR B N 1
ATOM 3115 C CA . THR B 1 67 ? 16.609 -32.062 -8.359 1 98.19 67 THR B CA 1
ATOM 3116 C C . THR B 1 67 ? 16.172 -33.469 -8.812 1 98.19 67 THR B C 1
ATOM 3118 O O . THR B 1 67 ? 15.062 -33.906 -8.492 1 98.19 67 THR B O 1
ATOM 3121 N N . GLU B 1 68 ? 17.031 -34.219 -9.469 1 97.19 68 GLU B N 1
ATOM 3122 C CA . GLU B 1 68 ? 16.672 -35.531 -9.992 1 97.19 68 GLU B CA 1
ATOM 3123 C C . GLU B 1 68 ? 16.328 -36.5 -8.867 1 97.19 68 GLU B C 1
ATOM 3125 O O . GLU B 1 68 ? 15.375 -37.281 -8.969 1 97.19 68 GLU B O 1
ATOM 3130 N N . GLU B 1 69 ? 17.125 -36.438 -7.836 1 97.75 69 GLU B N 1
ATOM 3131 C CA . GLU B 1 69 ? 16.891 -37.312 -6.695 1 97.75 69 GLU B CA 1
ATOM 3132 C C . GLU B 1 69 ? 15.578 -36.969 -5.992 1 97.75 69 GLU B C 1
ATOM 3134 O O . GLU B 1 69 ? 14.812 -37.844 -5.609 1 97.75 69 GLU B O 1
ATOM 3139 N N . ALA B 1 70 ? 15.344 -35.656 -5.805 1 98.44 70 ALA B N 1
ATOM 3140 C CA . ALA B 1 70 ? 14.094 -35.219 -5.191 1 98.44 70 ALA B CA 1
ATOM 3141 C C . ALA B 1 70 ? 12.883 -35.688 -5.996 1 98.44 70 ALA B C 1
ATOM 3143 O O . ALA B 1 70 ? 11.898 -36.156 -5.43 1 98.44 70 ALA B O 1
ATOM 3144 N N . VAL B 1 71 ? 12.977 -35.562 -7.301 1 98.38 71 VAL B N 1
ATOM 3145 C CA . VAL B 1 71 ? 11.883 -35.906 -8.203 1 98.38 71 VAL B CA 1
ATOM 3146 C C . VAL B 1 71 ? 11.641 -37.406 -8.172 1 98.38 71 VAL B C 1
ATOM 3148 O O . VAL B 1 71 ? 10.492 -37.875 -8.062 1 98.38 71 VAL B O 1
ATOM 3151 N N . ARG B 1 72 ? 12.68 -38.219 -8.164 1 96.94 72 ARG B N 1
ATOM 3152 C CA . ARG B 1 72 ? 12.594 -39.688 -8.219 1 96.94 72 ARG B CA 1
ATOM 3153 C C . ARG B 1 72 ? 11.844 -40.25 -7.004 1 96.94 72 ARG B C 1
ATOM 3155 O O . ARG B 1 72 ? 11.133 -41.25 -7.109 1 96.94 72 ARG B O 1
ATOM 3162 N N . ASN B 1 73 ? 11.93 -39.531 -5.957 1 95.62 73 ASN B N 1
ATOM 3163 C CA . ASN B 1 73 ? 11.398 -40.031 -4.695 1 95.62 73 ASN B CA 1
ATOM 3164 C C . ASN B 1 73 ? 10.109 -39.312 -4.301 1 95.62 73 ASN B C 1
ATOM 3166 O O . ASN B 1 73 ? 9.758 -39.281 -3.123 1 95.62 73 ASN B O 1
ATOM 3170 N N . SER B 1 74 ? 9.414 -38.75 -5.297 1 98.31 74 SER B N 1
ATOM 3171 C CA . SER B 1 74 ? 8.273 -37.906 -4.922 1 98.31 74 SER B CA 1
ATOM 3172 C C . SER B 1 74 ? 7.02 -38.312 -5.691 1 98.31 74 SER B C 1
ATOM 3174 O O . SER B 1 74 ? 7.105 -39.031 -6.699 1 98.31 74 SER B O 1
ATOM 3176 N N . ASP B 1 75 ? 5.879 -37.938 -5.164 1 98.62 75 ASP B N 1
ATOM 3177 C CA . ASP B 1 75 ? 4.574 -38.125 -5.793 1 98.62 75 ASP B CA 1
ATOM 3178 C C . ASP B 1 75 ? 4.098 -36.812 -6.426 1 98.62 75 ASP B C 1
ATOM 3180 O O . ASP B 1 75 ? 3.35 -36.812 -7.402 1 98.62 75 ASP B O 1
ATOM 3184 N N . ILE B 1 76 ? 4.406 -35.688 -5.828 1 98.88 76 ILE B N 1
ATOM 3185 C CA . ILE B 1 76 ? 4.016 -34.344 -6.25 1 98.88 76 ILE B CA 1
ATOM 3186 C C . ILE B 1 76 ? 5.262 -33.5 -6.473 1 98.88 76 ILE B C 1
ATOM 3188 O O . ILE B 1 76 ? 6.082 -33.344 -5.566 1 98.88 76 ILE B O 1
ATOM 3192 N N . ILE B 1 77 ? 5.414 -33.031 -7.691 1 98.94 77 ILE B N 1
ATOM 3193 C CA . ILE B 1 77 ? 6.531 -32.156 -8.047 1 98.94 77 ILE B CA 1
ATOM 3194 C C . ILE B 1 77 ? 6.047 -30.703 -8.164 1 98.94 77 ILE B C 1
ATOM 3196 O O . ILE B 1 77 ? 5.207 -30.391 -9.016 1 98.94 77 ILE B O 1
ATOM 3200 N N . ILE B 1 78 ? 6.555 -29.781 -7.316 1 98.94 78 ILE B N 1
ATOM 3201 C CA . ILE B 1 78 ? 6.145 -28.375 -7.324 1 98.94 78 ILE B CA 1
ATOM 3202 C C . ILE B 1 78 ? 7.273 -27.516 -7.887 1 98.94 78 ILE B C 1
ATOM 3204 O O . ILE B 1 78 ? 8.375 -27.484 -7.328 1 98.94 78 ILE B O 1
ATOM 3208 N N . PHE B 1 79 ? 7 -26.844 -8.969 1 98.81 79 PHE B N 1
ATOM 3209 C CA . PHE B 1 79 ? 7.953 -25.938 -9.602 1 98.81 79 PHE B CA 1
ATOM 3210 C C . PHE B 1 79 ? 7.922 -24.562 -8.938 1 98.81 79 PHE B C 1
ATOM 3212 O O . PHE B 1 79 ? 7.004 -23.781 -9.172 1 98.81 79 PHE B O 1
ATOM 3219 N N . LEU B 1 80 ? 8.945 -24.25 -8.188 1 98.5 80 LEU B N 1
ATOM 3220 C CA . LEU B 1 80 ? 9.109 -22.922 -7.598 1 98.5 80 LEU B CA 1
ATOM 3221 C C . LEU B 1 80 ? 10.445 -22.328 -7.992 1 98.5 80 LEU B C 1
ATOM 3223 O O . LEU B 1 80 ? 11.148 -21.75 -7.152 1 98.5 80 LEU B O 1
ATOM 3227 N N . LEU B 1 81 ? 10.797 -22.578 -9.211 1 97.31 81 LEU B N 1
ATOM 3228 C CA . LEU B 1 81 ? 11.938 -22 -9.922 1 97.31 81 LEU B CA 1
ATOM 3229 C C . LEU B 1 81 ? 11.5 -20.781 -10.727 1 97.31 81 LEU B C 1
ATOM 3231 O O . LEU B 1 81 ? 10.312 -20.594 -11.008 1 97.31 81 LEU B O 1
ATOM 3235 N N . PRO B 1 82 ? 12.477 -19.875 -11.078 1 95.5 82 PRO B N 1
ATOM 3236 C CA . PRO B 1 82 ? 12.094 -18.828 -12.031 1 95.5 82 PRO B CA 1
ATOM 3237 C C . PRO B 1 82 ? 11.461 -19.391 -13.297 1 95.5 82 PRO B C 1
ATOM 3239 O O . PRO B 1 82 ? 11.898 -20.422 -13.805 1 95.5 82 PRO B O 1
ATOM 3242 N N . ASP B 1 83 ? 10.453 -18.656 -13.812 1 96.94 83 ASP B N 1
ATOM 3243 C CA . ASP B 1 83 ? 9.695 -19.109 -14.977 1 96.94 83 ASP B CA 1
ATOM 3244 C C . ASP B 1 83 ? 10.633 -19.516 -16.109 1 96.94 83 ASP B C 1
ATOM 3246 O O . ASP B 1 83 ? 10.422 -20.531 -16.766 1 96.94 83 ASP B O 1
ATOM 3250 N N . MET B 1 84 ? 11.711 -18.781 -16.281 1 96.06 84 MET B N 1
ATOM 3251 C CA . MET B 1 84 ? 12.555 -18.906 -17.469 1 96.06 84 MET B CA 1
ATOM 3252 C C . MET B 1 84 ? 13.438 -20.141 -17.375 1 96.06 84 MET B C 1
ATOM 3254 O O . MET B 1 84 ? 14 -20.578 -18.391 1 96.06 84 MET B O 1
ATOM 3258 N N . ILE B 1 85 ? 13.477 -20.766 -16.219 1 95.94 85 ILE B N 1
ATOM 3259 C CA . ILE B 1 85 ? 14.375 -21.906 -16.078 1 95.94 85 ILE B CA 1
ATOM 3260 C C . ILE B 1 85 ? 13.555 -23.203 -16 1 95.94 85 ILE B C 1
ATOM 3262 O O . ILE B 1 85 ? 14.102 -24.297 -16.156 1 95.94 85 ILE B O 1
ATOM 3266 N N . GLN B 1 86 ? 12.289 -23.109 -15.836 1 98.12 86 GLN B N 1
ATOM 3267 C CA . GLN B 1 86 ? 11.43 -24.266 -15.57 1 98.12 86 GLN B CA 1
ATOM 3268 C C . GLN B 1 86 ? 11.414 -25.219 -16.75 1 98.12 86 GLN B C 1
ATOM 3270 O O . GLN B 1 86 ? 11.391 -26.438 -16.578 1 98.12 86 GLN B O 1
ATOM 3275 N N . ARG B 1 87 ? 11.375 -24.656 -17.969 1 98 87 ARG B N 1
ATOM 3276 C CA . ARG B 1 87 ? 11.344 -25.516 -19.141 1 98 87 ARG B CA 1
ATOM 3277 C C . ARG B 1 87 ? 12.555 -26.438 -19.188 1 98 87 ARG B C 1
ATOM 3279 O O . ARG B 1 87 ? 12.422 -27.641 -19.391 1 98 87 ARG B O 1
ATOM 3286 N N . THR B 1 88 ? 13.75 -25.844 -18.984 1 97.62 88 THR B N 1
ATOM 3287 C CA . THR B 1 88 ? 14.984 -26.609 -19.016 1 97.62 88 THR B CA 1
ATOM 3288 C C . THR B 1 88 ? 15.008 -27.672 -17.922 1 97.62 88 THR B C 1
ATOM 3290 O O . THR B 1 88 ? 15.352 -28.828 -18.172 1 97.62 88 THR B O 1
ATOM 3293 N N . VAL B 1 89 ? 14.633 -27.297 -16.703 1 98.25 89 VAL B N 1
ATOM 3294 C CA . VAL B 1 89 ? 14.625 -28.219 -15.57 1 98.25 89 VAL B CA 1
ATOM 3295 C C . VAL B 1 89 ? 13.617 -29.328 -15.828 1 98.25 89 VAL B C 1
ATOM 3297 O O . VAL B 1 89 ? 13.898 -30.5 -15.547 1 98.25 89 VAL B O 1
ATOM 3300 N N . TYR B 1 90 ? 12.438 -29.016 -16.391 1 98.62 90 TYR B N 1
ATOM 3301 C CA . TYR B 1 90 ? 11.422 -30.016 -16.719 1 98.62 90 TYR B CA 1
ATOM 3302 C C . TYR B 1 90 ? 11.977 -31.047 -17.703 1 98.62 90 TYR B C 1
ATOM 3304 O O . TYR B 1 90 ? 11.867 -32.25 -17.453 1 98.62 90 TYR B O 1
ATOM 3312 N N . LEU B 1 91 ? 12.578 -30.594 -18.75 1 98.25 91 LEU B N 1
ATOM 3313 C CA . LEU B 1 91 ? 13.023 -31.469 -19.828 1 98.25 91 LEU B CA 1
ATOM 3314 C C . LEU B 1 91 ? 14.18 -32.344 -19.375 1 98.25 91 LEU B C 1
ATOM 3316 O O . LEU B 1 91 ? 14.234 -33.531 -19.719 1 98.25 91 LEU B O 1
ATOM 3320 N N . GLU B 1 92 ? 15.031 -31.781 -18.516 1 97.94 92 GLU B N 1
ATOM 3321 C CA . GLU B 1 92 ? 16.297 -32.469 -18.234 1 97.94 92 GLU B CA 1
ATOM 3322 C C . GLU B 1 92 ? 16.219 -33.219 -16.922 1 97.94 92 GLU B C 1
ATOM 3324 O O . GLU B 1 92 ? 16.891 -34.25 -16.766 1 97.94 92 GLU B O 1
ATOM 3329 N N . ARG B 1 93 ? 15.43 -32.719 -16 1 97.88 93 ARG B N 1
ATOM 3330 C CA . ARG B 1 93 ? 15.57 -33.219 -14.648 1 97.88 93 ARG B CA 1
ATOM 3331 C C . ARG B 1 93 ? 14.242 -33.781 -14.141 1 97.88 93 ARG B C 1
ATOM 3333 O O . ARG B 1 93 ? 14.211 -34.531 -13.164 1 97.88 93 ARG B O 1
ATOM 3340 N N . VAL B 1 94 ? 13.117 -33.531 -14.781 1 98.56 94 VAL B N 1
ATOM 3341 C CA . VAL B 1 94 ? 11.828 -33.969 -14.258 1 98.56 94 VAL B CA 1
ATOM 3342 C C . VAL B 1 94 ? 11.219 -35.031 -15.188 1 98.56 94 VAL B C 1
ATOM 3344 O O . VAL B 1 94 ? 10.93 -36.156 -14.766 1 98.56 94 VAL B O 1
ATOM 3347 N N . LYS B 1 95 ? 11.148 -34.719 -16.469 1 98 95 LYS B N 1
ATOM 3348 C CA . LYS B 1 95 ? 10.445 -35.531 -17.438 1 98 95 LYS B CA 1
ATOM 3349 C C . LYS B 1 95 ? 11 -36.938 -17.484 1 98 95 LYS B C 1
ATOM 3351 O O . LYS B 1 95 ? 10.234 -37.906 -17.516 1 98 95 LYS B O 1
ATOM 3356 N N . PRO B 1 96 ? 12.336 -37.125 -17.422 1 97.25 96 PRO B N 1
ATOM 3357 C CA . PRO B 1 96 ? 12.875 -38.469 -17.5 1 97.25 96 PRO B CA 1
ATOM 3358 C C . PRO B 1 96 ? 12.469 -39.344 -16.328 1 97.25 96 PRO B C 1
ATOM 3360 O O . PRO B 1 96 ? 12.516 -40.594 -16.422 1 97.25 96 PRO B O 1
ATOM 3363 N N . TYR B 1 97 ? 12.055 -38.719 -15.219 1 97 97 TYR B N 1
ATOM 3364 C CA . TYR B 1 97 ? 11.758 -39.469 -14.008 1 97 97 TYR B CA 1
ATOM 3365 C C . TYR B 1 97 ? 10.266 -39.469 -13.703 1 97 97 TYR B C 1
ATOM 3367 O O . TYR B 1 97 ? 9.828 -40 -12.688 1 97 97 TYR B O 1
ATOM 3375 N N . LEU B 1 98 ? 9.5 -38.812 -14.547 1 96.75 98 LEU B N 1
ATOM 3376 C CA . LEU B 1 98 ? 8.062 -38.688 -14.352 1 96.75 98 LEU B CA 1
ATOM 3377 C C . LEU B 1 98 ? 7.363 -40 -14.555 1 96.75 98 LEU B C 1
ATOM 3379 O O . LEU B 1 98 ? 7.613 -40.719 -15.547 1 96.75 98 LEU B O 1
ATOM 3383 N N . LYS B 1 99 ? 6.605 -40.438 -13.609 1 95.94 99 LYS B N 1
ATOM 3384 C CA . LYS B 1 99 ? 5.852 -41.688 -13.656 1 95.94 99 LYS B CA 1
ATOM 3385 C C . LYS B 1 99 ? 4.348 -41.406 -13.672 1 95.94 99 LYS B C 1
ATOM 3387 O O . LYS B 1 99 ? 3.902 -40.312 -13.289 1 95.94 99 LYS B O 1
ATOM 3392 N N . GLU B 1 100 ? 3.611 -42.406 -14.047 1 96.19 100 GLU B N 1
ATOM 3393 C CA . GLU B 1 100 ? 2.154 -42.312 -14.055 1 96.19 100 GLU B CA 1
ATOM 3394 C C . GLU B 1 100 ? 1.611 -42 -12.672 1 96.19 100 GLU B C 1
ATOM 3396 O O . GLU B 1 100 ? 2.047 -42.594 -11.672 1 96.19 100 GLU B O 1
ATOM 3401 N N . GLY B 1 101 ? 0.756 -41.031 -12.664 1 95.19 101 GLY B N 1
ATOM 3402 C CA . GLY B 1 101 ? 0.061 -40.719 -11.422 1 95.19 101 GLY B CA 1
ATOM 3403 C C . GLY B 1 101 ? 0.717 -39.594 -10.633 1 95.19 101 GLY B C 1
ATOM 3404 O O . GLY B 1 101 ? 0.133 -39.094 -9.68 1 95.19 101 GLY B O 1
ATOM 3405 N N . MET B 1 102 ? 1.921 -39.188 -11.062 1 98.12 102 MET B N 1
ATOM 3406 C CA . MET B 1 102 ? 2.584 -38.062 -10.398 1 98.12 102 MET B CA 1
ATOM 3407 C C . MET B 1 102 ? 1.896 -36.75 -10.734 1 98.12 102 MET B C 1
ATOM 3409 O O . MET B 1 102 ? 1.07 -36.688 -11.648 1 98.12 102 MET B O 1
ATOM 3413 N N . ASP B 1 103 ? 2.129 -35.75 -9.938 1 98.81 103 ASP B N 1
ATOM 3414 C CA . ASP B 1 103 ? 1.553 -34.438 -10.133 1 98.81 103 ASP B CA 1
ATOM 3415 C C . ASP B 1 103 ? 2.631 -33.406 -10.516 1 98.81 103 ASP B C 1
ATOM 3417 O O . ASP B 1 103 ? 3.736 -33.469 -9.969 1 98.81 103 ASP B O 1
ATOM 3421 N N . LEU B 1 104 ? 2.361 -32.594 -11.469 1 98.94 104 LEU B N 1
ATOM 3422 C CA . LEU B 1 104 ? 3.117 -31.375 -11.75 1 98.94 104 LEU B CA 1
ATOM 3423 C C . LEU B 1 104 ? 2.363 -30.141 -11.258 1 98.94 104 LEU B C 1
ATOM 3425 O O . LEU B 1 104 ? 1.23 -29.891 -11.68 1 98.94 104 LEU B O 1
ATOM 3429 N N . VAL B 1 105 ? 2.98 -29.406 -10.375 1 98.94 105 VAL B N 1
ATOM 3430 C CA . VAL B 1 105 ? 2.318 -28.297 -9.695 1 98.94 105 VAL B CA 1
ATOM 3431 C C . VAL B 1 105 ? 3.094 -27 -9.945 1 98.94 105 VAL B C 1
ATOM 3433 O O . VAL B 1 105 ? 4.328 -27 -9.93 1 98.94 105 VAL B O 1
ATOM 3436 N N . PHE B 1 106 ? 2.412 -25.953 -10.242 1 98.88 106 PHE B N 1
ATOM 3437 C CA . PHE B 1 106 ? 3 -24.656 -10.516 1 98.88 106 PHE B CA 1
ATOM 3438 C C . PHE B 1 106 ? 2.416 -23.578 -9.602 1 98.88 106 PHE B C 1
ATOM 3440 O O . PHE B 1 106 ? 1.319 -23.75 -9.062 1 98.88 106 PHE B O 1
ATOM 3447 N N . ALA B 1 107 ? 3.164 -22.484 -9.398 1 98.56 107 ALA B N 1
ATOM 3448 C CA . ALA B 1 107 ? 2.666 -21.344 -8.633 1 98.56 107 ALA B CA 1
ATOM 3449 C C . ALA B 1 107 ? 2.227 -20.203 -9.555 1 98.56 107 ALA B C 1
ATOM 3451 O O . ALA B 1 107 ? 1.76 -19.172 -9.086 1 98.56 107 ALA B O 1
ATOM 3452 N N . HIS B 1 108 ? 2.463 -20.344 -10.812 1 98 108 HIS B N 1
ATOM 3453 C CA . HIS B 1 108 ? 2.117 -19.438 -11.898 1 98 108 HIS B CA 1
ATOM 3454 C C . HIS B 1 108 ? 1.994 -20.188 -13.219 1 98 108 HIS B C 1
ATOM 3456 O O . HIS B 1 108 ? 2.693 -21.172 -13.445 1 98 108 HIS B O 1
ATOM 3462 N N . GLY B 1 109 ? 1.129 -19.766 -14.094 1 98.5 109 GLY B N 1
ATOM 3463 C CA . GLY B 1 109 ? 0.745 -20.578 -15.25 1 98.5 109 GLY B CA 1
ATOM 3464 C C . GLY B 1 109 ? 1.618 -20.328 -16.469 1 98.5 109 GLY B C 1
ATOM 3465 O O . GLY B 1 109 ? 1.4 -20.922 -17.516 1 98.5 109 GLY B O 1
ATOM 3466 N N . PHE B 1 110 ? 2.664 -19.5 -16.391 1 98.62 110 PHE B N 1
ATOM 3467 C CA . PHE B 1 110 ? 3.43 -18.984 -17.516 1 98.62 110 PHE B CA 1
ATOM 3468 C C . PHE B 1 110 ? 3.855 -20.109 -18.453 1 98.62 110 PHE B C 1
ATOM 3470 O O . PHE B 1 110 ? 3.576 -20.062 -19.656 1 98.62 110 PHE B O 1
ATOM 3477 N N . ASN B 1 111 ? 4.48 -21.172 -17.969 1 98.69 111 ASN B N 1
ATOM 3478 C CA . ASN B 1 111 ? 5.121 -22.188 -18.797 1 98.69 111 ASN B CA 1
ATOM 3479 C C . ASN B 1 111 ? 4.094 -23.125 -19.422 1 98.69 111 ASN B C 1
ATOM 3481 O O . ASN B 1 111 ? 4.301 -23.625 -20.547 1 98.69 111 ASN B O 1
ATOM 3485 N N . ILE B 1 112 ? 2.957 -23.359 -18.688 1 98.81 112 ILE B N 1
ATOM 3486 C CA . ILE B 1 112 ? 1.907 -24.219 -19.234 1 98.81 112 ILE B CA 1
ATOM 3487 C C . ILE B 1 112 ? 1.065 -23.438 -20.234 1 98.81 112 ILE B C 1
ATOM 3489 O O . ILE B 1 112 ? 0.796 -23.906 -21.328 1 98.81 112 ILE B O 1
ATOM 3493 N N . HIS B 1 113 ? 0.702 -22.156 -19.891 1 98.69 113 HIS B N 1
ATOM 3494 C CA . HIS B 1 113 ? -0.189 -21.344 -20.719 1 98.69 113 HIS B CA 1
ATOM 3495 C C . HIS B 1 113 ? 0.449 -21.016 -22.062 1 98.69 113 HIS B C 1
ATOM 3497 O O . HIS B 1 113 ? -0.223 -21.047 -23.094 1 98.69 113 HIS B O 1
ATOM 3503 N N . TYR B 1 114 ? 1.751 -20.703 -22.078 1 98.38 114 TYR B N 1
ATOM 3504 C CA . TYR B 1 114 ? 2.422 -20.328 -23.312 1 98.38 114 TYR B CA 1
ATOM 3505 C C . TYR B 1 114 ? 3.115 -21.531 -23.938 1 98.38 114 TYR B C 1
ATOM 3507 O O . TYR B 1 114 ? 3.965 -21.375 -24.828 1 98.38 114 TYR B O 1
ATOM 3515 N N . ARG B 1 115 ? 2.896 -22.766 -23.453 1 97.56 115 ARG B N 1
ATOM 3516 C CA . ARG B 1 115 ? 3.256 -24.047 -24.031 1 97.56 115 ARG B CA 1
ATOM 3517 C C . ARG B 1 115 ? 4.77 -24.219 -24.078 1 97.56 115 ARG B C 1
ATOM 3519 O O . ARG B 1 115 ? 5.305 -24.75 -25.062 1 97.56 115 ARG B O 1
ATOM 3526 N N . LEU B 1 116 ? 5.41 -23.641 -23.031 1 97.62 116 LEU B N 1
ATOM 3527 C CA . LEU B 1 116 ? 6.84 -23.891 -22.891 1 97.62 116 LEU B CA 1
ATOM 3528 C C . LEU B 1 116 ? 7.102 -25.25 -22.25 1 97.62 116 LEU B C 1
ATOM 3530 O O . LEU B 1 116 ? 8.164 -25.844 -22.453 1 97.62 116 LEU B O 1
ATOM 3534 N N . ILE B 1 117 ? 6.191 -25.734 -21.453 1 98.56 117 ILE B N 1
ATOM 3535 C CA . ILE B 1 117 ? 6.168 -27.078 -20.891 1 98.56 117 ILE B CA 1
ATOM 3536 C C . ILE B 1 117 ? 4.91 -27.812 -21.359 1 98.56 117 ILE B C 1
ATOM 3538 O O . ILE B 1 117 ? 3.799 -27.281 -21.234 1 98.56 117 ILE B O 1
ATOM 3542 N N . GLU B 1 118 ? 5.051 -28.953 -21.938 1 98 118 GLU B N 1
ATOM 3543 C CA . GLU B 1 118 ? 3.951 -29.828 -22.344 1 98 118 GLU B CA 1
ATOM 3544 C C . GLU B 1 118 ? 3.986 -31.141 -21.562 1 98 118 GLU B C 1
ATOM 3546 O O . GLU B 1 118 ? 4.719 -32.062 -21.938 1 98 118 GLU B O 1
ATOM 3551 N N . PRO B 1 119 ? 3.184 -31.219 -20.547 1 98.12 119 PRO B N 1
ATOM 3552 C CA . PRO B 1 119 ? 3.201 -32.438 -19.719 1 98.12 119 PRO B CA 1
ATOM 3553 C C . PRO B 1 119 ? 2.613 -33.656 -20.438 1 98.12 119 PRO B C 1
ATOM 3555 O O . PRO B 1 119 ? 1.776 -33.5 -21.328 1 98.12 119 PRO B O 1
ATOM 3558 N N . PRO B 1 120 ? 3.078 -34.844 -20.109 1 97.69 120 PRO B N 1
ATOM 3559 C CA . PRO B 1 120 ? 2.404 -36.031 -20.641 1 97.69 120 PRO B CA 1
ATOM 3560 C C . PRO B 1 120 ? 0.982 -36.188 -20.109 1 97.69 120 PRO B C 1
ATOM 3562 O O . PRO B 1 120 ? 0.619 -35.562 -19.109 1 97.69 120 PRO B O 1
ATOM 3565 N N . SER B 1 121 ? 0.164 -37 -20.734 1 97.38 121 SER B N 1
ATOM 3566 C CA . SER B 1 121 ? -1.267 -37.062 -20.453 1 97.38 121 SER B CA 1
ATOM 3567 C C . SER B 1 121 ? -1.549 -37.906 -19.203 1 97.38 121 SER B C 1
ATOM 3569 O O . SER B 1 121 ? -2.666 -37.875 -18.688 1 97.38 121 SER B O 1
ATOM 3571 N N . ASN B 1 122 ? -0.56 -38.562 -18.656 1 97.75 122 ASN B N 1
ATOM 3572 C CA . ASN B 1 122 ? -0.81 -39.531 -17.578 1 97.75 122 ASN B CA 1
ATOM 3573 C C . ASN B 1 122 ? -0.434 -38.938 -16.219 1 97.75 122 ASN B C 1
ATOM 3575 O O . ASN B 1 122 ? -0.095 -39.688 -15.297 1 97.75 122 ASN B O 1
ATOM 3579 N N . VAL B 1 123 ? -0.336 -37.594 -16.094 1 98.56 123 VAL B N 1
ATOM 3580 C CA . VAL B 1 123 ? -0.068 -36.969 -14.812 1 98.56 123 VAL B CA 1
ATOM 3581 C C . VAL B 1 123 ? -1.118 -35.875 -14.547 1 98.56 123 VAL B C 1
ATOM 3583 O O . VAL B 1 123 ? -1.803 -35.438 -15.469 1 98.56 123 VAL B O 1
ATOM 3586 N N . ASP B 1 124 ? -1.373 -35.531 -13.266 1 98.75 124 ASP B N 1
ATOM 3587 C CA . ASP B 1 124 ? -2.146 -34.344 -12.93 1 98.75 124 ASP B CA 1
ATOM 3588 C C . ASP B 1 124 ? -1.302 -33.094 -13.078 1 98.75 124 ASP B C 1
ATOM 3590 O O . ASP B 1 124 ? -0.109 -33.094 -12.758 1 98.75 124 ASP B O 1
ATOM 3594 N N . VAL B 1 125 ? -1.838 -32.031 -13.617 1 98.94 125 VAL B N 1
ATOM 3595 C CA . VAL B 1 125 ? -1.205 -30.703 -13.734 1 98.94 125 VAL B CA 1
ATOM 3596 C C . VAL B 1 125 ? -2.125 -29.641 -13.156 1 98.94 125 VAL B C 1
ATOM 3598 O O . VAL B 1 125 ? -3.23 -29.422 -13.664 1 98.94 125 VAL B O 1
ATOM 3601 N N . TYR B 1 126 ? -1.711 -29.016 -12.039 1 98.94 126 TYR B N 1
ATOM 3602 C CA . TYR B 1 126 ? -2.527 -27.984 -11.414 1 98.94 126 TYR B CA 1
ATOM 3603 C C . TYR B 1 126 ? -1.653 -26.875 -10.812 1 98.94 126 TYR B C 1
ATOM 3605 O O . TYR B 1 126 ? -0.424 -26.953 -10.867 1 98.94 126 TYR B O 1
ATOM 3613 N N . MET B 1 127 ? -2.326 -25.797 -10.438 1 98.81 127 MET B N 1
ATOM 3614 C CA . MET B 1 127 ? -1.626 -24.609 -9.938 1 98.81 127 MET B CA 1
ATOM 3615 C C . MET B 1 127 ? -2.277 -24.094 -8.664 1 98.81 127 MET B C 1
ATOM 3617 O O . MET B 1 127 ? -3.494 -24.172 -8.5 1 98.81 127 MET B O 1
ATOM 3621 N N . ILE B 1 128 ? -1.496 -23.703 -7.738 1 98.88 128 ILE B N 1
ATOM 3622 C CA . ILE B 1 128 ? -1.862 -22.812 -6.645 1 98.88 128 ILE B CA 1
ATOM 3623 C C . ILE B 1 128 ? -1.068 -21.5 -6.758 1 98.88 128 ILE B C 1
ATOM 3625 O O . ILE B 1 128 ? 0.162 -21.531 -6.844 1 98.88 128 ILE B O 1
ATOM 3629 N N . ALA B 1 129 ? -1.736 -20.406 -6.871 1 98.75 129 ALA B N 1
ATOM 3630 C CA . ALA B 1 129 ? -1.068 -19.125 -7.09 1 98.75 129 ALA B CA 1
ATOM 3631 C C . ALA B 1 129 ? -1.386 -18.141 -5.969 1 98.75 129 ALA B C 1
ATOM 3633 O O . ALA B 1 129 ? -2.367 -17.406 -6.043 1 98.75 129 ALA B O 1
ATOM 3634 N N . PRO B 1 130 ? -0.515 -18.141 -4.914 1 98.5 130 PRO B N 1
ATOM 3635 C CA . PRO B 1 130 ? -0.724 -17.141 -3.871 1 98.5 130 PRO B CA 1
ATOM 3636 C C . PRO B 1 130 ? -0.612 -15.711 -4.402 1 98.5 130 PRO B C 1
ATOM 3638 O O . PRO B 1 130 ? 0.245 -15.422 -5.242 1 98.5 130 PRO B O 1
ATOM 3641 N N . LYS B 1 131 ? -1.466 -14.898 -3.998 1 97.69 131 LYS B N 1
ATOM 3642 C CA . LYS B 1 131 ? -1.466 -13.508 -4.434 1 97.69 131 LYS B CA 1
ATOM 3643 C C . LYS B 1 131 ? -0.71 -12.625 -3.445 1 97.69 131 LYS B C 1
ATOM 3645 O O . LYS B 1 131 ? -1.271 -11.672 -2.904 1 97.69 131 LYS B O 1
ATOM 3650 N N . ALA B 1 132 ? 0.552 -12.93 -3.254 1 96.81 132 ALA B N 1
ATOM 3651 C CA . ALA B 1 132 ? 1.52 -12.242 -2.402 1 96.81 132 ALA B CA 1
ATOM 3652 C C . ALA B 1 132 ? 2.941 -12.703 -2.709 1 96.81 132 ALA B C 1
ATOM 3654 O O . ALA B 1 132 ? 3.156 -13.836 -3.141 1 96.81 132 ALA B O 1
ATOM 3655 N N . PRO B 1 133 ? 3.896 -11.828 -2.451 1 95.75 133 PRO B N 1
ATOM 3656 C CA . PRO B 1 133 ? 5.289 -12.273 -2.549 1 95.75 133 PRO B CA 1
ATOM 3657 C C . PRO B 1 133 ? 5.637 -13.344 -1.518 1 95.75 133 PRO B C 1
ATOM 3659 O O . PRO B 1 133 ? 4.992 -13.43 -0.469 1 95.75 133 PRO B O 1
ATOM 3662 N N . GLY B 1 134 ? 6.652 -14.102 -1.779 1 96.75 134 GLY B N 1
ATOM 3663 C CA . GLY B 1 134 ? 7.051 -15.25 -0.99 1 96.75 134 GLY B CA 1
ATOM 3664 C C . GLY B 1 134 ? 7.234 -14.938 0.482 1 96.75 134 GLY B C 1
ATOM 3665 O O . GLY B 1 134 ? 6.66 -15.602 1.344 1 96.75 134 GLY B O 1
ATOM 3666 N N . PRO B 1 135 ? 7.973 -13.922 0.816 1 95.69 135 PRO B N 1
ATOM 3667 C CA . PRO B 1 135 ? 8.219 -13.609 2.227 1 95.69 135 PRO B CA 1
ATOM 3668 C C . PRO B 1 135 ? 6.926 -13.359 3.006 1 95.69 135 PRO B C 1
ATOM 3670 O O . PRO B 1 135 ? 6.832 -13.727 4.18 1 95.69 135 PRO B O 1
ATOM 3673 N N . ILE B 1 136 ? 5.949 -12.805 2.359 1 96.06 136 ILE B N 1
ATOM 3674 C CA . ILE B 1 136 ? 4.691 -12.5 3.033 1 96.06 136 ILE B CA 1
ATOM 3675 C C . ILE B 1 136 ? 3.869 -13.781 3.191 1 96.06 136 ILE B C 1
ATOM 3677 O O . ILE B 1 136 ? 3.172 -13.961 4.191 1 96.06 136 ILE B O 1
ATOM 3681 N N . VAL B 1 137 ? 3.926 -14.664 2.174 1 98.06 137 VAL B N 1
ATOM 3682 C CA . VAL B 1 137 ? 3.262 -15.953 2.281 1 98.06 137 VAL B CA 1
ATOM 3683 C C . VAL B 1 137 ? 3.746 -16.688 3.533 1 98.06 137 VAL B C 1
ATOM 3685 O O . VAL B 1 137 ? 2.939 -17.219 4.301 1 98.06 137 VAL B O 1
ATOM 3688 N N . ARG B 1 138 ? 5.059 -16.672 3.768 1 98.38 138 ARG B N 1
ATOM 3689 C CA . ARG B 1 138 ? 5.645 -17.312 4.934 1 98.38 138 ARG B CA 1
ATOM 3690 C C . ARG B 1 138 ? 5.27 -16.578 6.219 1 98.38 138 ARG B C 1
ATOM 3692 O O . ARG B 1 138 ? 4.855 -17.203 7.195 1 98.38 138 ARG B O 1
ATOM 3699 N N . GLU B 1 139 ? 5.418 -15.297 6.191 1 96.38 139 GLU B N 1
ATOM 3700 C CA . GLU B 1 139 ? 5.176 -14.5 7.391 1 96.38 139 GLU B CA 1
ATOM 3701 C C . GLU B 1 139 ? 3.74 -14.656 7.875 1 96.38 139 GLU B C 1
ATOM 3703 O O . GLU B 1 139 ? 3.502 -14.898 9.062 1 96.38 139 GLU B O 1
ATOM 3708 N N . TYR B 1 140 ? 2.797 -14.469 6.926 1 97.38 140 TYR B N 1
ATOM 3709 C CA . TYR B 1 140 ? 1.394 -14.578 7.309 1 97.38 140 TYR B CA 1
ATOM 3710 C C . TYR B 1 140 ? 1.089 -15.969 7.855 1 97.38 140 TYR B C 1
ATOM 3712 O O . TYR B 1 140 ? 0.42 -16.109 8.883 1 97.38 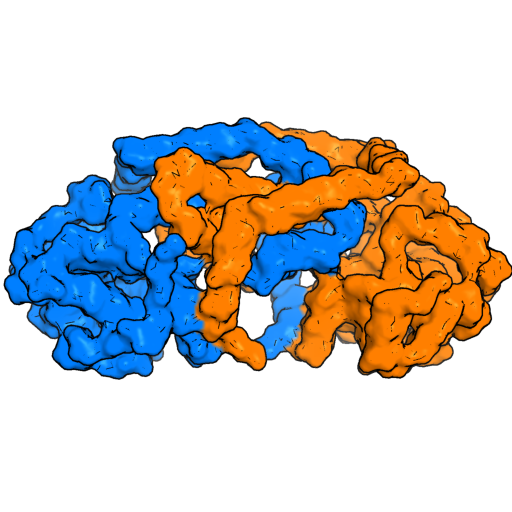140 TYR B O 1
ATOM 3720 N N . PHE B 1 141 ? 1.632 -17 7.242 1 98.38 141 PHE B N 1
ATOM 3721 C CA . PHE B 1 141 ? 1.414 -18.375 7.676 1 98.38 141 PHE B CA 1
ATOM 3722 C C . PHE B 1 141 ? 1.937 -18.578 9.094 1 98.38 141 PHE B C 1
ATOM 3724 O O . PHE B 1 141 ? 1.225 -19.109 9.953 1 98.38 141 PHE B O 1
ATOM 3731 N N . ALA B 1 142 ? 3.176 -18.125 9.297 1 97.81 142 ALA B N 1
ATOM 3732 C CA . ALA B 1 142 ? 3.846 -18.344 10.578 1 97.81 142 ALA B CA 1
ATOM 3733 C C . ALA B 1 142 ? 3.115 -17.641 11.711 1 97.81 142 ALA B C 1
ATOM 3735 O O . ALA B 1 142 ? 3.145 -18.094 12.859 1 97.81 142 ALA B O 1
ATOM 3736 N N . LYS B 1 143 ? 2.381 -16.609 11.383 1 96.5 143 LYS B N 1
ATOM 3737 C CA . LYS B 1 143 ? 1.664 -15.828 12.383 1 96.5 143 LYS B CA 1
ATOM 3738 C C . LYS B 1 143 ? 0.199 -16.25 12.461 1 96.5 143 LYS B C 1
ATOM 3740 O O . LYS B 1 143 ? -0.627 -15.523 13.023 1 96.5 143 LYS B O 1
ATOM 3745 N N . GLY B 1 144 ? -0.139 -17.312 11.859 1 96.69 144 GLY B N 1
ATOM 3746 C CA . GLY B 1 144 ? -1.46 -17.906 12 1 96.69 144 GLY B CA 1
ATOM 3747 C C . GLY B 1 144 ? -2.445 -17.422 10.953 1 96.69 144 GLY B C 1
ATOM 3748 O O . GLY B 1 144 ? -3.627 -17.766 11 1 96.69 144 GLY B O 1
ATOM 3749 N N . GLY B 1 145 ? -1.947 -16.625 10.031 1 97.06 145 GLY B N 1
ATOM 3750 C CA . GLY B 1 145 ? -2.781 -16.141 8.938 1 97.06 145 GLY B CA 1
ATOM 3751 C C . GLY B 1 145 ? -2.496 -16.828 7.621 1 97.06 145 GLY B C 1
ATOM 3752 O O . GLY B 1 145 ? -2.057 -17.984 7.594 1 97.06 145 GLY B O 1
ATOM 3753 N N . GLY B 1 146 ? -2.846 -16.188 6.566 1 97.69 146 GLY B N 1
ATOM 3754 C CA . GLY B 1 146 ? -2.639 -16.656 5.207 1 97.69 146 GLY B CA 1
ATOM 3755 C C . GLY B 1 146 ? -2.982 -15.617 4.156 1 97.69 146 GLY B C 1
ATOM 3756 O O . GLY B 1 146 ? -3.678 -14.641 4.445 1 97.69 146 GLY B O 1
ATOM 3757 N N . VAL B 1 147 ? -2.465 -15.781 2.975 1 97.75 147 VAL B N 1
ATOM 3758 C CA . VAL B 1 147 ? -2.791 -14.898 1.862 1 97.75 147 VAL B CA 1
ATOM 3759 C C . VAL B 1 147 ? -3.721 -15.609 0.885 1 97.75 147 VAL B C 1
ATOM 3761 O O . VAL B 1 147 ? -3.656 -16.828 0.741 1 97.75 147 VAL B O 1
ATOM 3764 N N . PRO B 1 148 ? -4.594 -14.891 0.19 1 97.81 148 PRO B N 1
ATOM 3765 C CA . PRO B 1 148 ? -5.465 -15.523 -0.806 1 97.81 148 PRO B CA 1
ATOM 3766 C C . PRO B 1 148 ? -4.684 -16.172 -1.944 1 97.81 148 PRO B C 1
ATOM 3768 O O . PRO B 1 148 ? -3.527 -15.82 -2.188 1 97.81 148 PRO B O 1
ATOM 3771 N N . ALA B 1 149 ? -5.375 -17.078 -2.588 1 98.69 149 ALA B N 1
ATOM 3772 C CA . ALA B 1 149 ? -4.742 -17.734 -3.732 1 98.69 149 ALA B CA 1
ATOM 3773 C C . ALA B 1 149 ? -5.777 -18.109 -4.789 1 98.69 149 ALA B C 1
ATOM 3775 O O . ALA B 1 149 ? -6.98 -18.062 -4.531 1 98.69 149 ALA B O 1
ATOM 3776 N N . LEU B 1 150 ? -5.301 -18.344 -5.953 1 98.75 150 LEU B N 1
ATOM 3777 C CA . LEU B 1 150 ? -6.07 -18.953 -7.027 1 98.75 150 LEU B CA 1
ATOM 3778 C C . LEU B 1 150 ? -5.629 -20.406 -7.262 1 98.75 150 LEU B C 1
ATOM 3780 O O . LEU B 1 150 ? -4.449 -20.734 -7.102 1 98.75 150 LEU B O 1
ATOM 3784 N N . VAL B 1 151 ? -6.566 -21.234 -7.602 1 98.81 151 VAL B N 1
ATOM 3785 C CA . VAL B 1 151 ? -6.234 -22.609 -8 1 98.81 151 VAL B CA 1
ATOM 3786 C C . VAL B 1 151 ? -6.777 -22.875 -9.398 1 98.81 151 VAL B C 1
ATOM 3788 O O . VAL B 1 151 ? -7.793 -22.312 -9.805 1 98.81 151 VAL B O 1
ATOM 3791 N N . ALA B 1 152 ? -6.113 -23.688 -10.102 1 98.81 152 ALA B N 1
ATOM 3792 C CA . ALA B 1 152 ? -6.535 -24.062 -11.445 1 98.81 152 ALA B CA 1
ATOM 3793 C C . ALA B 1 152 ? -6.035 -25.469 -11.797 1 98.81 152 ALA B C 1
ATOM 3795 O O . ALA B 1 152 ? -4.941 -25.859 -11.391 1 98.81 152 ALA B O 1
ATOM 3796 N N . THR B 1 153 ? -6.82 -26.234 -12.539 1 98.75 153 THR B N 1
ATOM 3797 C CA . THR B 1 153 ? -6.441 -27.531 -13.086 1 98.75 153 THR B CA 1
ATOM 3798 C C . THR B 1 153 ? -6.258 -27.438 -14.602 1 98.75 153 THR B C 1
ATOM 3800 O O . THR B 1 153 ? -7.113 -26.906 -15.305 1 98.75 153 THR B O 1
ATOM 3803 N N . TYR B 1 154 ? -5.109 -27.828 -15.078 1 98.75 154 TYR B N 1
ATOM 3804 C CA . TYR B 1 154 ? -4.867 -27.922 -16.516 1 98.75 154 TYR B CA 1
ATOM 3805 C C . TYR B 1 154 ? -5.191 -29.312 -17.031 1 98.75 154 TYR B C 1
ATOM 3807 O O . TYR B 1 154 ? -5.785 -29.453 -18.109 1 98.75 154 TYR B O 1
ATOM 3815 N N . GLN B 1 155 ? -4.75 -30.375 -16.297 1 98.62 155 GLN B N 1
ATOM 3816 C CA . GLN B 1 155 ? -4.922 -31.781 -16.641 1 98.62 155 GLN B CA 1
ATOM 3817 C C . GLN B 1 155 ? -5.297 -32.594 -15.406 1 98.62 155 GLN B C 1
ATOM 3819 O O . GLN B 1 155 ? -4.617 -32.531 -14.383 1 98.62 155 GLN B O 1
ATOM 3824 N N . ASP B 1 156 ? -6.375 -33.344 -15.469 1 98.56 156 ASP B N 1
ATOM 3825 C CA . ASP B 1 156 ? -6.902 -34.156 -14.367 1 98.56 156 ASP B CA 1
ATOM 3826 C C . ASP B 1 156 ? -6.926 -35.625 -14.727 1 98.56 156 ASP B C 1
ATOM 3828 O O . ASP B 1 156 ? -7.992 -36.219 -14.945 1 98.56 156 ASP B O 1
ATOM 3832 N N . HIS B 1 157 ? -5.766 -36.219 -14.672 1 98.19 157 HIS B N 1
ATOM 3833 C CA . HIS B 1 157 ? -5.637 -37.656 -15 1 98.19 157 HIS B CA 1
ATOM 3834 C C . HIS B 1 157 ? -6.27 -38.531 -13.93 1 98.19 157 HIS B C 1
ATOM 3836 O O . HIS B 1 157 ? -6.914 -39.531 -14.242 1 98.19 157 HIS B O 1
ATOM 3842 N N . SER B 1 158 ? -6.117 -38.156 -12.703 1 97.5 158 SER B N 1
ATOM 3843 C CA . SER B 1 158 ? -6.535 -39 -11.578 1 97.5 158 SER B CA 1
ATOM 3844 C C . SER B 1 158 ? -8.008 -38.781 -11.242 1 97.5 158 SER B C 1
ATOM 3846 O O . SER B 1 158 ? -8.617 -39.594 -10.539 1 97.5 158 SER B O 1
ATOM 3848 N N . GLY B 1 159 ? -8.547 -37.688 -11.664 1 98.06 159 GLY B N 1
ATOM 3849 C CA . GLY B 1 159 ? -9.883 -37.281 -11.266 1 98.06 159 GLY B CA 1
ATOM 3850 C C . GLY B 1 159 ? -9.914 -36.5 -9.953 1 98.06 159 GLY B C 1
ATOM 3851 O O . GLY B 1 159 ? -10.984 -36.156 -9.469 1 98.06 159 GLY B O 1
ATOM 3852 N N . LYS B 1 160 ? -8.719 -36.188 -9.398 1 98.25 160 LYS B N 1
ATOM 3853 C CA . LYS B 1 160 ? -8.656 -35.562 -8.086 1 98.25 160 LYS B CA 1
ATOM 3854 C C . LYS B 1 160 ? -7.754 -34.312 -8.109 1 98.25 160 LYS B C 1
ATOM 3856 O O . LYS B 1 160 ? -7.293 -33.875 -7.066 1 98.25 160 LYS B O 1
ATOM 3861 N N . ALA B 1 161 ? -7.496 -33.844 -9.297 1 98.62 161 ALA B N 1
ATOM 3862 C CA . ALA B 1 161 ? -6.52 -32.75 -9.438 1 98.62 161 ALA B CA 1
ATOM 3863 C C . ALA B 1 161 ? -6.945 -31.516 -8.664 1 98.62 161 ALA B C 1
ATOM 3865 O O . ALA B 1 161 ? -6.125 -30.891 -7.988 1 98.62 161 ALA B O 1
ATOM 3866 N N . LEU B 1 162 ? -8.258 -31.156 -8.734 1 98.56 162 LEU B N 1
ATOM 3867 C CA . LEU B 1 162 ? -8.727 -29.969 -8.023 1 98.56 162 LEU B CA 1
ATOM 3868 C C . LEU B 1 162 ? -8.633 -30.172 -6.512 1 98.56 162 LEU B C 1
ATOM 3870 O O . LEU B 1 162 ? -8.242 -29.266 -5.785 1 98.56 162 LEU B O 1
ATOM 3874 N N . GLN B 1 163 ? -9 -31.344 -6.035 1 98.69 163 GLN B N 1
ATOM 3875 C CA . GLN B 1 163 ? -8.906 -31.641 -4.609 1 98.69 163 GLN B CA 1
ATOM 3876 C C . GLN B 1 163 ? -7.473 -31.547 -4.113 1 98.69 163 GLN B C 1
ATOM 3878 O O . GLN B 1 163 ? -7.219 -31.031 -3.021 1 98.69 163 GLN B O 1
ATOM 3883 N N . LYS B 1 164 ? -6.578 -32.062 -4.945 1 98.88 164 LYS B N 1
ATOM 3884 C CA . LYS B 1 164 ? -5.16 -31.969 -4.598 1 98.88 164 LYS B CA 1
ATOM 3885 C C . LYS B 1 164 ? -4.676 -30.531 -4.582 1 98.88 164 LYS B C 1
ATOM 3887 O O . LYS B 1 164 ? -3.934 -30.125 -3.684 1 98.88 164 LYS B O 1
ATOM 3892 N N . ALA B 1 165 ? -5.129 -29.719 -5.559 1 98.88 165 ALA B N 1
ATOM 3893 C CA . ALA B 1 165 ? -4.766 -28.297 -5.617 1 98.88 165 ALA B CA 1
ATOM 3894 C C . ALA B 1 165 ? -5.234 -27.562 -4.367 1 98.88 165 ALA B C 1
ATOM 3896 O O . ALA B 1 165 ? -4.477 -26.797 -3.77 1 98.88 165 ALA B O 1
ATOM 3897 N N . LEU B 1 166 ? -6.461 -27.828 -3.975 1 98.88 166 LEU B N 1
ATOM 3898 C CA . LEU B 1 166 ? -7.035 -27.188 -2.795 1 98.88 166 LEU B CA 1
ATOM 3899 C C . LEU B 1 166 ? -6.312 -27.641 -1.529 1 98.88 166 LEU B C 1
ATOM 3901 O O . LEU B 1 166 ? -6.09 -26.844 -0.62 1 98.88 166 LEU B O 1
ATOM 3905 N N . ALA B 1 167 ? -5.949 -28.922 -1.506 1 98.94 167 ALA B N 1
ATOM 3906 C CA . ALA B 1 167 ? -5.223 -29.422 -0.347 1 98.94 167 ALA B CA 1
ATOM 3907 C C . ALA B 1 167 ? -3.863 -28.75 -0.211 1 98.94 167 ALA B C 1
ATOM 3909 O O . ALA B 1 167 ? -3.449 -28.391 0.895 1 98.94 167 ALA B O 1
ATOM 3910 N N . VAL B 1 168 ? -3.145 -28.562 -1.331 1 98.94 168 VAL B N 1
ATOM 3911 C CA . VAL B 1 168 ? -1.873 -27.844 -1.3 1 98.94 168 VAL B CA 1
ATOM 3912 C C . VAL B 1 168 ? -2.102 -26.406 -0.87 1 98.94 168 VAL B C 1
ATOM 3914 O O . VAL B 1 168 ? -1.332 -25.859 -0.076 1 98.94 168 VAL B O 1
ATOM 3917 N N . ALA B 1 169 ? -3.174 -25.766 -1.359 1 98.94 169 ALA B N 1
ATOM 3918 C CA . ALA B 1 169 ? -3.514 -24.391 -0.967 1 98.94 169 ALA B CA 1
ATOM 3919 C C . ALA B 1 169 ? -3.723 -24.297 0.541 1 98.94 169 ALA B C 1
ATOM 3921 O O . ALA B 1 169 ? -3.258 -23.344 1.176 1 98.94 169 ALA B O 1
ATOM 3922 N N . LYS B 1 170 ? -4.395 -25.281 1.106 1 98.81 170 LYS B N 1
ATOM 3923 C CA . LYS B 1 170 ? -4.609 -25.312 2.551 1 98.81 170 LYS B CA 1
ATOM 3924 C C . LYS B 1 170 ? -3.291 -25.484 3.299 1 98.81 170 LYS B C 1
ATOM 3926 O O . LYS B 1 170 ? -3.043 -24.812 4.293 1 98.81 170 LYS B O 1
ATOM 3931 N N . ALA B 1 171 ? -2.49 -26.375 2.771 1 98.88 171 ALA B N 1
ATOM 3932 C CA . ALA B 1 171 ? -1.228 -26.688 3.436 1 98.88 171 ALA B CA 1
ATOM 3933 C C . ALA B 1 171 ? -0.308 -25.469 3.471 1 98.88 171 ALA B C 1
ATOM 3935 O O . ALA B 1 171 ? 0.473 -25.297 4.41 1 98.88 171 ALA B O 1
ATOM 3936 N N . ILE B 1 172 ? -0.444 -24.547 2.506 1 98.88 172 ILE B N 1
ATOM 3937 C CA . ILE B 1 172 ? 0.432 -23.375 2.516 1 98.88 172 ILE B CA 1
ATOM 3938 C C . ILE B 1 172 ? -0.287 -22.203 3.166 1 98.88 172 ILE B C 1
ATOM 3940 O O . ILE B 1 172 ? 0.22 -21.078 3.158 1 98.88 172 ILE B O 1
ATOM 3944 N N . GLY B 1 173 ? -1.469 -22.391 3.652 1 98.5 173 GLY B N 1
ATOM 3945 C CA . GLY B 1 173 ? -2.158 -21.422 4.484 1 98.5 173 GLY B CA 1
ATOM 3946 C C . GLY B 1 173 ? -3.146 -20.562 3.713 1 98.5 173 GLY B C 1
ATOM 3947 O O . GLY B 1 173 ? -3.873 -19.766 4.301 1 98.5 173 GLY B O 1
ATOM 3948 N N . ALA B 1 174 ? -3.34 -20.766 2.434 1 98.75 174 ALA B N 1
ATOM 3949 C CA . ALA B 1 174 ? -4.09 -19.844 1.575 1 98.75 174 ALA B CA 1
ATOM 3950 C C . ALA B 1 174 ? -5.582 -19.922 1.872 1 98.75 174 ALA B C 1
ATOM 3952 O O . ALA B 1 174 ? -6.293 -18.922 1.75 1 98.75 174 ALA B O 1
ATOM 3953 N N . THR B 1 175 ? -6.094 -21.062 2.316 1 98.56 175 THR B N 1
ATOM 3954 C CA . THR B 1 175 ? -7.527 -21.219 2.533 1 98.56 175 THR B CA 1
ATOM 3955 C C . THR B 1 175 ? -7.98 -20.438 3.756 1 98.56 175 THR B C 1
ATOM 3957 O O . THR B 1 175 ? -9.18 -20.25 3.973 1 98.56 175 THR B O 1
ATOM 3960 N N . ARG B 1 176 ? -7.031 -19.938 4.52 1 97.75 176 ARG B N 1
ATOM 3961 C CA . ARG B 1 176 ? -7.355 -19.078 5.645 1 97.75 176 ARG B CA 1
ATOM 3962 C C . ARG B 1 176 ? -7.84 -17.719 5.164 1 97.75 176 ARG B C 1
ATOM 3964 O O . ARG B 1 176 ? -8.508 -16.984 5.902 1 97.75 176 ARG B O 1
ATOM 3971 N N . ALA B 1 177 ? -7.477 -17.359 3.912 1 97.38 177 ALA B N 1
ATOM 3972 C CA . ALA B 1 177 ? -7.801 -16.047 3.361 1 97.38 177 ALA B CA 1
ATOM 3973 C C . ALA B 1 177 ? -8.633 -16.172 2.086 1 97.38 177 ALA B C 1
ATOM 3975 O O . ALA B 1 177 ? -8.906 -15.172 1.415 1 97.38 177 ALA B O 1
ATOM 3976 N N . GLY B 1 178 ? -8.984 -17.391 1.765 1 97.12 178 GLY B N 1
ATOM 3977 C CA . GLY B 1 178 ? -9.859 -17.625 0.628 1 97.12 178 GLY B CA 1
ATOM 3978 C C . GLY B 1 178 ? -9.117 -18.031 -0.63 1 97.12 178 GLY B C 1
ATOM 3979 O O . GLY B 1 178 ? -8.07 -17.453 -0.948 1 97.12 178 GLY B O 1
ATOM 3980 N N . VAL B 1 179 ? -9.648 -19.047 -1.291 1 98.5 179 VAL B N 1
ATOM 3981 C CA . VAL B 1 179 ? -9.086 -19.562 -2.531 1 98.5 179 VAL B CA 1
ATOM 3982 C C . VAL B 1 179 ? -10.156 -19.609 -3.611 1 98.5 179 VAL B C 1
ATOM 3984 O O . VAL B 1 179 ? -11.273 -20.078 -3.367 1 98.5 179 VAL B O 1
ATOM 3987 N N . ILE B 1 180 ? -9.805 -19.109 -4.781 1 98.25 180 ILE B N 1
ATOM 3988 C CA . ILE B 1 180 ? -10.766 -19.062 -5.879 1 98.25 180 ILE B CA 1
ATOM 3989 C C . ILE B 1 180 ? -10.273 -19.922 -7.031 1 98.25 180 ILE B C 1
ATOM 3991 O O . ILE B 1 180 ? -9.078 -19.938 -7.352 1 98.25 180 ILE B O 1
ATOM 3995 N N . GLU B 1 181 ? -11.188 -20.672 -7.555 1 98.25 181 GLU B N 1
ATOM 3996 C CA . GLU B 1 181 ? -10.883 -21.484 -8.727 1 98.25 181 GLU B CA 1
ATOM 3997 C C . GLU B 1 181 ? -10.867 -20.641 -10 1 98.25 181 GLU B C 1
ATOM 3999 O O . GLU B 1 181 ? -11.719 -19.766 -10.18 1 98.25 181 GLU B O 1
ATOM 4004 N N . THR B 1 182 ? -9.898 -20.812 -10.805 1 98.25 182 THR B N 1
ATOM 4005 C CA . THR B 1 182 ? -9.75 -20.172 -12.102 1 98.25 182 THR B CA 1
ATOM 4006 C C . THR B 1 182 ? -9.148 -21.125 -13.125 1 98.25 182 THR B C 1
ATOM 4008 O O . THR B 1 182 ? -9.336 -22.344 -13.023 1 98.25 182 THR B O 1
ATOM 4011 N N . THR B 1 183 ? -8.648 -20.672 -14.25 1 98.44 183 THR B N 1
ATOM 4012 C CA . THR B 1 183 ? -7.949 -21.484 -15.25 1 98.44 183 THR B CA 1
ATOM 4013 C C . THR B 1 183 ? -6.488 -21.047 -15.359 1 98.44 183 THR B C 1
ATOM 4015 O O . THR B 1 183 ? -6.117 -19.969 -14.906 1 98.44 183 THR B O 1
ATOM 4018 N N . PHE B 1 184 ? -5.691 -21.906 -15.945 1 98.75 184 PHE B N 1
ATOM 4019 C CA . PHE B 1 184 ? -4.301 -21.547 -16.188 1 98.75 184 PHE B CA 1
ATOM 4020 C C . PHE B 1 184 ? -4.219 -20.281 -17.047 1 98.75 184 PHE B C 1
ATOM 4022 O O . PHE B 1 184 ? -3.4 -19.391 -16.781 1 98.75 184 PHE B O 1
ATOM 4029 N N . LYS B 1 185 ? -5.051 -20.188 -18.031 1 98.69 185 LYS B N 1
ATOM 4030 C CA . LYS B 1 185 ? -5.098 -19.016 -18.906 1 98.69 185 LYS B CA 1
ATOM 4031 C C . LYS B 1 185 ? -5.445 -17.766 -18.109 1 98.69 185 LYS B C 1
ATOM 4033 O O . LYS B 1 185 ? -4.727 -16.766 -18.172 1 98.69 185 LYS B O 1
ATOM 4038 N N . GLU B 1 186 ? -6.496 -17.781 -17.391 1 98.69 186 GLU B N 1
ATOM 4039 C CA . GLU B 1 186 ? -6.973 -16.609 -16.656 1 98.69 186 GLU B CA 1
ATOM 4040 C C . GLU B 1 186 ? -5.961 -16.156 -15.609 1 98.69 186 GLU B C 1
ATOM 4042 O O . GLU B 1 186 ? -5.652 -14.969 -15.5 1 98.69 186 GLU B O 1
ATOM 4047 N N . GLU B 1 187 ? -5.465 -17.125 -14.836 1 98.75 187 GLU B N 1
ATOM 4048 C CA . GLU B 1 187 ? -4.473 -16.766 -13.82 1 98.75 187 GLU B CA 1
ATOM 4049 C C . GLU B 1 187 ? -3.238 -16.125 -14.453 1 98.75 187 GLU B C 1
ATOM 4051 O O . GLU B 1 187 ? -2.764 -15.094 -13.984 1 98.75 187 GLU B O 1
ATOM 4056 N N . THR B 1 188 ? -2.701 -16.703 -15.508 1 98.88 188 THR B N 1
ATOM 4057 C CA . THR B 1 188 ? -1.471 -16.219 -16.125 1 98.88 188 THR B CA 1
ATOM 4058 C C . THR B 1 188 ? -1.653 -14.797 -16.656 1 98.88 188 THR B C 1
ATOM 4060 O O . THR B 1 188 ? -0.828 -13.922 -16.391 1 98.88 188 THR B O 1
ATOM 4063 N N . GLU B 1 189 ? -2.738 -14.617 -17.359 1 98.88 189 GLU B N 1
ATOM 4064 C CA . GLU B 1 189 ? -2.965 -13.328 -18.016 1 98.88 189 GLU B CA 1
ATOM 4065 C C . GLU B 1 189 ? -3.227 -12.227 -16.984 1 98.88 189 GLU B C 1
ATOM 4067 O O . GLU B 1 189 ? -2.68 -11.133 -17.094 1 98.88 189 GLU B O 1
ATOM 4072 N N . THR B 1 190 ? -4.051 -12.508 -15.977 1 98.81 190 THR B N 1
ATOM 4073 C CA . THR B 1 190 ? -4.398 -11.484 -15 1 98.81 190 THR B CA 1
ATOM 4074 C C . THR B 1 190 ? -3.227 -11.211 -14.062 1 98.81 190 THR B C 1
ATOM 4076 O O . THR B 1 190 ? -3.01 -10.062 -13.648 1 98.81 190 THR B O 1
ATOM 4079 N N . ASP B 1 191 ? -2.426 -12.258 -13.758 1 98.62 191 ASP B N 1
ATOM 4080 C CA . ASP B 1 191 ? -1.254 -12.094 -12.906 1 98.62 191 ASP B CA 1
ATOM 4081 C C . ASP B 1 191 ? -0.198 -11.227 -13.578 1 98.62 191 ASP B C 1
ATOM 4083 O O . ASP B 1 191 ? 0.3 -10.266 -12.984 1 98.62 191 ASP B O 1
ATOM 4087 N N . LEU B 1 192 ? 0.156 -11.562 -14.852 1 98.81 192 LEU B N 1
ATOM 4088 C CA . LEU B 1 192 ? 1.111 -10.758 -15.609 1 98.81 192 LEU B CA 1
ATOM 4089 C C . LEU B 1 192 ? 0.632 -9.32 -15.734 1 98.81 192 LEU B C 1
ATOM 4091 O O . LEU B 1 192 ? 1.42 -8.383 -15.578 1 98.81 192 LEU B O 1
ATOM 4095 N N . PHE B 1 193 ? -0.645 -9.172 -15.992 1 98.94 193 PHE B N 1
ATOM 4096 C CA . PHE B 1 193 ? -1.234 -7.852 -16.172 1 98.94 193 PHE B CA 1
ATOM 4097 C C . PHE B 1 193 ? -1.102 -7.02 -14.906 1 98.94 193 PHE B C 1
ATOM 4099 O O . PHE B 1 193 ? -0.584 -5.902 -14.945 1 98.94 193 PHE B O 1
ATOM 4106 N N . GLY B 1 194 ? -1.521 -7.535 -13.758 1 98.69 194 GLY B N 1
ATOM 4107 C CA . GLY B 1 194 ? -1.466 -6.812 -12.5 1 98.69 194 GLY B CA 1
ATOM 4108 C C . GLY B 1 194 ? -0.061 -6.387 -12.117 1 98.69 194 GLY B C 1
ATOM 4109 O O . GLY B 1 194 ? 0.167 -5.23 -11.758 1 98.69 194 GLY B O 1
ATOM 4110 N N . GLU B 1 195 ? 0.894 -7.289 -12.227 1 98.06 195 GLU B N 1
ATOM 4111 C CA . GLU B 1 195 ? 2.277 -7.012 -11.859 1 98.06 195 GLU B CA 1
ATOM 4112 C C . GLU B 1 195 ? 2.873 -5.914 -12.734 1 98.06 195 GLU B C 1
ATOM 4114 O O . GLU B 1 195 ? 3.693 -5.117 -12.273 1 98.06 195 GLU B O 1
ATOM 4119 N N . GLN B 1 196 ? 2.439 -5.887 -14.008 1 98.69 196 GLN B N 1
ATOM 4120 C CA . GLN B 1 196 ? 2.967 -4.93 -14.969 1 98.69 196 GLN B CA 1
ATOM 4121 C C . GLN B 1 196 ? 2.346 -3.551 -14.773 1 98.69 196 GLN B C 1
ATOM 4123 O O . GLN B 1 196 ? 3.061 -2.561 -14.602 1 98.69 196 GLN B O 1
ATOM 4128 N N . VAL B 1 197 ? 1.01 -3.428 -14.656 1 98.81 197 VAL B N 1
ATOM 4129 C CA . VAL B 1 197 ? 0.371 -2.145 -14.922 1 98.81 197 VAL B CA 1
ATOM 4130 C C . VAL B 1 197 ? 0.119 -1.405 -13.609 1 98.81 197 VAL B C 1
ATOM 4132 O O . VAL B 1 197 ? 0.004 -0.177 -13.602 1 98.81 197 VAL B O 1
ATOM 4135 N N . ASP B 1 198 ? -0.099 -2.135 -12.5 1 97.44 198 ASP B N 1
ATOM 4136 C CA . ASP B 1 198 ? -0.313 -1.388 -11.266 1 97.44 198 ASP B CA 1
ATOM 4137 C C . ASP B 1 198 ? 0.553 -1.936 -10.133 1 97.44 198 ASP B C 1
ATOM 4139 O O . ASP B 1 198 ? 1.313 -1.191 -9.508 1 97.44 198 ASP B O 1
ATOM 4143 N N . LEU B 1 199 ? 0.593 -3.373 -10.078 1 97.19 199 LEU B N 1
ATOM 4144 C CA . LEU B 1 199 ? 1.456 -3.945 -9.047 1 97.19 199 LEU B CA 1
ATOM 4145 C C . LEU B 1 199 ? 2.922 -3.855 -9.461 1 97.19 199 LEU B C 1
ATOM 4147 O O . LEU B 1 199 ? 3.244 -3.928 -10.648 1 97.19 199 LEU B O 1
ATOM 4151 N N . VAL B 1 200 ? 3.893 -3.627 -8.695 1 97.75 200 VAL B N 1
ATOM 4152 C CA . VAL B 1 200 ? 5.336 -3.523 -8.898 1 97.75 200 VAL B CA 1
ATOM 4153 C C . VAL B 1 200 ? 5.641 -2.385 -9.867 1 97.75 200 VAL B C 1
ATOM 4155 O O . VAL B 1 200 ? 6.117 -1.322 -9.453 1 97.75 200 VAL B O 1
ATOM 4158 N N . GLY B 1 201 ? 5.156 -2.551 -11.328 1 98.44 201 GLY B N 1
ATOM 4159 C CA . GLY B 1 201 ? 5.516 -1.576 -12.344 1 98.44 201 GLY B CA 1
ATOM 4160 C C . GLY B 1 201 ? 4.828 -0.236 -12.156 1 98.44 201 GLY B C 1
ATOM 4161 O O . GLY B 1 201 ? 5.492 0.785 -11.961 1 98.44 201 GLY B O 1
ATOM 4162 N N . GLY B 1 202 ? 3.482 -0.201 -12.305 1 98.69 202 GLY B N 1
ATOM 4163 C CA . GLY B 1 202 ? 2.719 1.036 -12.273 1 98.69 202 GLY B CA 1
ATOM 4164 C C . GLY B 1 202 ? 2.91 1.823 -10.984 1 98.69 202 GLY B C 1
ATOM 4165 O O . GLY B 1 202 ? 3.219 3.016 -11.023 1 98.69 202 GLY B O 1
ATOM 4166 N N . VAL B 1 203 ? 2.785 1.179 -9.836 1 98.81 203 VAL B N 1
ATOM 4167 C CA . VAL B 1 203 ? 2.816 1.885 -8.555 1 98.81 203 VAL B CA 1
ATOM 4168 C C . VAL B 1 203 ? 4.234 2.373 -8.273 1 98.81 203 VAL B C 1
ATOM 4170 O O . VAL B 1 203 ? 4.426 3.473 -7.746 1 98.81 203 VAL B O 1
ATOM 4173 N N . MET B 1 204 ? 5.277 1.58 -8.586 1 98.75 204 MET B N 1
ATOM 4174 C CA . MET B 1 204 ? 6.66 2.016 -8.398 1 98.75 204 MET B CA 1
ATOM 4175 C C . MET B 1 204 ? 6.957 3.26 -9.227 1 98.75 204 MET B C 1
ATOM 4177 O O . MET B 1 204 ? 7.5 4.238 -8.719 1 98.75 204 MET B O 1
ATOM 4181 N N . GLN B 1 205 ? 6.578 3.197 -10.523 1 98.81 205 GLN B N 1
ATOM 4182 C CA . GLN B 1 205 ? 6.855 4.328 -11.398 1 98.81 205 GLN B CA 1
ATOM 4183 C C . GLN B 1 205 ? 6.062 5.559 -10.977 1 98.81 205 GLN B C 1
ATOM 4185 O O . GLN B 1 205 ? 6.551 6.688 -11.086 1 98.81 205 GLN B O 1
ATOM 4190 N N . LEU B 1 206 ? 4.785 5.355 -10.555 1 98.94 206 LEU B N 1
ATOM 4191 C CA . LEU B 1 206 ? 3.941 6.441 -10.062 1 98.94 206 LEU B CA 1
ATOM 4192 C C . LEU B 1 206 ? 4.602 7.156 -8.891 1 98.94 206 LEU B C 1
ATOM 4194 O O . LEU B 1 206 ? 4.703 8.383 -8.891 1 98.94 206 LEU B O 1
ATOM 4198 N N . MET B 1 207 ? 5.098 6.449 -7.875 1 98.88 207 MET B N 1
ATOM 4199 C CA . MET B 1 207 ? 5.746 7.02 -6.699 1 98.88 207 MET B CA 1
ATOM 4200 C C . MET B 1 207 ? 7.051 7.707 -7.074 1 98.88 207 MET B C 1
ATOM 4202 O O . MET B 1 207 ? 7.359 8.789 -6.57 1 98.88 207 MET B O 1
ATOM 4206 N N . ARG B 1 208 ? 7.828 7.07 -8 1 98.81 208 ARG B N 1
ATOM 4207 C CA . ARG B 1 208 ? 9.109 7.637 -8.398 1 98.81 208 ARG B CA 1
ATOM 4208 C C . ARG B 1 208 ? 8.922 8.961 -9.125 1 98.81 208 ARG B C 1
ATOM 4210 O O . ARG B 1 208 ? 9.617 9.938 -8.844 1 98.81 208 ARG B O 1
ATOM 4217 N N . TYR B 1 209 ? 7.926 9.016 -10.078 1 98.88 209 TYR B N 1
ATOM 4218 C CA . TYR B 1 209 ? 7.652 10.25 -10.797 1 98.88 209 TYR B CA 1
ATOM 4219 C C . TYR B 1 209 ? 7.176 11.344 -9.852 1 98.88 209 TYR B C 1
ATOM 4221 O O . TYR B 1 209 ? 7.551 12.508 -9.992 1 98.88 209 TYR B O 1
ATOM 4229 N N . ALA B 1 210 ? 6.32 11 -8.875 1 98.94 210 ALA B N 1
ATOM 4230 C CA . ALA B 1 210 ? 5.844 11.984 -7.902 1 98.94 210 ALA B CA 1
ATOM 4231 C C . ALA B 1 210 ? 7.004 12.555 -7.09 1 98.94 210 ALA B C 1
ATOM 4233 O O . ALA B 1 210 ? 7.141 13.773 -6.965 1 98.94 210 ALA B O 1
ATOM 4234 N N . PHE B 1 211 ? 7.879 11.672 -6.562 1 98.94 211 PHE B N 1
ATOM 4235 C CA . PHE B 1 211 ? 9.055 12.086 -5.809 1 98.94 211 PHE B CA 1
ATOM 4236 C C . PHE B 1 211 ? 9.953 12.984 -6.652 1 98.94 211 PHE B C 1
ATOM 4238 O O . PHE B 1 211 ? 10.359 14.062 -6.207 1 98.94 211 PHE B O 1
ATOM 4245 N N . GLN B 1 212 ? 10.227 12.547 -7.887 1 98.88 212 GLN B N 1
ATOM 4246 C CA . GLN B 1 212 ? 11.141 13.266 -8.773 1 98.88 212 GLN B CA 1
ATOM 4247 C C . GLN B 1 212 ? 10.586 14.648 -9.117 1 98.88 212 GLN B C 1
ATOM 4249 O O . GLN B 1 212 ? 11.336 15.625 -9.188 1 98.88 212 GLN B O 1
ATOM 4254 N N . THR B 1 213 ? 9.266 14.719 -9.328 1 98.94 213 THR B N 1
ATOM 4255 C CA . THR B 1 213 ? 8.641 16 -9.656 1 98.94 213 THR B CA 1
ATOM 4256 C C . THR B 1 213 ? 8.867 17.016 -8.531 1 98.94 213 THR B C 1
ATOM 4258 O O . THR B 1 213 ? 9.227 18.156 -8.797 1 98.94 213 THR B O 1
ATOM 4261 N N . LEU B 1 214 ? 8.734 16.594 -7.262 1 98.94 214 LEU B N 1
ATOM 4262 C CA . LEU B 1 214 ? 8.922 17.484 -6.125 1 98.94 214 LEU B CA 1
ATOM 4263 C C . LEU B 1 214 ? 10.391 17.891 -5.988 1 98.94 214 LEU B C 1
ATOM 4265 O O . LEU B 1 214 ? 10.703 19.062 -5.816 1 98.94 214 LEU B O 1
ATOM 4269 N N . VAL B 1 215 ? 11.305 16.906 -6.109 1 98.81 215 VAL B N 1
ATOM 4270 C CA . VAL B 1 215 ? 12.734 17.172 -5.918 1 98.81 215 VAL B CA 1
ATOM 4271 C C . VAL B 1 215 ? 13.242 18.078 -7.035 1 98.81 215 VAL B C 1
ATOM 4273 O O . VAL B 1 215 ? 14.008 19.016 -6.781 1 98.81 215 VAL B O 1
ATOM 4276 N N . GLU B 1 216 ? 12.789 17.828 -8.281 1 98.75 216 GLU B N 1
ATOM 4277 C CA . GLU B 1 216 ? 13.18 18.656 -9.414 1 98.75 216 GLU B CA 1
ATOM 4278 C C . GLU B 1 216 ? 12.672 20.094 -9.258 1 98.75 216 GLU B C 1
ATOM 4280 O O . GLU B 1 216 ? 13.273 21.031 -9.781 1 98.75 216 GLU B O 1
ATOM 4285 N N . ALA B 1 217 ? 11.57 20.281 -8.531 1 98.75 217 ALA B N 1
ATOM 4286 C CA . ALA B 1 217 ? 10.984 21.594 -8.305 1 98.75 217 ALA B CA 1
ATOM 4287 C C . ALA B 1 217 ? 11.633 22.297 -7.117 1 98.75 217 ALA B C 1
ATOM 4289 O O . ALA B 1 217 ? 11.281 23.438 -6.793 1 98.75 217 ALA B O 1
ATOM 4290 N N . GLY B 1 218 ? 12.547 21.656 -6.367 1 98.44 218 GLY B N 1
ATOM 4291 C CA . GLY B 1 218 ? 13.367 22.328 -5.371 1 98.44 218 GLY B CA 1
ATOM 4292 C C . GLY B 1 218 ? 12.961 22 -3.945 1 98.44 218 GLY B C 1
ATOM 4293 O O . GLY B 1 218 ? 13.492 22.578 -2.996 1 98.44 218 GLY B O 1
ATOM 4294 N N . TYR B 1 219 ? 12.109 21.047 -3.748 1 98.5 219 TYR B N 1
ATOM 4295 C CA . TYR B 1 219 ? 11.703 20.688 -2.395 1 98.5 219 TYR B CA 1
ATOM 4296 C C . TYR B 1 219 ? 12.719 19.75 -1.756 1 98.5 219 TYR B C 1
ATOM 4298 O O . TYR B 1 219 ? 13.461 19.047 -2.457 1 98.5 219 TYR B O 1
ATOM 4306 N N . GLN B 1 220 ? 12.727 19.75 -0.38 1 98 220 GLN B N 1
ATOM 4307 C CA . GLN B 1 220 ? 13.609 18.844 0.345 1 98 220 GLN B CA 1
ATOM 4308 C C . GLN B 1 220 ? 13.312 17.391 -0.001 1 98 220 GLN B C 1
ATOM 4310 O O . GLN B 1 220 ? 12.164 16.953 0.067 1 98 220 GLN B O 1
ATOM 4315 N N . PRO B 1 221 ? 14.352 16.609 -0.365 1 98.25 221 PRO B N 1
ATOM 4316 C CA . PRO B 1 221 ? 14.133 15.203 -0.732 1 98.25 221 PRO B CA 1
ATOM 4317 C C . PRO B 1 221 ? 13.461 14.398 0.377 1 98.25 221 PRO B C 1
ATOM 4319 O O . PRO B 1 221 ? 12.625 13.539 0.098 1 98.25 221 PRO B O 1
ATOM 4322 N N . GLU B 1 222 ? 13.781 14.641 1.65 1 97.94 222 GLU B N 1
ATOM 4323 C CA . GLU B 1 222 ? 13.188 13.922 2.771 1 97.94 222 GLU B CA 1
ATOM 4324 C C . GLU B 1 222 ? 11.688 14.211 2.881 1 97.94 222 GLU B C 1
ATOM 4326 O O . GLU B 1 222 ? 10.898 13.312 3.162 1 97.94 222 GLU B O 1
ATOM 4331 N N . VAL B 1 223 ? 11.305 15.484 2.639 1 98.06 223 VAL B N 1
ATOM 4332 C CA . VAL B 1 223 ? 9.898 15.867 2.654 1 98.06 223 VAL B CA 1
ATOM 4333 C C . VAL B 1 223 ? 9.172 15.195 1.489 1 98.06 223 VAL B C 1
ATOM 4335 O O . VAL B 1 223 ? 8.078 14.648 1.663 1 98.06 223 VAL B O 1
ATOM 4338 N N . ALA B 1 224 ? 9.82 15.25 0.309 1 98.5 224 ALA B N 1
ATOM 4339 C CA . ALA B 1 224 ? 9.25 14.586 -0.862 1 98.5 224 ALA B CA 1
ATOM 4340 C C . ALA B 1 224 ? 9.031 13.102 -0.604 1 98.5 224 ALA B C 1
ATOM 4342 O O . ALA B 1 224 ? 8.016 12.531 -1.012 1 98.5 224 ALA B O 1
ATOM 4343 N N . TYR B 1 225 ? 9.977 12.453 0.056 1 98.19 225 TYR B N 1
ATOM 4344 C CA . TYR B 1 225 ? 9.898 11.023 0.346 1 98.19 225 TYR B CA 1
ATOM 4345 C C . TYR B 1 225 ? 8.703 10.719 1.247 1 98.19 225 TYR B C 1
ATOM 4347 O O . TYR B 1 225 ? 7.941 9.789 0.979 1 98.19 225 TYR B O 1
ATOM 4355 N N . PHE B 1 226 ? 8.469 11.484 2.275 1 96.81 226 PHE B N 1
ATOM 4356 C CA . PHE B 1 226 ? 7.348 11.266 3.188 1 96.81 226 PHE B CA 1
ATOM 4357 C C . PHE B 1 226 ? 6.02 11.453 2.471 1 96.81 226 PHE B C 1
ATOM 4359 O O . PHE B 1 226 ? 5.086 10.672 2.666 1 96.81 226 PHE B O 1
ATOM 4366 N N . GLU B 1 227 ? 6 12.438 1.554 1 97.31 227 GLU B N 1
ATOM 4367 C CA . GLU B 1 227 ? 4.742 12.883 0.966 1 97.31 227 GLU B CA 1
ATOM 4368 C C . GLU B 1 227 ? 4.332 11.992 -0.205 1 97.31 227 GLU B C 1
ATOM 4370 O O . GLU B 1 227 ? 3.178 12.008 -0.632 1 97.31 227 GLU B O 1
ATOM 4375 N N . THR B 1 228 ? 5.297 11.219 -0.795 1 98.5 228 THR B N 1
ATOM 4376 C CA . THR B 1 228 ? 4.953 10.555 -2.051 1 98.5 228 THR B CA 1
ATOM 4377 C C . THR B 1 228 ? 5.238 9.062 -1.971 1 98.5 228 THR B C 1
ATOM 4379 O O . THR B 1 228 ? 4.75 8.281 -2.795 1 98.5 228 THR B O 1
ATOM 4382 N N . ILE B 1 229 ? 6.09 8.641 -1.025 1 98.56 229 ILE B N 1
ATOM 4383 C CA . ILE B 1 229 ? 6.488 7.242 -0.984 1 98.56 229 ILE B CA 1
ATOM 4384 C C . ILE B 1 229 ? 6.109 6.637 0.367 1 98.56 229 ILE B C 1
ATOM 4386 O O . ILE B 1 229 ? 5.359 5.66 0.43 1 98.56 229 ILE B O 1
ATOM 4390 N N . ASN B 1 230 ? 6.465 7.27 1.462 1 97.44 230 ASN B N 1
ATOM 4391 C CA . ASN B 1 230 ? 6.262 6.699 2.789 1 97.44 230 ASN B CA 1
ATOM 4392 C C . ASN B 1 230 ? 4.781 6.566 3.125 1 97.44 230 ASN B C 1
ATOM 4394 O O . ASN B 1 230 ? 4.348 5.535 3.645 1 97.44 230 ASN B O 1
ATOM 4398 N N . GLU B 1 231 ? 4.016 7.594 2.814 1 97.12 231 GLU B N 1
ATOM 4399 C CA . GLU B 1 231 ? 2.617 7.641 3.229 1 97.12 231 GLU B CA 1
ATOM 4400 C C . GLU B 1 231 ? 1.763 6.691 2.393 1 97.12 231 GLU B C 1
ATOM 4402 O O . GLU B 1 231 ? 0.614 6.414 2.742 1 97.12 231 GLU B O 1
ATOM 4407 N N . MET B 1 232 ? 2.297 6.16 1.264 1 98.31 232 MET B N 1
ATOM 4408 C CA . MET B 1 232 ? 1.547 5.258 0.396 1 98.31 232 MET B CA 1
ATOM 4409 C C . MET B 1 232 ? 1.083 4.023 1.165 1 98.31 232 MET B C 1
ATOM 4411 O O . MET B 1 232 ? -0.038 3.551 0.971 1 98.31 232 MET B O 1
ATOM 4415 N N . LYS B 1 233 ? 1.943 3.49 2.039 1 97.44 233 LYS B N 1
ATOM 4416 C CA . LYS B 1 233 ? 1.616 2.301 2.82 1 97.44 233 LYS B CA 1
ATOM 4417 C C . LYS B 1 233 ? 0.336 2.506 3.625 1 97.44 233 LYS B C 1
ATOM 4419 O O . LYS B 1 233 ? -0.532 1.633 3.654 1 97.44 233 LYS B O 1
ATOM 4424 N N . LEU B 1 234 ? 0.16 3.648 4.23 1 96.25 234 LEU B N 1
ATOM 4425 C CA . LEU B 1 234 ? -0.96 3.9 5.133 1 96.25 234 LEU B CA 1
ATOM 4426 C C . LEU B 1 234 ? -2.258 4.07 4.352 1 96.25 234 LEU B C 1
ATOM 4428 O O . LEU B 1 234 ? -3.324 3.658 4.812 1 96.25 234 LEU B O 1
ATOM 4432 N N . ILE B 1 235 ? -2.146 4.684 3.133 1 97.75 235 ILE B N 1
ATOM 4433 C CA . ILE B 1 235 ? -3.299 4.836 2.252 1 97.75 235 ILE B CA 1
ATOM 4434 C C . ILE B 1 235 ? -3.766 3.467 1.767 1 97.75 235 ILE B C 1
ATOM 4436 O O . ILE B 1 235 ? -4.953 3.146 1.838 1 97.75 235 ILE B O 1
ATOM 4440 N N . VAL B 1 236 ? -2.84 2.639 1.348 1 98.25 236 VAL B N 1
ATOM 4441 C CA . VAL B 1 236 ? -3.156 1.332 0.779 1 98.25 236 VAL B CA 1
ATOM 4442 C C . VAL B 1 236 ? -3.629 0.388 1.883 1 98.25 236 VAL B C 1
ATOM 4444 O O . VAL B 1 236 ? -4.5 -0.454 1.658 1 98.25 236 VAL B O 1
ATOM 4447 N N . ASP B 1 237 ? -3.113 0.533 3.127 1 96.38 237 ASP B N 1
ATOM 4448 C CA . ASP B 1 237 ? -3.629 -0.229 4.258 1 96.38 237 ASP B CA 1
ATOM 4449 C C . ASP B 1 237 ? -5.121 0.023 4.453 1 96.38 237 ASP B C 1
ATOM 4451 O O . ASP B 1 237 ? -5.883 -0.905 4.742 1 96.38 237 ASP B O 1
ATOM 4455 N N . LEU B 1 238 ? -5.516 1.268 4.305 1 97.25 238 LEU B N 1
ATOM 4456 C CA . LEU B 1 238 ? -6.926 1.601 4.473 1 97.25 238 LEU B CA 1
ATOM 4457 C C . LEU B 1 238 ? -7.762 0.979 3.359 1 97.25 238 LEU B C 1
ATOM 4459 O O . LEU B 1 238 ? -8.867 0.491 3.607 1 97.25 238 LEU B O 1
ATOM 4463 N N . VAL B 1 239 ? -7.242 1.036 2.141 1 98.25 239 VAL B N 1
ATOM 4464 C CA . VAL B 1 239 ? -7.961 0.413 1.033 1 98.25 239 VAL B CA 1
ATOM 4465 C C . VAL B 1 239 ? -8.117 -1.083 1.296 1 98.25 239 VAL B C 1
ATOM 4467 O O . VAL B 1 239 ? -9.18 -1.653 1.058 1 98.25 239 VAL B O 1
ATOM 4470 N N . TYR B 1 240 ? -7.035 -1.74 1.776 1 97.38 240 TYR B N 1
ATOM 4471 C CA . TYR B 1 240 ? -7.031 -3.17 2.066 1 97.38 240 TYR B CA 1
ATOM 4472 C C . TYR B 1 240 ? -8.062 -3.514 3.129 1 97.38 240 TYR B C 1
ATOM 4474 O O . TYR B 1 240 ? -8.805 -4.488 2.99 1 97.38 240 TYR B O 1
ATOM 4482 N N . GLU B 1 241 ? -8.211 -2.676 4.145 1 96.44 241 GLU B N 1
ATOM 4483 C CA . GLU B 1 241 ? -9.023 -2.992 5.312 1 96.44 241 GLU B CA 1
ATOM 4484 C C . GLU B 1 241 ? -10.477 -2.559 5.102 1 96.44 241 GLU B C 1
ATOM 4486 O O . GLU B 1 241 ? -11.398 -3.199 5.609 1 96.44 241 GLU B O 1
ATOM 4491 N N . LYS B 1 242 ? -10.648 -1.397 4.324 1 97.06 242 LYS B N 1
ATOM 4492 C CA . LYS B 1 242 ? -11.984 -0.796 4.359 1 97.06 242 LYS B CA 1
ATOM 4493 C C . LYS B 1 242 ? -12.461 -0.446 2.953 1 97.06 242 LYS B C 1
ATOM 4495 O O . LYS B 1 242 ? -13.516 0.178 2.787 1 97.06 242 LYS B O 1
ATOM 4500 N N . GLY B 1 243 ? -11.727 -0.854 1.957 1 98.06 243 GLY B N 1
ATOM 4501 C CA . GLY B 1 243 ? -12.078 -0.509 0.589 1 98.06 243 GLY B CA 1
ATOM 4502 C C . GLY B 1 243 ? -11.773 0.935 0.24 1 98.06 243 GLY B C 1
ATOM 4503 O O . GLY B 1 243 ? -11.281 1.691 1.081 1 98.06 243 GLY B O 1
ATOM 4504 N N . PHE B 1 244 ? -12.055 1.284 -1.019 1 98.5 244 PHE B N 1
ATOM 4505 C CA . PHE B 1 244 ? -11.844 2.656 -1.47 1 98.5 244 PHE B CA 1
ATOM 4506 C C . PHE B 1 244 ? -12.734 3.621 -0.692 1 98.5 244 PHE B C 1
ATOM 4508 O O . PHE B 1 244 ? -12.297 4.719 -0.333 1 98.5 244 PHE B O 1
ATOM 4515 N N . SER B 1 245 ? -13.992 3.211 -0.438 1 98.12 245 SER B N 1
ATOM 4516 C CA . SER B 1 245 ? -14.922 4.051 0.303 1 98.12 245 SER B CA 1
ATOM 4517 C C . SER B 1 245 ? -14.422 4.328 1.715 1 98.12 245 SER B C 1
ATOM 4519 O O . SER B 1 245 ? -14.508 5.457 2.199 1 98.12 245 SER B O 1
ATOM 4521 N N . GLY B 1 246 ? -13.914 3.26 2.355 1 97.25 246 GLY B N 1
ATOM 4522 C CA . GLY B 1 246 ? -13.367 3.432 3.691 1 97.25 246 GLY B CA 1
ATOM 4523 C C . GLY B 1 246 ? -12.148 4.332 3.727 1 97.25 246 GLY B C 1
ATOM 4524 O O . GLY B 1 246 ? -12.016 5.176 4.617 1 97.25 246 GLY B O 1
ATOM 4525 N N . MET B 1 247 ? -11.234 4.168 2.764 1 98 247 MET B N 1
ATOM 4526 C CA . MET B 1 247 ? -10.062 5.031 2.654 1 98 247 MET B CA 1
ATOM 4527 C C . MET B 1 247 ? -10.469 6.484 2.447 1 98 247 MET B C 1
ATOM 4529 O O . MET B 1 247 ? -9.961 7.383 3.121 1 98 247 MET B O 1
ATOM 4533 N N . LEU B 1 248 ? -11.453 6.73 1.562 1 97.88 248 LEU B N 1
ATOM 4534 C CA . LEU B 1 248 ? -11.906 8.086 1.271 1 97.88 248 LEU B CA 1
ATOM 4535 C C . LEU B 1 248 ? -12.578 8.703 2.492 1 97.88 248 LEU B C 1
ATOM 4537 O O . LEU B 1 248 ? -12.484 9.914 2.709 1 97.88 248 LEU B O 1
ATOM 4541 N N . THR B 1 249 ? -13.188 7.914 3.307 1 96.19 249 THR B N 1
ATOM 4542 C CA . THR B 1 249 ? -13.82 8.414 4.523 1 96.19 249 THR B CA 1
ATOM 4543 C C . THR B 1 249 ? -12.773 8.82 5.551 1 96.19 249 THR B C 1
ATOM 4545 O O . THR B 1 249 ? -13.008 9.719 6.367 1 96.19 249 THR B O 1
ATOM 4548 N N . ALA B 1 250 ? -11.617 8.242 5.477 1 95.69 250 ALA B N 1
ATOM 4549 C CA . ALA B 1 250 ? -10.586 8.43 6.492 1 95.69 250 ALA B CA 1
ATOM 4550 C C . ALA B 1 250 ? -9.711 9.633 6.172 1 95.69 250 ALA B C 1
ATOM 4552 O O . ALA B 1 250 ? -9 10.141 7.039 1 95.69 250 ALA B O 1
ATOM 4553 N N . VAL B 1 251 ? -9.742 10.133 4.918 1 96.62 251 VAL B N 1
ATOM 4554 C CA . VAL B 1 251 ? -8.891 11.258 4.543 1 96.62 251 VAL B CA 1
ATOM 4555 C C . VAL B 1 251 ? -9.711 12.547 4.523 1 96.62 251 VAL B C 1
ATOM 4557 O O . VAL B 1 251 ? -10.938 12.508 4.613 1 96.62 251 VAL B O 1
ATOM 4560 N N . SER B 1 252 ? -9.062 13.688 4.461 1 96.62 252 SER B N 1
ATOM 4561 C CA . SER B 1 252 ? -9.734 14.984 4.535 1 96.62 252 SER B CA 1
ATOM 4562 C C . SER B 1 252 ? -10.562 15.25 3.283 1 96.62 252 SER B C 1
ATOM 4564 O O . SER B 1 252 ? -10.328 14.633 2.238 1 96.62 252 SER B O 1
ATOM 4566 N N . ASP B 1 253 ? -11.516 16.156 3.379 1 96.94 253 ASP B N 1
ATOM 4567 C CA . ASP B 1 253 ? -12.305 16.562 2.219 1 96.94 253 ASP B CA 1
ATOM 4568 C C . ASP B 1 253 ? -11.414 17.156 1.136 1 96.94 253 ASP B C 1
ATOM 4570 O O . ASP B 1 253 ? -11.672 16.984 -0.057 1 96.94 253 ASP B O 1
ATOM 4574 N N . THR B 1 254 ? -10.391 17.891 1.542 1 97.81 254 THR B N 1
ATOM 4575 C CA . THR B 1 254 ? -9.438 18.453 0.591 1 97.81 254 THR B CA 1
ATOM 4576 C C . THR B 1 254 ? -8.727 17.344 -0.184 1 97.81 254 THR B C 1
ATOM 4578 O O . THR B 1 254 ? -8.555 17.453 -1.4 1 97.81 254 THR B O 1
ATOM 4581 N N . ALA B 1 255 ? -8.305 16.281 0.488 1 97.88 255 ALA B N 1
ATOM 4582 C CA . ALA B 1 255 ? -7.668 15.141 -0.161 1 97.88 255 ALA B CA 1
ATOM 4583 C C . ALA B 1 255 ? -8.641 14.43 -1.098 1 97.88 255 ALA B C 1
ATOM 4585 O O . ALA B 1 255 ? -8.258 14.008 -2.193 1 97.88 255 ALA B O 1
ATOM 4586 N N . LYS B 1 256 ? -9.953 14.312 -0.679 1 98.25 256 LYS B N 1
ATOM 4587 C CA . LYS B 1 256 ? -10.969 13.703 -1.532 1 98.25 256 LYS B CA 1
ATOM 4588 C C . LYS B 1 256 ? -11.133 14.492 -2.832 1 98.25 256 LYS B C 1
ATOM 4590 O O . LYS B 1 256 ? -11.102 13.906 -3.92 1 98.25 256 LYS B O 1
ATOM 4595 N N . TYR B 1 257 ? -11.297 15.789 -2.623 1 98.5 257 TYR B N 1
ATOM 4596 C CA . TYR B 1 257 ? -11.523 16.641 -3.779 1 98.5 257 TYR B CA 1
ATOM 4597 C C . TYR B 1 257 ? -10.359 16.578 -4.758 1 98.5 257 TYR B C 1
ATOM 4599 O O . TYR B 1 257 ? -10.555 16.359 -5.953 1 98.5 257 TYR B O 1
ATOM 4607 N N . GLY B 1 258 ? -9.133 16.719 -4.254 1 98.19 258 GLY B N 1
ATOM 4608 C CA . GLY B 1 258 ? -7.949 16.594 -5.094 1 98.19 258 GLY B CA 1
ATOM 4609 C C . GLY B 1 258 ? -7.816 15.227 -5.742 1 98.19 258 GLY B C 1
ATOM 4610 O O . GLY B 1 258 ? -7.457 15.125 -6.914 1 98.19 258 GLY B O 1
ATOM 4611 N N . GLY B 1 259 ? -8.094 14.156 -4.941 1 97.12 259 GLY B N 1
ATOM 4612 C CA . GLY B 1 259 ? -7.992 12.797 -5.453 1 97.12 259 GLY B CA 1
ATOM 4613 C C . GLY B 1 259 ? -8.969 12.508 -6.574 1 97.12 259 GLY B C 1
ATOM 4614 O O . GLY B 1 259 ? -8.633 11.812 -7.539 1 97.12 259 GLY B O 1
ATOM 4615 N N . MET B 1 260 ? -10.18 13.086 -6.48 1 97.38 260 MET B N 1
ATOM 4616 C CA . MET B 1 260 ? -11.25 12.773 -7.422 1 97.38 260 MET B CA 1
ATOM 4617 C C . MET B 1 260 ? -11.156 13.656 -8.664 1 97.38 260 MET B C 1
ATOM 4619 O O . MET B 1 260 ? -11.766 13.352 -9.688 1 97.38 260 MET B O 1
ATOM 4623 N N . THR B 1 261 ? -10.422 14.758 -8.578 1 98.19 261 THR B N 1
ATOM 4624 C CA . THR B 1 261 ? -10.305 15.648 -9.727 1 98.19 261 THR B CA 1
ATOM 4625 C C . THR B 1 261 ? -8.922 15.547 -10.367 1 98.19 261 THR B C 1
ATOM 4627 O O . THR B 1 261 ? -8.773 14.992 -11.453 1 98.19 261 THR B O 1
ATOM 4630 N N . VAL B 1 262 ? -7.887 15.828 -9.562 1 98.69 262 VAL B N 1
ATOM 4631 C CA . VAL B 1 262 ? -6.527 15.859 -10.094 1 98.69 262 VAL B CA 1
ATOM 4632 C C . VAL B 1 262 ? -6.031 14.438 -10.32 1 98.69 262 VAL B C 1
ATOM 4634 O O . VAL B 1 262 ? -5.285 14.18 -11.273 1 98.69 262 VAL B O 1
ATOM 4637 N N . GLY B 1 263 ? -6.418 13.469 -9.406 1 98.06 263 GLY B N 1
ATOM 4638 C CA . GLY B 1 263 ? -6.051 12.078 -9.617 1 98.06 263 GLY B CA 1
ATOM 4639 C C . GLY B 1 263 ? -6.445 11.555 -10.977 1 98.06 263 GLY B C 1
ATOM 4640 O O . GLY B 1 263 ? -5.648 10.898 -11.656 1 98.06 263 GLY B O 1
ATOM 4641 N N . LYS B 1 264 ? -7.672 11.93 -11.422 1 97.56 264 LYS B N 1
ATOM 4642 C CA . LYS B 1 264 ? -8.195 11.492 -12.719 1 97.56 264 LYS B CA 1
ATOM 4643 C C . LYS B 1 264 ? -7.477 12.203 -13.867 1 97.56 264 LYS B C 1
ATOM 4645 O O . LYS B 1 264 ? -7.348 11.641 -14.953 1 97.56 264 LYS B O 1
ATOM 4650 N N . MET B 1 265 ? -7.074 13.422 -13.547 1 98.5 265 MET B N 1
ATOM 4651 C CA . MET B 1 265 ? -6.336 14.172 -14.555 1 98.5 265 MET B CA 1
ATOM 4652 C C . MET B 1 265 ? -4.953 13.57 -14.773 1 98.5 265 MET B C 1
ATOM 4654 O O . MET B 1 265 ? -4.488 13.469 -15.914 1 98.5 265 MET B O 1
ATOM 4658 N N . VAL B 1 266 ? -4.273 13.148 -13.75 1 98.81 266 VAL B N 1
ATOM 4659 C CA . VAL B 1 266 ? -2.918 12.617 -13.805 1 98.81 266 VAL B CA 1
ATOM 4660 C C . VAL B 1 266 ? -2.945 11.203 -14.398 1 98.81 266 VAL B C 1
ATOM 4662 O O . VAL B 1 266 ? -2.152 10.883 -15.281 1 98.81 266 VAL B O 1
ATOM 4665 N N . ILE B 1 267 ? -3.822 10.344 -13.836 1 98.81 267 ILE B N 1
ATOM 4666 C CA . ILE B 1 267 ? -4.094 9.016 -14.383 1 98.81 267 ILE B CA 1
ATOM 4667 C C . ILE B 1 267 ? -5.324 9.07 -15.289 1 98.81 267 ILE B C 1
ATOM 4669 O O . ILE B 1 267 ? -6.402 8.609 -14.906 1 98.81 267 ILE B O 1
ATOM 4673 N N . ASP B 1 268 ? -5.16 9.555 -16.5 1 98.62 268 ASP B N 1
ATOM 4674 C CA . ASP B 1 268 ? -6.297 9.812 -17.375 1 98.62 268 ASP B CA 1
ATOM 4675 C C . ASP B 1 268 ? -6.582 8.609 -18.281 1 98.62 268 ASP B C 1
ATOM 4677 O O . ASP B 1 268 ? -6 7.535 -18.078 1 98.62 268 ASP B O 1
ATOM 4681 N N . GLU B 1 269 ? -7.488 8.75 -19.219 1 98.5 269 GLU B N 1
ATOM 4682 C CA . GLU B 1 269 ? -7.973 7.648 -20.047 1 98.5 269 GLU B CA 1
ATOM 4683 C C . GLU B 1 269 ? -6.855 7.074 -20.906 1 98.5 269 GLU B C 1
ATOM 4685 O O . GLU B 1 269 ? -6.898 5.902 -21.297 1 98.5 269 GLU B O 1
ATOM 4690 N N . SER B 1 270 ? -5.84 7.883 -21.203 1 98.81 270 SER B N 1
ATOM 4691 C CA . SER B 1 270 ? -4.727 7.367 -21.984 1 98.81 270 SER B CA 1
ATOM 4692 C C . SER B 1 270 ? -3.951 6.305 -21.219 1 98.81 270 SER B C 1
ATOM 4694 O O . SER B 1 270 ? -3.387 5.387 -21.812 1 98.81 270 SER B O 1
ATOM 4696 N N . VAL B 1 271 ? -3.893 6.402 -19.859 1 98.88 271 VAL B N 1
ATOM 4697 C CA . VAL B 1 271 ? -3.262 5.375 -19.031 1 98.88 271 VAL B CA 1
ATOM 4698 C C . VAL B 1 271 ? -4.031 4.062 -19.172 1 98.88 271 VAL B C 1
ATOM 4700 O O . VAL B 1 271 ? -3.432 3 -19.328 1 98.88 271 VAL B O 1
ATOM 4703 N N . LYS B 1 272 ? -5.391 4.105 -19.141 1 98.75 272 LYS B N 1
ATOM 4704 C CA . LYS B 1 272 ? -6.219 2.914 -19.297 1 98.75 272 LYS B CA 1
ATOM 4705 C C . LYS B 1 272 ? -6.023 2.287 -20.672 1 98.75 272 LYS B C 1
ATOM 4707 O O . LYS B 1 272 ? -6.02 1.062 -20.812 1 98.75 272 LYS B O 1
ATOM 4712 N N . GLU B 1 273 ? -5.887 3.176 -21.672 1 98.88 273 GLU B N 1
ATOM 4713 C CA . GLU B 1 273 ? -5.637 2.682 -23.016 1 98.88 273 GLU B CA 1
ATOM 4714 C C . GLU B 1 273 ? -4.312 1.931 -23.094 1 98.88 273 GLU B C 1
ATOM 4716 O O . GLU B 1 273 ? -4.211 0.905 -23.766 1 98.88 273 GLU B O 1
ATOM 4721 N N . ARG B 1 274 ? -3.301 2.395 -22.438 1 98.88 274 ARG B N 1
ATOM 4722 C CA . ARG B 1 274 ? -2.01 1.715 -22.422 1 98.88 274 ARG B CA 1
ATOM 4723 C C . ARG B 1 274 ? -2.086 0.42 -21.609 1 98.88 274 ARG B C 1
ATOM 4725 O O . ARG B 1 274 ? -1.396 -0.552 -21.922 1 98.88 274 ARG B O 1
ATOM 4732 N N . MET B 1 275 ? -2.98 0.369 -20.578 1 98.94 275 MET B N 1
ATOM 4733 C CA . MET B 1 275 ? -3.227 -0.883 -19.859 1 98.94 275 MET B CA 1
ATOM 4734 C C . MET B 1 275 ? -3.846 -1.923 -20.797 1 98.94 275 MET B C 1
ATOM 4736 O O . MET B 1 275 ? -3.48 -3.098 -20.75 1 98.94 275 MET B O 1
ATOM 4740 N N . LYS B 1 276 ? -4.809 -1.481 -21.625 1 98.94 276 LYS B N 1
ATOM 4741 C CA . LYS B 1 276 ? -5.422 -2.391 -22.594 1 98.94 276 LYS B CA 1
ATOM 4742 C C . LYS B 1 276 ? -4.383 -2.936 -23.562 1 98.94 276 LYS B C 1
ATOM 4744 O O . LYS B 1 276 ? -4.418 -4.113 -23.922 1 98.94 276 LYS B O 1
ATOM 4749 N N . LYS B 1 277 ? -3.492 -2.07 -23.969 1 98.88 277 LYS B N 1
ATOM 4750 C CA . LYS B 1 277 ? -2.414 -2.502 -24.859 1 98.88 277 LYS B CA 1
ATOM 4751 C C . LYS B 1 277 ? -1.523 -3.535 -24.172 1 98.88 277 LYS B C 1
ATOM 4753 O O . LYS B 1 277 ? -1.112 -4.516 -24.797 1 98.88 277 LYS B O 1
ATOM 4758 N N . ALA B 1 278 ? -1.188 -3.322 -22.938 1 98.88 278 ALA B N 1
ATOM 4759 C CA . ALA B 1 278 ? -0.402 -4.281 -22.172 1 98.88 278 ALA B CA 1
ATOM 4760 C C . ALA B 1 278 ? -1.103 -5.637 -22.109 1 98.88 278 ALA B C 1
ATOM 4762 O O . ALA B 1 278 ? -0.467 -6.68 -22.266 1 98.88 278 ALA B O 1
ATOM 4763 N N . LEU B 1 279 ? -2.438 -5.613 -21.828 1 98.94 279 LEU B N 1
ATOM 4764 C CA . LEU B 1 279 ? -3.221 -6.844 -21.75 1 98.94 279 LEU B CA 1
ATOM 4765 C C . LEU B 1 279 ? -3.211 -7.578 -23.094 1 98.94 279 LEU B C 1
ATOM 4767 O O . LEU B 1 279 ? -3.082 -8.805 -23.141 1 98.94 279 LEU B O 1
ATOM 4771 N N . ASP B 1 280 ? -3.309 -6.812 -24.188 1 98.88 280 ASP B N 1
ATOM 4772 C CA . ASP B 1 280 ? -3.27 -7.402 -25.516 1 98.88 280 ASP B CA 1
ATOM 4773 C C . ASP B 1 280 ? -1.931 -8.094 -25.766 1 98.88 280 ASP B C 1
ATOM 4775 O O . ASP B 1 280 ? -1.887 -9.172 -26.359 1 98.88 280 ASP B O 1
ATOM 4779 N N . ASN B 1 281 ? -0.876 -7.469 -25.359 1 98.81 281 ASN B N 1
ATOM 4780 C CA . ASN B 1 281 ? 0.453 -8.047 -25.531 1 98.81 281 ASN B CA 1
ATOM 4781 C C . ASN B 1 281 ? 0.614 -9.336 -24.734 1 98.81 281 ASN B C 1
ATOM 4783 O O . ASN B 1 281 ? 1.323 -10.25 -25.156 1 98.81 281 ASN B O 1
ATOM 4787 N N . ILE B 1 282 ? -0.035 -9.398 -23.594 1 98.88 282 ILE B N 1
ATOM 4788 C CA . ILE B 1 282 ? 0.004 -10.594 -22.766 1 98.88 282 ILE B CA 1
ATOM 4789 C C . ILE B 1 282 ? -0.81 -11.711 -23.422 1 98.88 282 ILE B C 1
ATOM 4791 O O . ILE B 1 282 ? -0.33 -12.836 -23.562 1 98.88 282 ILE B O 1
ATOM 4795 N N . ARG B 1 283 ? -2.025 -11.414 -23.891 1 98.81 283 ARG B N 1
ATOM 4796 C CA . ARG B 1 283 ? -2.955 -12.391 -24.453 1 98.81 283 ARG B CA 1
ATOM 4797 C C . ARG B 1 283 ? -2.428 -12.953 -25.766 1 98.81 283 ARG B C 1
ATOM 4799 O O . ARG B 1 283 ? -2.643 -14.125 -26.078 1 98.81 283 ARG B O 1
ATOM 4806 N N . SER B 1 284 ? -1.715 -12.125 -26.516 1 98.5 284 SER B N 1
ATOM 4807 C CA . SER B 1 284 ? -1.211 -12.555 -27.812 1 98.5 284 SER B CA 1
ATOM 4808 C C . SER B 1 284 ? 0.059 -13.391 -27.672 1 98.5 284 SER B C 1
ATOM 4810 O O . SER B 1 284 ? 0.49 -14.047 -28.609 1 98.5 284 SER B O 1
ATOM 4812 N N . GLY B 1 285 ? 0.677 -13.344 -26.484 1 98.38 285 GLY B N 1
ATOM 4813 C CA . GLY B 1 285 ? 1.928 -14.055 -26.266 1 98.38 285 GLY B CA 1
ATOM 4814 C C . GLY B 1 285 ? 3.152 -13.219 -26.578 1 98.38 285 GLY B C 1
ATOM 4815 O O . GLY B 1 285 ? 4.285 -13.648 -26.344 1 98.38 285 GLY B O 1
ATOM 4816 N N . LYS B 1 286 ? 2.947 -11.977 -27.047 1 98.56 286 LYS B N 1
ATOM 4817 C CA . LYS B 1 286 ? 4.051 -11.102 -27.422 1 98.56 286 LYS B CA 1
ATOM 4818 C C . LYS B 1 286 ? 4.945 -10.797 -26.219 1 98.56 286 LYS B C 1
ATOM 4820 O O . LYS B 1 286 ? 6.172 -10.766 -26.344 1 98.56 286 LYS B O 1
ATOM 4825 N N . PHE B 1 287 ? 4.371 -10.539 -25.094 1 98.44 287 PHE B N 1
ATOM 4826 C CA . PHE B 1 287 ? 5.16 -10.297 -23.891 1 98.44 287 PHE B CA 1
ATOM 4827 C C . PHE B 1 287 ? 6.047 -11.492 -23.562 1 98.44 287 PHE B C 1
ATOM 4829 O O . PHE B 1 287 ? 7.234 -11.328 -23.281 1 98.44 287 PHE B O 1
ATOM 4836 N N . ALA B 1 288 ? 5.41 -12.688 -23.531 1 98.31 288 ALA B N 1
ATOM 4837 C CA . ALA B 1 288 ? 6.141 -13.914 -23.203 1 98.31 288 ALA B CA 1
ATOM 4838 C C . ALA B 1 288 ? 7.312 -14.133 -24.156 1 98.31 288 ALA B C 1
ATOM 4840 O O . ALA B 1 288 ? 8.414 -14.484 -23.719 1 98.31 288 ALA B O 1
ATOM 4841 N N . GLU B 1 289 ? 7.035 -13.906 -25.422 1 97.88 289 GLU B N 1
ATOM 4842 C CA . GLU B 1 289 ? 8.078 -14.078 -26.438 1 97.88 289 GLU B CA 1
ATOM 4843 C C . GLU B 1 289 ? 9.25 -13.133 -26.172 1 97.88 289 GLU B C 1
ATOM 4845 O O . GLU B 1 289 ? 10.406 -13.562 -26.203 1 97.88 289 GLU B O 1
ATOM 4850 N N . LYS B 1 290 ? 8.992 -11.875 -25.938 1 98 290 LYS B N 1
ATOM 4851 C CA . LYS B 1 290 ? 10.023 -10.875 -25.688 1 98 290 LYS B CA 1
ATOM 4852 C C . LYS B 1 290 ? 10.805 -11.195 -24.406 1 98 290 LYS B C 1
ATOM 4854 O O . LYS B 1 290 ? 12.023 -11.031 -24.359 1 98 290 LYS B O 1
ATOM 4859 N N . TRP B 1 291 ? 10.078 -11.648 -23.406 1 98.12 291 TRP B N 1
ATOM 4860 C CA . TRP B 1 291 ? 10.719 -11.945 -22.125 1 98.12 291 TRP B CA 1
ATOM 4861 C C . TRP B 1 291 ? 11.641 -13.156 -22.234 1 98.12 291 TRP B C 1
ATOM 4863 O O . TRP B 1 291 ? 12.758 -13.141 -21.719 1 98.12 291 TRP B O 1
ATOM 4873 N N . VAL B 1 292 ? 11.188 -14.195 -22.922 1 97.19 292 VAL B N 1
ATOM 4874 C CA . VAL B 1 292 ? 12 -15.391 -23.141 1 97.19 292 VAL B CA 1
ATOM 4875 C C . VAL B 1 292 ? 13.281 -15.008 -23.875 1 97.19 292 VAL B C 1
ATOM 4877 O O . VAL B 1 292 ? 14.375 -15.453 -23.5 1 97.19 292 VAL B O 1
ATOM 4880 N N . GLU B 1 293 ? 13.102 -14.188 -24.906 1 97.31 293 GLU B N 1
ATOM 4881 C CA . GLU B 1 293 ? 14.25 -13.734 -25.672 1 97.31 293 GLU B CA 1
ATOM 4882 C C . GLU B 1 293 ? 15.203 -12.914 -24.812 1 97.31 293 GLU B C 1
ATOM 4884 O O . GLU B 1 293 ? 16.422 -13.141 -24.828 1 97.31 293 GLU B O 1
ATOM 4889 N N . GLU B 1 294 ? 14.695 -11.969 -24.062 1 97.81 294 GLU B N 1
ATOM 4890 C CA . GLU B 1 294 ? 15.492 -11.102 -23.203 1 97.81 294 GLU B CA 1
ATOM 4891 C C . GLU B 1 294 ? 16.234 -11.906 -22.141 1 97.81 294 GLU B C 1
ATOM 4893 O O . GLU B 1 294 ? 17.406 -11.633 -21.859 1 97.81 294 GLU B O 1
ATOM 4898 N N . TYR B 1 295 ? 15.578 -12.859 -21.531 1 97.38 295 TYR B N 1
ATOM 4899 C CA . TYR B 1 295 ? 16.203 -13.703 -20.516 1 97.38 295 TYR B CA 1
ATOM 4900 C C . TYR B 1 295 ? 17.359 -14.5 -21.125 1 97.38 295 TYR B C 1
ATOM 4902 O O . TYR B 1 295 ? 18.422 -14.641 -20.5 1 97.38 295 TYR B O 1
ATOM 4910 N N . GLY B 1 296 ? 17.156 -15 -22.328 1 96.12 296 GLY B N 1
ATOM 4911 C CA . GLY B 1 296 ? 18.188 -15.75 -23.016 1 96.12 296 GLY B CA 1
ATOM 4912 C C . GLY B 1 296 ? 19.422 -14.922 -23.312 1 96.12 296 GLY B C 1
ATOM 4913 O O . GLY B 1 296 ? 20.531 -15.469 -23.438 1 96.12 296 GLY B O 1
ATOM 4914 N N . LYS B 1 297 ? 19.281 -13.594 -23.375 1 97.31 297 LYS B N 1
ATOM 4915 C CA . LYS B 1 297 ? 20.375 -12.688 -23.672 1 97.31 297 LYS B CA 1
ATOM 4916 C C . LYS B 1 297 ? 21.031 -12.172 -22.391 1 97.31 297 LYS B C 1
ATOM 4918 O O . LYS B 1 297 ? 21.938 -11.336 -22.438 1 97.31 297 LYS B O 1
ATOM 4923 N N . GLY B 1 298 ? 20.516 -12.633 -21.281 1 96.81 298 GLY B N 1
ATOM 4924 C CA . GLY B 1 298 ? 21.188 -12.305 -20.031 1 96.81 298 GLY B CA 1
ATOM 4925 C C . GLY B 1 298 ? 20.359 -11.391 -19.156 1 96.81 298 GLY B C 1
ATOM 4926 O O . GLY B 1 298 ? 20.844 -10.914 -18.125 1 96.81 298 GLY B O 1
ATOM 4927 N N . ALA B 1 299 ? 19.094 -11.117 -19.516 1 97.62 299 ALA B N 1
ATOM 4928 C CA . ALA B 1 299 ? 18.156 -10.312 -18.719 1 97.62 299 ALA B CA 1
ATOM 4929 C C . ALA B 1 299 ? 18.781 -8.977 -18.344 1 97.62 299 ALA B C 1
ATOM 4931 O O . ALA B 1 299 ? 18.734 -8.578 -17.172 1 97.62 299 ALA B O 1
ATOM 4932 N N . ASN B 1 300 ? 19.375 -8.281 -19.266 1 97.88 300 ASN B N 1
ATOM 4933 C CA . ASN B 1 300 ? 20.094 -7.035 -19.031 1 97.88 300 ASN B CA 1
ATOM 4934 C C . ASN B 1 300 ? 19.156 -5.934 -18.531 1 97.88 300 ASN B C 1
ATOM 4936 O O . ASN B 1 300 ? 19.562 -5.078 -17.75 1 97.88 300 ASN B O 1
ATOM 4940 N N . THR B 1 301 ? 17.922 -5.949 -18.969 1 97.94 301 THR B N 1
ATOM 4941 C CA . THR B 1 301 ? 16.938 -4.965 -18.531 1 97.94 301 THR B CA 1
ATOM 4942 C C . THR B 1 301 ? 16.766 -5.004 -17.016 1 97.94 301 THR B C 1
ATOM 4944 O O . THR B 1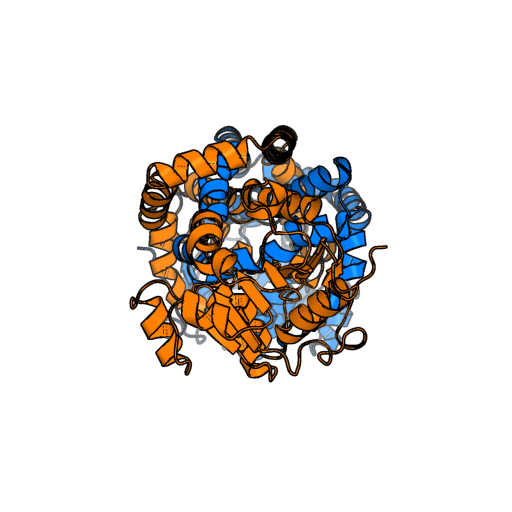 301 ? 16.703 -3.959 -16.375 1 97.94 301 THR B O 1
ATOM 4947 N N . ILE B 1 302 ? 16.734 -6.188 -16.453 1 98.12 302 ILE B N 1
ATOM 4948 C CA . ILE B 1 302 ? 16.562 -6.352 -15.016 1 98.12 302 ILE B CA 1
ATOM 4949 C C . ILE B 1 302 ? 17.812 -5.859 -14.289 1 98.12 302 ILE B C 1
ATOM 4951 O O . ILE B 1 302 ? 17.719 -5.113 -13.312 1 98.12 302 ILE B O 1
ATOM 4955 N N . LYS B 1 303 ? 18.984 -6.301 -14.797 1 97.88 303 LYS B N 1
ATOM 4956 C CA . LYS B 1 303 ? 20.25 -5.934 -14.164 1 97.88 303 LYS B CA 1
ATOM 4957 C C . LYS B 1 303 ? 20.422 -4.418 -14.141 1 97.88 303 LYS B C 1
ATOM 4959 O O . LYS B 1 303 ? 20.734 -3.844 -13.094 1 97.88 303 LYS B O 1
ATOM 4964 N N . GLU B 1 304 ? 20.234 -3.801 -15.266 1 98.25 304 GLU B N 1
ATOM 4965 C CA . GLU B 1 304 ? 20.391 -2.354 -15.375 1 98.25 304 GLU B CA 1
ATOM 4966 C C . GLU B 1 304 ? 19.312 -1.618 -14.578 1 98.25 304 GLU B C 1
ATOM 4968 O O . GLU B 1 304 ? 19.594 -0.592 -13.953 1 98.25 304 GLU B O 1
ATOM 4973 N N . GLY B 1 305 ? 18.062 -2.131 -14.617 1 98.19 305 GLY B N 1
ATOM 4974 C CA . GLY B 1 305 ? 16.984 -1.529 -13.859 1 98.19 305 GLY B CA 1
ATOM 4975 C C . GLY B 1 305 ? 17.203 -1.569 -12.359 1 98.19 305 GLY B C 1
ATOM 4976 O O . GLY B 1 305 ? 16.938 -0.587 -11.664 1 98.19 305 GLY B O 1
ATOM 4977 N N . MET B 1 306 ? 17.703 -2.754 -11.859 1 98.44 306 MET B N 1
ATOM 4978 C CA . MET B 1 306 ? 18 -2.895 -10.438 1 98.44 306 MET B CA 1
ATOM 4979 C C . MET B 1 306 ? 19.078 -1.897 -10.008 1 98.44 306 MET B C 1
ATOM 4981 O O . MET B 1 306 ? 18.953 -1.271 -8.953 1 98.44 306 MET B O 1
ATOM 4985 N N . LYS B 1 307 ? 20.094 -1.795 -10.812 1 98.44 307 LYS B N 1
ATOM 4986 C CA . LYS B 1 307 ? 21.172 -0.854 -10.523 1 98.44 307 LYS B CA 1
ATOM 4987 C C . LYS B 1 307 ? 20.656 0.583 -10.508 1 98.44 307 LYS B C 1
ATOM 4989 O O . LYS B 1 307 ? 21.016 1.369 -9.633 1 98.44 307 LYS B O 1
ATOM 4994 N N . GLU B 1 308 ? 19.875 0.917 -11.477 1 98.62 308 GLU B N 1
ATOM 4995 C CA . GLU B 1 308 ? 19.328 2.266 -11.578 1 98.62 308 GLU B CA 1
ATOM 4996 C C . GLU B 1 308 ? 18.469 2.605 -10.359 1 98.62 308 GLU B C 1
ATOM 4998 O O . GLU B 1 308 ? 18.609 3.684 -9.773 1 98.62 308 GLU B O 1
ATOM 5003 N N . VAL B 1 309 ? 17.562 1.724 -9.945 1 98.5 309 VAL B N 1
ATOM 5004 C CA . VAL B 1 309 ? 16.688 1.953 -8.805 1 98.5 309 VAL B CA 1
ATOM 5005 C C . VAL B 1 309 ? 17.5 2.066 -7.523 1 98.5 309 VAL B C 1
ATOM 5007 O O . VAL B 1 309 ? 17.281 2.973 -6.715 1 98.5 309 VAL B O 1
ATOM 5010 N N . ASP B 1 310 ? 18.469 1.19 -7.367 1 98.19 310 ASP B N 1
ATOM 5011 C CA . ASP B 1 310 ? 19.297 1.149 -6.16 1 98.19 310 ASP B CA 1
ATOM 5012 C C . ASP B 1 310 ? 20.094 2.439 -5.996 1 98.19 310 ASP B C 1
ATOM 5014 O O . ASP B 1 310 ? 20.391 2.848 -4.875 1 98.19 310 ASP B O 1
ATOM 5018 N N . ASN B 1 311 ? 20.406 3.078 -7.102 1 98.25 311 ASN B N 1
ATOM 5019 C CA . ASN B 1 311 ? 21.25 4.27 -7.059 1 98.25 311 ASN B CA 1
ATOM 5020 C C . ASN B 1 311 ? 20.422 5.547 -7.195 1 98.25 311 ASN B C 1
ATOM 5022 O O . ASN B 1 311 ? 20.969 6.648 -7.219 1 98.25 311 ASN B O 1
ATOM 5026 N N . SER B 1 312 ? 19.156 5.383 -7.258 1 98.44 312 SER B N 1
ATOM 5027 C CA . SER B 1 312 ? 18.297 6.547 -7.438 1 98.44 312 SER B CA 1
ATOM 5028 C C . SER B 1 312 ? 18.234 7.387 -6.168 1 98.44 312 SER B C 1
ATOM 5030 O O . SER B 1 312 ? 18.5 6.891 -5.074 1 98.44 312 SER B O 1
ATOM 5032 N N . THR B 1 313 ? 17.906 8.68 -6.27 1 98.44 313 THR B N 1
ATOM 5033 C CA . THR B 1 313 ? 17.812 9.609 -5.148 1 98.44 313 THR B CA 1
ATOM 5034 C C . THR B 1 313 ? 16.75 9.164 -4.156 1 98.44 313 THR B C 1
ATOM 5036 O O . THR B 1 313 ? 16.953 9.211 -2.943 1 98.44 313 THR B O 1
ATOM 5039 N N . GLU B 1 314 ? 15.594 8.727 -4.656 1 98.25 314 GLU B N 1
ATOM 5040 C CA . GLU B 1 314 ? 14.508 8.32 -3.771 1 98.25 314 GLU B CA 1
ATOM 5041 C C . GLU B 1 314 ? 14.891 7.09 -2.953 1 98.25 314 GLU B C 1
ATOM 5043 O O . GLU B 1 314 ? 14.508 6.969 -1.787 1 98.25 314 GLU B O 1
ATOM 5048 N N . GLU B 1 315 ? 15.625 6.141 -3.594 1 98.38 315 GLU B N 1
ATOM 5049 C CA . GLU B 1 315 ? 16.062 4.957 -2.854 1 98.38 315 GLU B CA 1
ATOM 5050 C C . GLU B 1 315 ? 17.094 5.32 -1.797 1 98.38 315 GLU B C 1
ATOM 5052 O O . GLU B 1 315 ? 17.062 4.789 -0.683 1 98.38 315 GLU B O 1
ATOM 5057 N N . LYS B 1 316 ? 18.047 6.227 -2.09 1 98 316 LYS B N 1
ATOM 5058 C CA . LYS B 1 316 ? 19.062 6.664 -1.142 1 98 316 LYS B CA 1
ATOM 5059 C C . LYS B 1 316 ? 18.438 7.406 0.036 1 98 316 LYS B C 1
ATOM 5061 O O . LYS B 1 316 ? 18.797 7.176 1.189 1 98 316 LYS B O 1
ATOM 5066 N N . VAL B 1 317 ? 17.531 8.266 -0.245 1 97.69 317 VAL B N 1
ATOM 5067 C CA . VAL B 1 317 ? 16.828 8.992 0.802 1 97.69 317 VAL B CA 1
ATOM 5068 C C . VAL B 1 317 ? 16.062 8.008 1.688 1 97.69 317 VAL B C 1
ATOM 5070 O O . VAL B 1 317 ? 16.094 8.117 2.916 1 97.69 317 VAL B O 1
ATOM 5073 N N . GLY B 1 318 ? 15.336 7.051 1.017 1 97.44 318 GLY B N 1
ATOM 5074 C CA . GLY B 1 318 ? 14.609 6.043 1.768 1 97.44 318 GLY B CA 1
ATOM 5075 C C . GLY B 1 318 ? 15.492 5.246 2.709 1 97.44 318 GLY B C 1
ATOM 5076 O O . GLY B 1 318 ? 15.094 4.945 3.838 1 97.44 318 GLY B O 1
ATOM 5077 N N . ARG B 1 319 ? 16.672 4.887 2.264 1 96.56 319 ARG B N 1
ATOM 5078 C CA . ARG B 1 319 ? 17.594 4.121 3.092 1 96.56 319 ARG B CA 1
ATOM 5079 C C . ARG B 1 319 ? 18 4.91 4.332 1 96.56 319 ARG B C 1
ATOM 5081 O O . ARG B 1 319 ? 18.172 4.336 5.414 1 96.56 319 ARG B O 1
ATOM 5088 N N . SER B 1 320 ? 18.141 6.168 4.191 1 95.06 320 SER B N 1
ATOM 5089 C CA . SER B 1 320 ? 18.578 7.02 5.293 1 95.06 320 SER B CA 1
ATOM 5090 C C . SER B 1 320 ? 17.453 7.219 6.312 1 95.06 320 SER B C 1
ATOM 5092 O O . SER B 1 320 ? 17.719 7.441 7.496 1 95.06 320 SER B O 1
ATOM 5094 N N . LEU B 1 321 ? 16.219 7.098 5.883 1 95.88 321 LEU B N 1
ATOM 5095 C CA . LEU B 1 321 ? 15.094 7.441 6.742 1 95.88 321 LEU B CA 1
ATOM 5096 C C . LEU B 1 321 ? 14.445 6.188 7.316 1 95.88 321 LEU B C 1
ATOM 5098 O O . LEU B 1 321 ? 13.781 6.246 8.359 1 95.88 321 LEU B O 1
ATOM 5102 N N . ARG B 1 322 ? 14.594 5.059 6.648 1 95.62 322 ARG B N 1
ATOM 5103 C CA . ARG B 1 322 ? 13.75 3.893 6.883 1 95.62 322 ARG B CA 1
ATOM 5104 C C . ARG B 1 322 ? 13.961 3.336 8.289 1 95.62 322 ARG B C 1
ATOM 5106 O O . ARG B 1 322 ? 13.016 2.883 8.93 1 95.62 322 ARG B O 1
ATOM 5113 N N . ASP B 1 323 ? 15.172 3.393 8.766 1 93.81 323 ASP B N 1
ATOM 5114 C CA . ASP B 1 323 ? 15.43 2.875 10.102 1 93.81 323 ASP B CA 1
ATOM 5115 C C . ASP B 1 323 ? 14.641 3.646 11.156 1 93.81 323 ASP B C 1
ATOM 5117 O O . ASP B 1 323 ? 14.078 3.051 12.086 1 93.81 323 ASP B O 1
ATOM 5121 N N . ILE B 1 324 ? 14.625 4.91 11.062 1 93.5 324 ILE B N 1
ATOM 5122 C CA . ILE B 1 324 ? 13.938 5.758 12.023 1 93.5 324 ILE B CA 1
ATOM 5123 C C . ILE B 1 324 ? 12.43 5.578 11.883 1 93.5 324 ILE B C 1
ATOM 5125 O O . ILE B 1 324 ? 11.719 5.469 12.891 1 93.5 324 ILE B O 1
ATOM 5129 N N . ILE B 1 325 ? 11.922 5.512 10.656 1 95.44 325 ILE B N 1
ATOM 5130 C CA . ILE B 1 325 ? 10.5 5.355 10.383 1 95.44 325 ILE B CA 1
ATOM 5131 C C . ILE B 1 325 ? 10 4.035 10.969 1 95.44 325 ILE B C 1
ATOM 5133 O O . ILE B 1 325 ? 8.945 3.988 11.602 1 95.44 325 ILE B O 1
ATOM 5137 N N . LEU B 1 326 ? 10.836 3.016 10.789 1 95.38 326 LEU B N 1
ATOM 5138 C CA . LEU B 1 326 ? 10.422 1.68 11.195 1 95.38 326 LEU B CA 1
ATOM 5139 C C . LEU B 1 326 ? 10.43 1.549 12.719 1 95.38 326 LEU B C 1
ATOM 5141 O O . LEU B 1 326 ? 9.773 0.666 13.273 1 95.38 326 LEU B O 1
ATOM 5145 N N . ARG B 1 327 ? 11.109 2.426 13.43 1 92.44 327 ARG B N 1
ATOM 5146 C CA . ARG B 1 327 ? 11.039 2.463 14.883 1 92.44 327 ARG B CA 1
ATOM 5147 C C . ARG B 1 327 ? 9.656 2.881 15.359 1 92.44 327 ARG B C 1
ATOM 5149 O O . ARG B 1 327 ? 9.234 2.521 16.453 1 92.44 327 ARG B O 1
ATOM 5156 N N . GLY B 1 328 ? 8.992 3.627 14.5 1 93.69 328 GLY B N 1
ATOM 5157 C CA . GLY B 1 328 ? 7.656 4.082 14.844 1 93.69 328 GLY B CA 1
ATOM 5158 C C . GLY B 1 328 ? 6.578 3.055 14.547 1 93.69 328 GLY B C 1
ATOM 5159 O O . GLY B 1 328 ? 5.445 3.184 15.008 1 93.69 328 GLY B O 1
ATOM 5160 N N . LYS B 1 329 ? 6.902 2.074 13.727 1 92.56 329 LYS B N 1
ATOM 5161 C CA . LYS B 1 329 ? 5.93 1.037 13.391 1 92.56 329 LYS B CA 1
ATOM 5162 C C . LYS B 1 329 ? 5.629 0.158 14.602 1 92.56 329 LYS B C 1
ATOM 5164 O O . LYS B 1 329 ? 6.543 -0.36 15.242 1 92.56 329 LYS B O 1
ATOM 5169 N N . PRO B 1 330 ? 4.324 0.018 14.883 1 89.56 330 PRO B N 1
ATOM 5170 C CA . PRO B 1 330 ? 4.008 -0.851 16.016 1 89.56 330 PRO B CA 1
ATOM 5171 C C . PRO B 1 330 ? 4.598 -2.252 15.875 1 89.56 330 PRO B C 1
ATOM 5173 O O . PRO B 1 330 ? 4.648 -2.793 14.766 1 89.56 330 PRO B O 1
ATOM 5176 N N . LYS B 1 331 ? 5.215 -2.719 16.938 1 75.56 331 LYS B N 1
ATOM 5177 C CA . LYS B 1 331 ? 5.738 -4.082 16.953 1 75.56 331 LYS B CA 1
ATOM 5178 C C . LYS B 1 331 ? 4.609 -5.102 17.047 1 75.56 331 LYS B C 1
ATOM 5180 O O . LYS B 1 331 ? 3.594 -4.848 17.703 1 75.56 331 LYS B O 1
ATOM 5185 N N . SER B 1 332 ? 4.293 -6.086 15.961 1 61.75 332 SER B N 1
ATOM 5186 C CA . SER B 1 332 ? 3.309 -7.164 16.016 1 61.75 332 SER B CA 1
ATOM 5187 C C . SER B 1 332 ? 3.5 -8.023 17.25 1 61.75 332 SER B C 1
ATOM 5189 O O . SER B 1 332 ? 4.617 -8.148 17.766 1 61.75 332 SER B O 1
#